Protein AF-0000000069862858 (afdb_homodimer)

Radius of gyration: 23.76 Å; Cα contacts (8 Å, |Δi|>4): 478; chains: 2; bounding box: 43×82×45 Å

Solvent-accessible surface area (backbone atoms only — not comparable to full-atom values): 24400 Å² total; per-residue (Å²): 130,81,66,91,49,84,82,41,57,64,60,53,50,49,53,50,49,58,56,47,54,77,71,44,85,55,64,68,58,50,52,48,50,45,48,46,51,30,49,41,52,50,54,52,49,41,55,70,73,34,86,81,50,80,66,48,70,38,52,36,45,37,42,41,25,52,47,47,29,52,46,20,57,71,55,29,30,44,56,58,25,27,43,25,54,32,44,32,52,43,30,54,48,33,58,76,66,66,62,62,81,75,76,53,100,55,57,72,60,78,52,72,68,54,51,54,48,42,45,70,74,38,65,91,48,68,43,66,59,53,49,52,53,34,53,56,18,45,24,43,61,66,66,33,88,86,30,85,71,70,57,80,63,49,65,73,48,52,69,63,39,53,54,82,68,54,67,67,57,51,51,52,52,48,36,53,49,52,49,52,51,48,52,54,47,45,70,78,39,45,65,57,53,47,63,66,30,63,93,37,53,69,50,49,39,68,38,55,32,70,70,54,35,52,55,53,57,69,74,105,130,78,68,93,49,82,82,41,58,65,60,52,50,49,53,50,48,59,57,47,54,76,72,44,85,57,64,66,58,51,52,47,50,47,48,44,50,29,48,41,50,51,53,50,49,43,55,71,73,37,87,80,54,92,58,47,69,38,51,36,45,37,40,42,24,53,46,48,31,51,45,21,57,72,56,30,33,44,57,58,25,26,43,24,52,32,45,31,53,43,32,54,49,31,58,77,66,67,58,64,74,74,76,51,97,63,45,66,64,76,50,70,68,55,51,53,48,41,44,72,75,38,65,90,47,68,44,65,60,52,48,51,55,34,53,56,17,46,25,43,60,66,67,34,87,88,29,86,72,73,57,80,61,50,66,72,46,53,68,63,42,53,54,81,67,54,66,68,57,53,52,52,52,48,37,53,48,52,49,51,52,49,53,55,48,45,70,78,36,44,65,58,52,47,63,65,29,62,94,37,52,68,53,47,39,67,36,54,32,72,71,55,35,53,54,55,52,67,73,103

Foldseek 3Di:
DQPLCVPCLVVVLVVQLVVLVVQDPDPVLSVLLSLLVLLLVLLVLLCVVDVPDPLNVLSVLLSVLSVVLSVCLSQANVLSNLVSLLSNLLSLLCLVVVQDCPPDPCSSPDDPVSLVCCVVPVVVAPSVVSVVSNVLSVCSVVVHPSHPWDPPDDPVRVNRHGHPDDSSVSSVVSSVSSLSSSLSVCLSCLPSSCVSCVVNLVSVCVSNDDPSSVSSVVSD/DQPLCVPCLVVVLVVQLVVLVVQDPDPVLSVLLSLLVLLLVLLVLLCVVDVPDPLNVLSVLLSVLSVVLSVCLSQANVLSNLVSLLSNLLSLLCVVVVQDQPPDPCRSPDDPVSLVCCVVPVVVAPSVVSVVSNVLSVCSVVVHPVHPWDPPDDPVRVNRHGHPDDSSVSSVVSSVSSLSSSLSVCLSPLVSSCVSCVVNLVSVCVSNDDPSSVSSVVSD

Structure (mmCIF, N/CA/C/O backbone):
data_AF-0000000069862858-model_v1
#
loop_
_entity.id
_entity.type
_entity.pdbx_description
1 polymer 'Prophage protein'
#
loop_
_atom_site.group_PDB
_atom_site.id
_atom_site.type_symbol
_atom_site.label_atom_id
_atom_site.label_alt_id
_atom_site.label_comp_id
_atom_site.label_asym_id
_atom_site.label_entity_id
_atom_site.label_seq_id
_atom_site.pdbx_PDB_ins_code
_atom_site.Cartn_x
_atom_site.Cartn_y
_atom_site.Cartn_z
_atom_site.occupancy
_atom_site.B_iso_or_equiv
_atom_site.auth_seq_id
_atom_site.auth_comp_id
_atom_site.auth_asym_id
_atom_site.auth_atom_id
_atom_site.pdbx_PDB_model_num
ATOM 1 N N . MET A 1 1 ? -18.094 -43.125 -9.781 1 32.09 1 MET A N 1
ATOM 2 C CA . MET A 1 1 ? -17.469 -42.156 -10.688 1 32.09 1 MET A CA 1
ATOM 3 C C . MET A 1 1 ? -16.656 -41.125 -9.914 1 32.09 1 MET A C 1
ATOM 5 O O . MET A 1 1 ? -17.188 -40.438 -9.055 1 32.09 1 MET A O 1
ATOM 9 N N . LEU A 1 2 ? -15.477 -41.281 -9.578 1 44.03 2 LEU A N 1
ATOM 10 C CA . LEU A 1 2 ? -14.547 -40.469 -8.797 1 44.03 2 LEU A CA 1
ATOM 11 C C . LEU A 1 2 ? -14.641 -39 -9.203 1 44.03 2 LEU A C 1
ATOM 13 O O . LEU A 1 2 ? -14.727 -38.688 -10.398 1 44.03 2 LEU A O 1
ATOM 17 N N . SER A 1 3 ? -15.078 -38.125 -8.391 1 52.09 3 SER A N 1
ATOM 18 C CA . SER A 1 3 ? -15.344 -36.719 -8.695 1 52.09 3 SER A CA 1
ATOM 19 C C . SER A 1 3 ? -14.18 -36.094 -9.445 1 52.09 3 SER A C 1
ATOM 21 O O . SER A 1 3 ? -13.016 -36.344 -9.133 1 52.09 3 SER A O 1
ATOM 23 N N . ASN A 1 4 ? -14.367 -35.594 -10.758 1 64.25 4 ASN A N 1
ATOM 24 C CA . ASN A 1 4 ? -13.422 -34.969 -11.664 1 64.25 4 ASN A CA 1
ATOM 25 C C . ASN A 1 4 ? -12.82 -33.688 -11.047 1 64.25 4 ASN A C 1
ATOM 27 O O . ASN A 1 4 ? -11.945 -33.062 -11.648 1 64.25 4 ASN A O 1
ATOM 31 N N . ASP A 1 5 ? -13.305 -33.312 -9.828 1 71.25 5 ASP A N 1
ATOM 32 C CA . ASP A 1 5 ? -12.805 -32.156 -9.086 1 71.25 5 ASP A CA 1
ATOM 33 C C . ASP A 1 5 ? -12.547 -32.531 -7.625 1 71.25 5 ASP A C 1
ATOM 35 O O . ASP A 1 5 ? -13.203 -31.984 -6.727 1 71.25 5 ASP A O 1
ATOM 39 N N . PRO A 1 6 ? -11.633 -33.438 -7.406 1 74.5 6 PRO A N 1
ATOM 40 C CA . PRO A 1 6 ? -11.414 -33.969 -6.062 1 74.5 6 PRO A CA 1
ATOM 41 C C . PRO A 1 6 ? -11.086 -32.875 -5.035 1 74.5 6 PRO A C 1
ATOM 43 O O . PRO A 1 6 ? -11.328 -33.062 -3.84 1 74.5 6 PRO A O 1
ATOM 46 N N . TYR A 1 7 ? -10.578 -31.734 -5.438 1 80.56 7 TYR A N 1
ATOM 47 C CA . TYR A 1 7 ? -10.164 -30.719 -4.484 1 80.56 7 TYR A CA 1
ATOM 48 C C . TYR A 1 7 ? -11.141 -29.547 -4.469 1 80.56 7 TYR A C 1
ATOM 50 O O . TYR A 1 7 ? -10.922 -28.562 -3.766 1 80.56 7 TYR A O 1
ATOM 58 N N . GLY A 1 8 ? -12.164 -29.672 -5.195 1 87 8 GLY A N 1
ATOM 59 C CA . GLY A 1 8 ? -13.211 -28.656 -5.191 1 87 8 GLY A CA 1
ATOM 60 C C . GLY A 1 8 ? -12.789 -27.375 -5.879 1 87 8 GLY A C 1
ATOM 61 O O . GLY A 1 8 ? -13.242 -26.297 -5.5 1 87 8 GLY A O 1
ATOM 62 N N . ASN A 1 9 ? -11.867 -27.469 -6.789 1 91.19 9 ASN A N 1
ATOM 63 C CA . ASN A 1 9 ? -11.344 -26.281 -7.477 1 91.19 9 ASN A CA 1
ATOM 64 C C . ASN A 1 9 ? -12.43 -25.594 -8.289 1 91.19 9 ASN A C 1
ATOM 66 O O . ASN A 1 9 ? -12.492 -24.359 -8.32 1 91.19 9 ASN A O 1
ATOM 70 N N . ARG A 1 10 ? -13.297 -26.359 -8.898 1 92.81 10 ARG A N 1
ATOM 71 C CA . ARG A 1 10 ? -14.352 -25.766 -9.719 1 92.81 10 ARG A CA 1
ATOM 72 C C . ARG A 1 10 ? -15.383 -25.062 -8.852 1 92.81 10 ARG A C 1
ATOM 74 O O . ARG A 1 10 ? -15.836 -23.953 -9.18 1 92.81 10 ARG A O 1
ATOM 81 N N . ALA A 1 11 ? -15.695 -25.641 -7.738 1 93.38 11 ALA A N 1
ATOM 82 C CA . ALA A 1 11 ? -16.641 -25.016 -6.812 1 93.38 11 ALA A CA 1
ATOM 83 C C . ALA A 1 11 ? -16.094 -23.719 -6.25 1 93.38 11 ALA A C 1
ATOM 85 O O . ALA A 1 11 ? -16.812 -22.734 -6.133 1 93.38 11 ALA A O 1
ATOM 86 N N . GLU A 1 12 ? -14.844 -23.766 -5.879 1 94.44 12 GLU A N 1
ATOM 87 C CA . GLU A 1 12 ? -14.203 -22.562 -5.34 1 94.44 12 GLU A CA 1
ATOM 88 C C . GLU A 1 12 ? -14.133 -21.469 -6.387 1 94.44 12 GLU A C 1
ATOM 90 O O . GLU A 1 12 ? -14.352 -20.297 -6.078 1 94.44 12 GLU A O 1
ATOM 95 N N . THR A 1 13 ? -13.805 -21.828 -7.613 1 96.44 13 THR A N 1
ATOM 96 C CA . THR A 1 13 ? -13.711 -20.844 -8.695 1 96.44 13 THR A CA 1
ATOM 97 C C . THR A 1 13 ? -15.086 -20.25 -9.008 1 96.44 13 THR A C 1
ATOM 99 O O . THR A 1 13 ? -15.203 -19.062 -9.312 1 96.44 13 THR A O 1
ATOM 102 N N . ASP A 1 14 ? -16.094 -21.062 -8.891 1 95.81 14 ASP A N 1
ATOM 103 C CA . ASP A 1 14 ? -17.453 -20.594 -9.117 1 95.81 14 ASP A CA 1
ATOM 104 C C . ASP A 1 14 ? -17.891 -19.609 -8.031 1 95.81 14 ASP A C 1
ATOM 106 O O . ASP A 1 14 ? -18.562 -18.625 -8.312 1 95.81 14 ASP A O 1
ATOM 110 N N . ARG A 1 15 ? -17.562 -19.938 -6.852 1 96.06 15 ARG A N 1
ATOM 111 C CA . ARG A 1 15 ? -17.859 -19.031 -5.754 1 96.06 15 ARG A CA 1
ATOM 112 C C . ARG A 1 15 ? -17.156 -17.688 -5.945 1 96.06 15 ARG A C 1
ATOM 114 O O . ARG A 1 15 ? -17.75 -16.625 -5.699 1 96.06 15 ARG A O 1
ATOM 121 N N . PHE A 1 16 ? -15.938 -17.781 -6.332 1 97.81 16 PHE A N 1
ATOM 122 C CA . PHE A 1 16 ? -15.188 -16.562 -6.621 1 97.81 16 PHE A CA 1
ATOM 123 C C . PHE A 1 16 ? -15.867 -15.758 -7.723 1 97.81 16 PHE A C 1
ATOM 125 O O . PHE A 1 16 ? -16.031 -14.547 -7.594 1 97.81 16 PHE A O 1
ATOM 132 N N . ARG A 1 17 ? -16.219 -16.453 -8.773 1 97.75 17 ARG A N 1
ATOM 133 C CA . ARG A 1 17 ? -16.891 -15.805 -9.898 1 97.75 17 ARG A CA 1
ATOM 134 C C . ARG A 1 17 ? -18.156 -15.078 -9.43 1 97.75 17 ARG A C 1
ATOM 136 O O . ARG A 1 17 ? -18.391 -13.93 -9.82 1 97.75 17 ARG A O 1
ATOM 143 N N . GLN A 1 18 ? -18.922 -15.672 -8.625 1 97.5 18 GLN A N 1
ATOM 144 C CA . GLN A 1 18 ? -20.156 -15.086 -8.125 1 97.5 18 GLN A CA 1
ATOM 145 C C . GLN A 1 18 ? -19.875 -13.812 -7.336 1 97.5 18 GLN A C 1
ATOM 147 O O . GLN A 1 18 ? -20.609 -12.828 -7.457 1 97.5 18 GLN A O 1
ATOM 152 N N . GLU A 1 19 ? -18.875 -13.883 -6.59 1 97.44 19 GLU A N 1
ATOM 153 C CA . GLU A 1 19 ? -18.516 -12.688 -5.84 1 97.44 19 GLU A CA 1
ATOM 154 C C . GLU A 1 19 ? -18.062 -11.562 -6.77 1 97.44 19 GLU A C 1
ATOM 156 O O . GLU A 1 19 ? -18.422 -10.398 -6.566 1 97.44 19 GLU A O 1
ATOM 161 N N . ALA A 1 20 ? -17.266 -11.891 -7.773 1 97.44 20 ALA A N 1
ATOM 162 C CA . ALA A 1 20 ? -16.719 -10.906 -8.703 1 97.44 20 ALA A CA 1
ATOM 163 C C . ALA A 1 20 ? -17.828 -10.219 -9.484 1 97.44 20 ALA A C 1
ATOM 165 O O . ALA A 1 20 ? -17.719 -9.039 -9.82 1 97.44 20 ALA A O 1
ATOM 166 N N . THR A 1 21 ? -18.938 -10.922 -9.719 1 97.81 21 THR A N 1
ATOM 167 C CA . THR A 1 21 ? -20.031 -10.391 -10.523 1 97.81 21 THR A CA 1
ATOM 168 C C . THR A 1 21 ? -20.734 -9.258 -9.797 1 97.81 21 THR A C 1
ATOM 170 O O . THR A 1 21 ? -21.469 -8.469 -10.406 1 97.81 21 THR A O 1
ATOM 173 N N . LYS A 1 22 ? -20.547 -9.148 -8.516 1 97.06 22 LYS A N 1
ATOM 174 C CA . LYS A 1 22 ? -21.125 -8.062 -7.742 1 97.06 22 LYS A CA 1
ATOM 175 C C . LYS A 1 22 ? -20.422 -6.742 -8.023 1 97.06 22 LYS A C 1
ATOM 177 O O . LYS A 1 22 ? -20.969 -5.672 -7.754 1 97.06 22 LYS A O 1
ATOM 182 N N . TYR A 1 23 ? -19.266 -6.836 -8.562 1 95.94 23 TYR A N 1
ATOM 183 C CA . TYR A 1 23 ? -18.453 -5.645 -8.727 1 95.94 23 TYR A CA 1
ATOM 184 C C . TYR A 1 23 ? -18.219 -5.332 -10.203 1 95.94 23 TYR A C 1
ATOM 186 O O . TYR A 1 23 ? -17.906 -4.195 -10.562 1 95.94 23 TYR A O 1
ATOM 194 N N . LEU A 1 24 ? -18.281 -6.359 -10.961 1 97 24 LEU A N 1
ATOM 195 C CA . LEU A 1 24 ? -17.953 -6.223 -12.383 1 97 24 LEU A CA 1
ATOM 196 C C . LEU A 1 24 ? -19.109 -6.715 -13.242 1 97 24 LEU A C 1
ATOM 198 O O . LEU A 1 24 ? -19.766 -7.703 -12.906 1 97 24 LEU A O 1
ATOM 202 N N . SER A 1 25 ? -19.266 -6.07 -14.406 1 95.75 25 SER A N 1
ATOM 203 C CA . SER A 1 25 ? -20.344 -6.469 -15.297 1 95.75 25 SER A CA 1
ATOM 204 C C . SER A 1 25 ? -19.812 -7.152 -16.547 1 95.75 25 SER A C 1
ATOM 206 O O . SER A 1 25 ? -20.516 -7.926 -17.188 1 95.75 25 SER A O 1
ATOM 208 N N . ASP A 1 26 ? -18.578 -6.887 -16.969 1 97.25 26 ASP A N 1
ATOM 209 C CA . ASP A 1 26 ? -18.016 -7.453 -18.188 1 97.25 26 ASP A CA 1
ATOM 210 C C . ASP A 1 26 ? -17.547 -8.891 -17.969 1 97.25 26 ASP A C 1
ATOM 212 O O . ASP A 1 26 ? -16.672 -9.141 -17.141 1 97.25 26 ASP A O 1
ATOM 216 N N . GLU A 1 27 ? -18.094 -9.844 -18.703 1 97.31 27 GLU A N 1
ATOM 217 C CA . GLU A 1 27 ? -17.812 -11.266 -18.531 1 97.31 27 GLU A CA 1
ATOM 218 C C . GLU A 1 27 ? -16.344 -11.578 -18.844 1 97.31 27 GLU A C 1
ATOM 220 O O . GLU A 1 27 ? -15.758 -12.461 -18.219 1 97.31 27 GLU A O 1
ATOM 225 N N . SER A 1 28 ? -15.82 -10.898 -19.797 1 97.88 28 SER A N 1
ATOM 226 C CA . SER A 1 28 ? -14.422 -11.125 -20.141 1 97.88 28 SER A CA 1
ATOM 227 C C . SER A 1 28 ? -13.5 -10.75 -18.984 1 97.88 28 SER A C 1
ATOM 229 O O . SER A 1 28 ? -12.531 -11.453 -18.703 1 97.88 28 SER A O 1
ATOM 231 N N . ASP A 1 29 ? -13.781 -9.617 -18.344 1 98.31 29 ASP A N 1
ATOM 232 C CA . ASP A 1 29 ? -13.016 -9.188 -17.188 1 98.31 29 ASP A CA 1
ATOM 233 C C . ASP A 1 29 ? -13.141 -10.203 -16.047 1 98.31 29 ASP A C 1
ATOM 235 O O . ASP A 1 29 ? -12.148 -10.539 -15.398 1 98.31 29 ASP A O 1
ATOM 239 N N . ILE A 1 30 ? -14.344 -10.656 -15.82 1 98.44 30 ILE A N 1
ATOM 240 C CA . ILE A 1 30 ? -14.594 -11.633 -14.766 1 98.44 30 ILE A CA 1
ATOM 241 C C . ILE A 1 30 ? -13.82 -12.914 -15.055 1 98.44 30 ILE A C 1
ATOM 243 O O . ILE A 1 30 ? -13.148 -13.461 -14.172 1 98.44 30 ILE A O 1
ATOM 247 N N . ASN A 1 31 ? -13.844 -13.375 -16.281 1 98.06 31 ASN A N 1
ATOM 248 C CA . ASN A 1 31 ? -13.125 -14.578 -16.672 1 98.06 31 ASN A CA 1
ATOM 249 C C . ASN A 1 31 ? -11.617 -14.43 -16.453 1 98.06 31 ASN A C 1
ATOM 251 O O . ASN A 1 31 ? -10.945 -15.375 -16.062 1 98.06 31 ASN A O 1
ATOM 255 N N . THR A 1 32 ? -11.148 -13.273 -16.781 1 98.56 32 THR A N 1
ATOM 256 C CA . THR A 1 32 ? -9.727 -13.008 -16.609 1 98.56 32 THR A CA 1
ATOM 257 C C . THR A 1 32 ? -9.352 -13.039 -15.125 1 98.56 32 THR A C 1
ATOM 259 O O . THR A 1 32 ? -8.32 -13.602 -14.75 1 98.56 32 THR A O 1
ATOM 262 N N . LEU A 1 33 ? -10.172 -12.5 -14.242 1 98.69 33 LEU A N 1
ATOM 263 C CA . LEU A 1 33 ? -9.914 -12.555 -12.805 1 98.69 33 LEU A CA 1
ATOM 264 C C . LEU A 1 33 ? -10 -13.984 -12.281 1 98.69 33 LEU A C 1
ATOM 266 O O . LEU A 1 33 ? -9.266 -14.359 -11.375 1 98.69 33 LEU A O 1
ATOM 270 N N . VAL A 1 34 ? -10.922 -14.695 -12.836 1 98.5 34 VAL A N 1
ATOM 271 C CA . VAL A 1 34 ? -11.039 -16.094 -12.461 1 98.5 34 VAL A CA 1
ATOM 272 C C . VAL A 1 34 ? -9.734 -16.828 -12.781 1 98.5 34 VAL A C 1
ATOM 274 O O . VAL A 1 34 ? -9.289 -17.672 -12.008 1 98.5 34 VAL A O 1
ATOM 277 N N . SER A 1 35 ? -9.156 -16.531 -13.898 1 98.44 35 SER A N 1
ATOM 278 C CA . SER A 1 35 ? -7.875 -17.125 -14.258 1 98.44 35 SER A CA 1
ATOM 279 C C . SER A 1 35 ? -6.801 -16.781 -13.234 1 98.44 35 SER A C 1
ATOM 281 O O . SER A 1 35 ? -5.977 -17.641 -12.891 1 98.44 35 SER A O 1
ATOM 283 N N . VAL A 1 36 ? -6.781 -15.57 -12.75 1 98.75 36 VAL A N 1
ATOM 284 C CA . VAL A 1 36 ? -5.855 -15.172 -11.703 1 98.75 36 VAL A CA 1
ATOM 285 C C . VAL A 1 36 ? -6.113 -15.992 -10.438 1 98.75 36 VAL A C 1
ATOM 287 O O . VAL A 1 36 ? -5.176 -16.484 -9.812 1 98.75 36 VAL A O 1
ATOM 290 N N . PHE A 1 37 ? -7.375 -16.141 -10.109 1 98.69 37 PHE A N 1
ATOM 291 C CA . PHE A 1 37 ? -7.754 -16.891 -8.922 1 98.69 37 PHE A CA 1
ATOM 292 C C . PHE A 1 37 ? -7.352 -18.359 -9.062 1 98.69 37 PHE A C 1
ATOM 294 O O . PHE A 1 37 ? -6.969 -18.984 -8.078 1 98.69 37 PHE A O 1
ATOM 301 N N . LYS A 1 38 ? -7.453 -18.875 -10.219 1 98.31 38 LYS A N 1
ATOM 302 C CA . LYS A 1 38 ? -7.023 -20.234 -10.477 1 98.31 38 LYS A CA 1
ATOM 303 C C . LYS A 1 38 ? -5.543 -20.422 -10.148 1 98.31 38 LYS A C 1
ATOM 305 O O . LYS A 1 38 ? -5.141 -21.453 -9.625 1 98.31 38 LYS A O 1
ATOM 310 N N . HIS A 1 39 ? -4.695 -19.453 -10.516 1 98.38 39 HIS A N 1
ATOM 311 C CA . HIS A 1 39 ? -3.289 -19.516 -10.133 1 98.38 39 HIS A CA 1
ATOM 312 C C . HIS A 1 39 ? -3.133 -19.594 -8.617 1 98.38 39 HIS A C 1
ATOM 314 O O . HIS A 1 39 ? -2.295 -20.344 -8.109 1 98.38 39 HIS A O 1
ATOM 320 N N . VAL A 1 40 ? -3.93 -18.859 -7.887 1 98.31 40 VAL A N 1
ATOM 321 C CA . VAL A 1 40 ? -3.91 -18.859 -6.43 1 98.31 40 VAL A CA 1
ATOM 322 C C . VAL A 1 40 ? -4.234 -20.266 -5.918 1 98.31 40 VAL A C 1
ATOM 324 O O . VAL A 1 40 ? -3.6 -20.766 -4.98 1 98.31 40 VAL A O 1
ATOM 327 N N . ARG A 1 41 ? -5.188 -20.906 -6.535 1 97.38 41 ARG A N 1
ATOM 328 C CA . ARG A 1 41 ? -5.582 -22.25 -6.148 1 97.38 41 ARG A CA 1
ATOM 329 C C . ARG A 1 41 ? -4.422 -23.234 -6.312 1 97.38 41 ARG A C 1
ATOM 331 O O . ARG A 1 41 ? -4.23 -24.125 -5.484 1 97.38 41 ARG A O 1
ATOM 338 N N . ILE A 1 42 ? -3.705 -23.062 -7.336 1 97.56 42 ILE A N 1
ATOM 339 C CA . ILE A 1 42 ? -2.559 -23.938 -7.586 1 97.56 42 ILE A CA 1
ATOM 340 C C . ILE A 1 42 ? -1.551 -23.797 -6.449 1 97.56 42 ILE A C 1
ATOM 342 O O . ILE A 1 42 ? -1.129 -24.797 -5.859 1 97.56 42 ILE A O 1
ATOM 346 N N . TYR A 1 43 ? -1.176 -22.562 -6.141 1 97.81 43 TYR A N 1
ATOM 347 C CA . TYR A 1 43 ? -0.238 -22.328 -5.047 1 97.81 43 TYR A CA 1
ATOM 348 C C . TYR A 1 43 ? -0.742 -22.953 -3.752 1 97.81 43 TYR A C 1
ATOM 350 O O . TYR A 1 43 ? 0.025 -23.594 -3.021 1 97.81 43 TYR A O 1
ATOM 358 N N . SER A 1 44 ? -2.027 -22.75 -3.5 1 96.19 44 SER A N 1
ATOM 359 C CA . SER A 1 44 ? -2.619 -23.25 -2.266 1 96.19 44 SER A CA 1
ATOM 360 C C . SER A 1 44 ? -2.514 -24.766 -2.184 1 96.19 44 SER A C 1
ATOM 362 O O . SER A 1 44 ? -2.189 -25.312 -1.128 1 96.19 44 SER A O 1
ATOM 364 N N . MET A 1 45 ? -2.789 -25.422 -3.24 1 95.38 45 MET A N 1
ATOM 365 C CA . MET A 1 45 ? -2.717 -26.875 -3.281 1 95.38 45 MET A CA 1
ATOM 366 C C . MET A 1 45 ? -1.282 -27.359 -3.084 1 95.38 45 MET A C 1
ATOM 368 O O . MET A 1 45 ? -1.044 -28.344 -2.383 1 95.38 45 MET A O 1
ATOM 372 N N . ILE A 1 46 ? -0.356 -26.719 -3.684 1 96.19 46 ILE A N 1
ATOM 373 C CA . ILE A 1 46 ? 1.047 -27.094 -3.57 1 96.19 46 ILE A CA 1
ATOM 374 C C . ILE A 1 46 ? 1.497 -26.984 -2.115 1 96.19 46 ILE A C 1
ATOM 376 O O . ILE A 1 46 ? 2.17 -27.875 -1.596 1 96.19 46 ILE A O 1
ATOM 380 N N . ILE A 1 47 ? 1.141 -25.859 -1.506 1 95.75 47 ILE A N 1
ATOM 381 C CA . ILE A 1 47 ? 1.503 -25.656 -0.108 1 95.75 47 ILE A CA 1
ATOM 382 C C . ILE A 1 47 ? 0.871 -26.75 0.755 1 95.75 47 ILE A C 1
ATOM 384 O O . ILE A 1 47 ? 1.521 -27.297 1.647 1 95.75 47 ILE A O 1
ATOM 388 N N . GLU A 1 48 ? -0.367 -27.062 0.487 1 93.31 48 GLU A N 1
ATOM 389 C CA . GLU A 1 48 ? -1.126 -28.016 1.294 1 93.31 48 GLU A CA 1
ATOM 390 C C . GLU A 1 48 ? -0.578 -29.438 1.139 1 93.31 48 GLU A C 1
ATOM 392 O O . GLU A 1 48 ? -0.535 -30.203 2.105 1 93.31 48 GLU A O 1
ATOM 397 N N . MET A 1 49 ? -0.139 -29.812 0.006 1 93.25 49 MET A N 1
ATOM 398 C CA . MET A 1 49 ? 0.204 -31.203 -0.294 1 93.25 49 MET A CA 1
ATOM 399 C C . MET A 1 49 ? 1.7 -31.438 -0.125 1 93.25 49 MET A C 1
ATOM 401 O O . MET A 1 49 ? 2.152 -32.594 -0.107 1 93.25 49 MET A O 1
ATOM 405 N N . ASN A 1 50 ? 2.449 -30.359 -0.033 1 93.38 50 ASN A N 1
ATOM 406 C CA . ASN A 1 50 ? 3.887 -30.469 0.197 1 93.38 50 ASN A CA 1
ATOM 407 C C . ASN A 1 50 ? 4.289 -29.844 1.531 1 93.38 50 ASN A C 1
ATOM 409 O O . ASN A 1 50 ? 4.648 -28.672 1.588 1 93.38 50 ASN A O 1
ATOM 413 N N . THR A 1 51 ? 4.395 -30.609 2.533 1 90 51 THR A N 1
ATOM 414 C CA . THR A 1 51 ? 4.629 -30.141 3.891 1 90 51 THR A CA 1
ATOM 415 C C . THR A 1 51 ? 6.031 -29.547 4.023 1 90 51 THR A C 1
ATOM 417 O O . THR A 1 51 ? 6.25 -28.625 4.812 1 90 51 THR A O 1
ATOM 420 N N . ASN A 1 52 ? 6.969 -30.016 3.24 1 90.88 52 ASN A N 1
ATOM 421 C CA . ASN A 1 52 ? 8.352 -29.562 3.344 1 90.88 52 ASN A CA 1
ATOM 422 C C . ASN A 1 52 ? 8.742 -28.672 2.166 1 90.88 52 ASN A C 1
ATOM 424 O O . ASN A 1 52 ? 9.906 -28.641 1.771 1 90.88 52 ASN A O 1
ATOM 428 N N . LEU A 1 53 ? 7.84 -27.969 1.667 1 92.81 53 LEU A N 1
ATOM 429 C CA . LEU A 1 53 ? 8.102 -27.109 0.517 1 92.81 53 LEU A CA 1
ATOM 430 C C . LEU A 1 53 ? 9.109 -26.016 0.869 1 92.81 53 LEU A C 1
ATOM 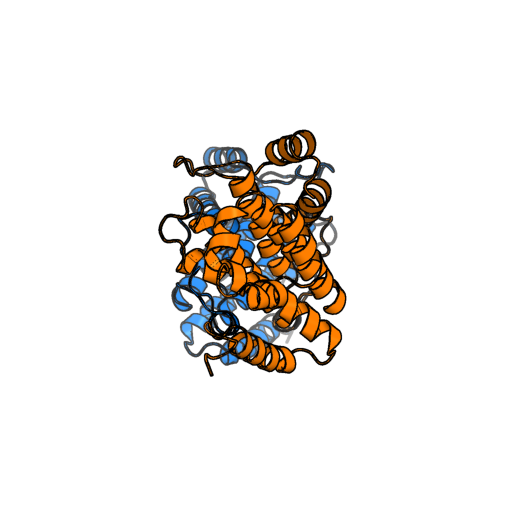432 O O . LEU A 1 53 ? 8.938 -25.312 1.86 1 92.81 53 LEU A O 1
ATOM 436 N N . SER A 1 54 ? 10.141 -25.984 0.097 1 91.12 54 SER A N 1
ATOM 437 C CA . SER A 1 54 ? 11.07 -24.859 0.262 1 91.12 54 SER A CA 1
ATOM 438 C C . SER A 1 54 ? 10.398 -23.531 -0.082 1 91.12 54 SER A C 1
ATOM 440 O O . SER A 1 54 ? 9.508 -23.484 -0.927 1 91.12 54 SER A O 1
ATOM 442 N N . HIS A 1 55 ? 10.758 -22.406 0.631 1 92.5 55 HIS A N 1
ATOM 443 C CA . HIS A 1 55 ? 10.297 -21.047 0.369 1 92.5 55 HIS A CA 1
ATOM 444 C C . HIS A 1 55 ? 8.789 -20.938 0.557 1 92.5 55 HIS A C 1
ATOM 446 O O . HIS A 1 55 ? 8.117 -20.188 -0.16 1 92.5 55 HIS A O 1
ATOM 452 N N . LYS A 1 56 ? 8.273 -21.719 1.435 1 94.19 56 LYS A N 1
ATOM 453 C CA . LYS A 1 56 ? 6.836 -21.75 1.69 1 94.19 56 LYS A CA 1
ATOM 454 C C . LYS A 1 56 ? 6.301 -20.359 2.025 1 94.19 56 LYS A C 1
ATOM 456 O O . LYS A 1 56 ? 5.215 -19.984 1.585 1 94.19 56 LYS A O 1
ATOM 461 N N . SER A 1 57 ? 7.027 -19.625 2.809 1 92.88 57 SER A N 1
ATOM 462 C CA . SER A 1 57 ? 6.594 -18.297 3.221 1 92.88 57 SER A CA 1
ATOM 463 C C . SER A 1 57 ? 6.453 -17.359 2.021 1 92.88 57 SER A C 1
ATOM 465 O O . SER A 1 57 ? 5.543 -16.531 1.978 1 92.88 57 SER A O 1
ATOM 467 N N . HIS A 1 58 ? 7.301 -17.5 1.059 1 94.81 58 HIS A N 1
ATOM 468 C CA . HIS A 1 58 ? 7.223 -16.672 -0.141 1 94.81 58 HIS A CA 1
ATOM 469 C C . HIS A 1 58 ? 6.02 -17.047 -0.998 1 94.81 58 HIS A C 1
ATOM 471 O O . HIS A 1 58 ? 5.379 -16.188 -1.6 1 94.81 58 HIS A O 1
ATOM 477 N N . VAL A 1 59 ? 5.695 -18.312 -1.043 1 97.06 59 VAL A N 1
ATOM 478 C CA . VAL A 1 59 ? 4.531 -18.766 -1.792 1 97.06 59 VAL A CA 1
ATOM 479 C C . VAL A 1 59 ? 3.256 -18.234 -1.134 1 97.06 59 VAL A C 1
ATOM 481 O O . VAL A 1 59 ? 2.346 -17.766 -1.818 1 97.06 59 VAL A O 1
ATOM 484 N N . LYS A 1 60 ? 3.227 -18.297 0.156 1 97 60 LYS A N 1
ATOM 485 C CA . LYS A 1 60 ? 2.096 -17.719 0.88 1 97 60 LYS A CA 1
ATOM 486 C C . LYS A 1 60 ? 1.971 -16.219 0.605 1 97 60 LYS A C 1
ATOM 488 O O . LYS A 1 60 ? 0.86 -15.695 0.511 1 97 60 LYS A O 1
ATOM 493 N N . GLY A 1 61 ? 3.121 -15.562 0.521 1 97.19 61 GLY A N 1
ATOM 494 C CA . GLY A 1 61 ? 3.123 -14.156 0.15 1 97.19 61 GLY A CA 1
ATOM 495 C C . GLY A 1 61 ? 2.535 -13.906 -1.225 1 97.19 61 GLY A C 1
ATOM 496 O O . GLY A 1 61 ? 1.775 -12.953 -1.413 1 97.19 61 GLY A O 1
ATOM 497 N N . ILE A 1 62 ? 2.852 -14.727 -2.152 1 98.5 62 ILE A N 1
ATOM 498 C CA . ILE A 1 62 ? 2.334 -14.594 -3.51 1 98.5 62 ILE A CA 1
ATOM 499 C C . ILE A 1 62 ? 0.819 -14.781 -3.504 1 98.5 62 ILE A C 1
ATOM 501 O O . ILE A 1 62 ? 0.093 -14.031 -4.16 1 98.5 62 ILE A O 1
ATOM 505 N N . ILE A 1 63 ? 0.32 -15.75 -2.773 1 98.69 63 ILE A N 1
ATOM 506 C CA . ILE A 1 63 ? -1.112 -15.992 -2.637 1 98.69 63 ILE A CA 1
ATOM 507 C C . ILE A 1 63 ? -1.792 -14.742 -2.074 1 98.69 63 ILE A C 1
ATOM 509 O O . ILE A 1 63 ? -2.742 -14.227 -2.666 1 98.69 63 ILE A O 1
ATOM 513 N N . TYR A 1 64 ? -1.254 -14.266 -1.002 1 98.38 64 TYR A N 1
ATOM 514 C CA . TYR A 1 64 ? -1.802 -13.102 -0.312 1 98.38 64 TYR A CA 1
ATOM 515 C C . TYR A 1 64 ? -1.835 -11.883 -1.232 1 98.38 64 TYR A C 1
ATOM 517 O O . TYR A 1 64 ? -2.85 -11.195 -1.318 1 98.38 64 TYR A O 1
ATOM 525 N N . ASP A 1 65 ? -0.775 -11.617 -1.902 1 98.69 65 ASP A N 1
ATOM 526 C CA . ASP A 1 65 ? -0.663 -10.453 -2.779 1 98.69 65 ASP A CA 1
ATOM 527 C C . ASP A 1 65 ? -1.601 -10.578 -3.977 1 98.69 65 ASP A C 1
ATOM 529 O O . ASP A 1 65 ? -2.158 -9.586 -4.441 1 98.69 65 ASP A O 1
ATOM 533 N N . SER A 1 66 ? -1.746 -11.758 -4.504 1 98.88 66 SER A N 1
ATOM 534 C CA . SER A 1 66 ? -2.664 -11.969 -5.617 1 98.88 66 SER A CA 1
ATOM 535 C C . SER A 1 66 ? -4.105 -11.688 -5.211 1 98.88 66 SER A C 1
ATOM 537 O O . SER A 1 66 ? -4.828 -10.977 -5.918 1 98.88 66 SER A O 1
ATOM 539 N N . LEU A 1 67 ? -4.477 -12.242 -4.102 1 98.81 67 LEU A N 1
ATOM 540 C CA . LEU A 1 67 ? -5.832 -12.039 -3.613 1 98.81 67 LEU A CA 1
ATOM 541 C C . LEU A 1 67 ? -6.086 -10.562 -3.32 1 98.81 67 LEU A C 1
ATOM 543 O O . LEU A 1 67 ? -7.121 -10.016 -3.709 1 98.81 67 LEU A O 1
ATOM 547 N N . ASN A 1 68 ? -5.141 -9.922 -2.721 1 98.69 68 ASN A N 1
ATOM 548 C CA . ASN A 1 68 ? -5.309 -8.508 -2.404 1 98.69 68 ASN A CA 1
ATOM 549 C C . ASN A 1 68 ? -5.266 -7.645 -3.66 1 98.69 68 ASN A C 1
ATOM 551 O O . ASN A 1 68 ? -5.871 -6.574 -3.703 1 98.69 68 ASN A O 1
ATOM 555 N N . SER A 1 69 ? -4.543 -8.102 -4.648 1 98.88 69 SER A N 1
ATOM 556 C CA . SER A 1 69 ? -4.594 -7.402 -5.93 1 98.88 69 SER A CA 1
ATOM 557 C C . SER A 1 69 ? -6.004 -7.41 -6.508 1 98.88 69 SER A C 1
ATOM 559 O O . SER A 1 69 ? -6.484 -6.387 -7.004 1 98.88 69 SER A O 1
ATOM 561 N N . ILE A 1 70 ? -6.613 -8.531 -6.445 1 98.81 70 ILE A N 1
ATOM 562 C CA . ILE A 1 70 ? -7.992 -8.633 -6.914 1 98.81 70 ILE A CA 1
ATOM 563 C C . ILE A 1 70 ? -8.883 -7.699 -6.102 1 98.81 70 ILE A C 1
ATOM 565 O O . ILE A 1 70 ? -9.648 -6.914 -6.668 1 98.81 70 ILE A O 1
ATOM 569 N N . VAL A 1 71 ? -8.766 -7.727 -4.781 1 98.44 71 VAL A N 1
ATOM 570 C CA . VAL A 1 71 ? -9.562 -6.879 -3.896 1 98.44 71 VAL A CA 1
ATOM 571 C C . VAL A 1 71 ? -9.32 -5.41 -4.234 1 98.44 71 VAL A C 1
ATOM 573 O O . VAL A 1 71 ? -10.266 -4.617 -4.289 1 98.44 71 VAL A O 1
ATOM 576 N N . ALA A 1 72 ? -8.062 -5.066 -4.48 1 98.44 72 ALA A N 1
ATOM 577 C CA . ALA A 1 72 ? -7.723 -3.686 -4.809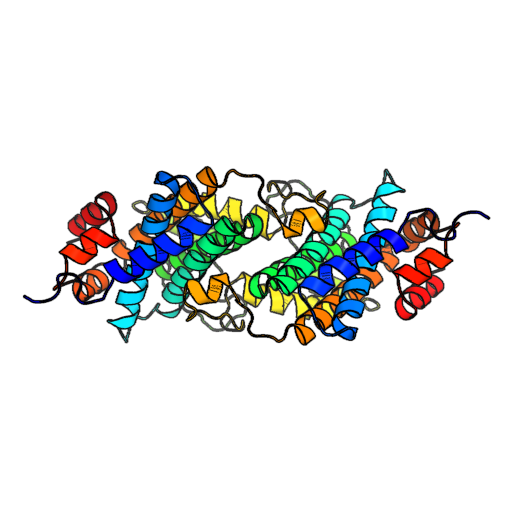 1 98.44 72 ALA A CA 1
ATOM 578 C C . ALA A 1 72 ? -8.398 -3.246 -6.105 1 98.44 72 ALA A C 1
ATOM 580 O O . ALA A 1 72 ? -8.859 -2.109 -6.215 1 98.44 72 ALA A O 1
ATOM 581 N N . ILE A 1 73 ? -8.422 -4.109 -7.043 1 98.56 73 ILE A N 1
ATOM 582 C CA . ILE A 1 73 ? -9.062 -3.791 -8.312 1 98.56 73 ILE A CA 1
ATOM 583 C C . ILE A 1 73 ? -10.562 -3.621 -8.109 1 98.56 73 ILE A C 1
ATOM 585 O O . ILE A 1 73 ? -11.156 -2.652 -8.594 1 98.56 73 ILE A O 1
ATOM 589 N N . LEU A 1 74 ? -11.195 -4.531 -7.41 1 97.88 74 LEU A N 1
ATOM 590 C CA . LEU A 1 74 ? -12.641 -4.492 -7.188 1 97.88 74 LEU A CA 1
ATOM 591 C C . LEU A 1 74 ? -13.031 -3.24 -6.41 1 97.88 74 LEU A C 1
ATOM 593 O O . LEU A 1 74 ? -14.102 -2.674 -6.641 1 97.88 74 LEU A O 1
ATOM 597 N N . ASN A 1 75 ? -12.141 -2.818 -5.527 1 96.62 75 ASN A N 1
ATOM 598 C CA . ASN A 1 75 ? -12.43 -1.65 -4.699 1 96.62 75 ASN A CA 1
ATOM 599 C C . ASN A 1 75 ? -11.836 -0.38 -5.301 1 96.62 75 ASN A C 1
ATOM 601 O O . ASN A 1 75 ? -11.859 0.681 -4.676 1 96.62 75 ASN A O 1
ATOM 605 N N . LYS A 1 76 ? -11.219 -0.459 -6.422 1 96.5 76 LYS A N 1
ATOM 606 C CA . LYS A 1 76 ? -10.719 0.669 -7.203 1 96.5 76 LYS A CA 1
ATOM 607 C C . LYS A 1 76 ? -9.625 1.422 -6.445 1 96.5 76 LYS A C 1
ATOM 609 O O . LYS A 1 76 ? -9.703 2.643 -6.289 1 96.5 76 LYS A O 1
ATOM 614 N N . ARG A 1 77 ? -8.656 0.688 -6.043 1 97.56 77 ARG A N 1
ATOM 615 C CA . ARG A 1 77 ? -7.512 1.221 -5.309 1 97.56 77 ARG A CA 1
ATOM 616 C C . ARG A 1 77 ? -6.207 0.942 -6.047 1 97.56 77 ARG A C 1
ATOM 618 O O . ARG A 1 77 ? -5.488 -0.004 -5.715 1 97.56 77 ARG A O 1
ATOM 625 N N . GLU A 1 78 ? -5.82 1.811 -6.871 1 97.75 78 GLU A N 1
ATOM 626 C CA . GLU A 1 78 ? -4.73 1.543 -7.805 1 97.75 78 GLU A CA 1
ATOM 627 C C . GLU A 1 78 ? -3.381 1.542 -7.094 1 97.75 78 GLU A C 1
ATOM 629 O O . GLU A 1 78 ? -2.535 0.685 -7.355 1 97.75 78 GLU A O 1
ATOM 634 N N . ARG A 1 79 ? -3.125 2.521 -6.254 1 98.06 79 ARG A N 1
ATOM 635 C CA . ARG A 1 79 ? -1.844 2.57 -5.555 1 98.06 79 ARG A CA 1
ATOM 636 C C . ARG A 1 79 ? -1.615 1.3 -4.742 1 98.06 79 ARG A C 1
ATOM 638 O O . ARG A 1 79 ? -0.5 0.776 -4.699 1 98.06 79 ARG A O 1
ATOM 645 N N . TYR A 1 80 ? -2.689 0.782 -4.109 1 98.31 80 TYR A N 1
ATOM 646 C CA . TYR A 1 80 ? -2.588 -0.434 -3.311 1 98.31 80 TYR A CA 1
ATOM 647 C C . TYR A 1 80 ? -2.342 -1.65 -4.195 1 98.31 80 TYR A C 1
ATOM 649 O O . TYR A 1 80 ? -1.626 -2.576 -3.807 1 98.31 80 TYR A O 1
ATOM 657 N N . LEU A 1 81 ? -2.957 -1.62 -5.387 1 98.56 81 LEU A N 1
ATOM 658 C CA . LEU A 1 81 ? -2.656 -2.67 -6.352 1 98.56 81 LEU A CA 1
ATOM 659 C C . LEU A 1 81 ? -1.161 -2.723 -6.648 1 98.56 81 LEU A C 1
ATOM 661 O O . LEU A 1 81 ? -0.555 -3.797 -6.613 1 98.56 81 LEU A O 1
ATOM 665 N N . HIS A 1 82 ? -0.585 -1.601 -6.859 1 98.5 82 HIS A N 1
ATOM 666 C CA . HIS A 1 82 ? 0.831 -1.549 -7.203 1 98.5 82 HIS A CA 1
ATOM 667 C C . HIS A 1 82 ? 1.699 -2.016 -6.039 1 98.5 82 HIS A C 1
ATOM 669 O O . HIS A 1 82 ? 2.754 -2.617 -6.25 1 98.5 82 HIS A O 1
ATOM 675 N N . LEU A 1 83 ? 1.279 -1.76 -4.836 1 98.44 83 LEU A N 1
ATOM 676 C CA . LEU A 1 83 ? 1.982 -2.33 -3.693 1 98.44 83 LEU A CA 1
ATOM 677 C C . LEU A 1 83 ? 2.008 -3.854 -3.773 1 98.44 83 LEU A C 1
ATOM 679 O O . LEU A 1 83 ? 3.051 -4.473 -3.559 1 98.44 83 LEU A O 1
ATOM 683 N N . ASN A 1 84 ? 0.872 -4.43 -4.035 1 98.69 84 ASN A N 1
ATOM 684 C CA . ASN A 1 84 ? 0.765 -5.883 -4.102 1 98.69 84 ASN A CA 1
ATOM 685 C C . ASN A 1 84 ? 1.585 -6.453 -5.254 1 98.69 84 ASN A C 1
ATOM 687 O O . ASN A 1 84 ? 2.217 -7.5 -5.113 1 98.69 84 ASN A O 1
ATOM 691 N N . LEU A 1 85 ? 1.527 -5.781 -6.41 1 98.75 85 LEU A N 1
ATOM 692 C CA . LEU A 1 85 ? 2.293 -6.234 -7.566 1 98.75 85 LEU A CA 1
ATOM 693 C C . LEU A 1 85 ? 3.785 -6.25 -7.258 1 98.75 85 LEU A C 1
ATOM 695 O O . LEU A 1 85 ? 4.477 -7.227 -7.555 1 98.75 85 LEU A O 1
ATOM 699 N N . ARG A 1 86 ? 4.242 -5.176 -6.711 1 97.88 86 ARG A N 1
ATOM 700 C CA . ARG A 1 86 ? 5.648 -5.082 -6.328 1 97.88 86 ARG A CA 1
ATOM 701 C C . ARG A 1 86 ? 6.039 -6.223 -5.398 1 97.88 86 ARG A C 1
ATOM 703 O O . ARG A 1 86 ? 7.07 -6.871 -5.602 1 97.88 86 ARG A O 1
ATOM 710 N N . SER A 1 87 ? 5.242 -6.414 -4.406 1 97.44 87 SER A N 1
ATOM 711 C CA . SER A 1 87 ? 5.496 -7.434 -3.396 1 97.44 87 SER A CA 1
ATOM 712 C C . SER A 1 87 ? 5.508 -8.828 -4.012 1 97.44 87 SER A C 1
ATOM 714 O O . SER A 1 87 ? 6.348 -9.664 -3.662 1 97.44 87 SER A O 1
ATOM 716 N N . MET A 1 88 ? 4.609 -9.109 -4.879 1 98.19 88 MET A N 1
ATOM 717 C CA . MET A 1 88 ? 4.543 -10.398 -5.566 1 98.19 88 MET A CA 1
ATOM 718 C C . MET A 1 88 ? 5.836 -10.68 -6.324 1 98.19 88 MET A C 1
ATOM 720 O O . MET A 1 88 ? 6.375 -11.781 -6.25 1 98.19 88 MET A O 1
ATOM 724 N N . ILE A 1 89 ? 6.293 -9.688 -7.031 1 98.25 89 ILE A N 1
ATOM 725 C CA . ILE A 1 89 ? 7.523 -9.812 -7.805 1 98.25 89 ILE A CA 1
ATOM 726 C C . ILE A 1 89 ? 8.703 -10.039 -6.867 1 98.25 89 ILE A C 1
ATOM 728 O O . ILE A 1 89 ? 9.602 -10.836 -7.164 1 98.25 89 ILE A O 1
ATOM 732 N N . GLU A 1 90 ? 8.703 -9.391 -5.734 1 96.62 90 GLU A N 1
ATOM 733 C CA . GLU A 1 90 ? 9.758 -9.602 -4.75 1 96.62 90 GLU A CA 1
ATOM 734 C C . GLU A 1 90 ? 9.789 -11.055 -4.281 1 96.62 90 GLU A C 1
ATOM 736 O O . GLU A 1 90 ? 10.867 -11.641 -4.145 1 96.62 90 GLU A O 1
ATOM 741 N N . HIS A 1 91 ? 8.648 -11.617 -4.02 1 96.56 91 HIS A N 1
ATOM 742 C CA . HIS A 1 91 ? 8.586 -12.992 -3.539 1 96.56 91 HIS A CA 1
ATOM 743 C C . HIS A 1 91 ? 9.133 -13.961 -4.578 1 96.56 91 HIS A C 1
ATOM 745 O O . HIS A 1 91 ? 9.914 -14.859 -4.246 1 96.56 91 HIS A O 1
ATOM 751 N N . ILE A 1 92 ? 8.719 -13.797 -5.84 1 97.31 92 ILE A N 1
ATOM 752 C CA . ILE A 1 92 ? 9.172 -14.734 -6.855 1 97.31 92 ILE A CA 1
ATOM 753 C C . ILE A 1 92 ? 10.672 -14.547 -7.098 1 97.31 92 ILE A C 1
ATOM 755 O O . ILE A 1 92 ? 11.383 -15.508 -7.379 1 97.31 92 ILE A O 1
ATOM 759 N N . ALA A 1 93 ? 11.133 -13.312 -7.012 1 96.75 93 ALA A N 1
ATOM 760 C CA . ALA A 1 93 ? 12.57 -13.062 -7.129 1 96.75 93 ALA A CA 1
ATOM 761 C C . ALA A 1 93 ? 13.336 -13.734 -6 1 96.75 93 ALA A C 1
ATOM 763 O O . ALA A 1 93 ? 14.414 -14.305 -6.223 1 96.75 93 ALA A O 1
ATOM 764 N N . ARG A 1 94 ? 12.859 -13.664 -4.805 1 95 94 ARG A N 1
ATOM 765 C CA . ARG A 1 94 ? 13.492 -14.32 -3.672 1 95 94 ARG A CA 1
ATOM 766 C C . ARG A 1 94 ? 13.586 -15.828 -3.889 1 95 94 ARG A C 1
ATOM 768 O O . ARG A 1 94 ? 14.594 -16.453 -3.557 1 95 94 ARG A O 1
ATOM 775 N N . ILE A 1 95 ? 12.531 -16.375 -4.402 1 94.88 95 ILE A N 1
ATOM 776 C CA . ILE A 1 95 ? 12.523 -17.797 -4.73 1 94.88 95 ILE A CA 1
ATOM 777 C C . ILE A 1 95 ? 13.594 -18.094 -5.781 1 94.88 95 ILE A C 1
ATOM 779 O O . ILE A 1 95 ? 14.414 -19 -5.605 1 94.88 95 ILE A O 1
ATOM 783 N N . ALA A 1 96 ? 13.625 -17.328 -6.84 1 95.19 96 ALA A N 1
ATOM 784 C CA . ALA A 1 96 ? 14.547 -17.547 -7.953 1 95.19 96 ALA A CA 1
ATOM 785 C C . ALA A 1 96 ? 16 -17.406 -7.496 1 95.19 96 ALA A C 1
ATOM 787 O O . ALA A 1 96 ? 16.891 -18.078 -8.016 1 95.19 96 ALA A O 1
ATOM 788 N N . LEU A 1 97 ? 16.203 -16.516 -6.543 1 93.94 97 LEU A N 1
ATOM 789 C CA . LEU A 1 97 ? 17.547 -16.25 -6.047 1 93.94 97 LEU A CA 1
ATOM 790 C C . LEU A 1 97 ? 17.906 -17.172 -4.887 1 93.94 97 LEU A C 1
ATOM 792 O O . LEU A 1 97 ? 19.016 -17.125 -4.371 1 93.94 97 LEU A O 1
ATOM 796 N N . ASN A 1 98 ? 17 -18.031 -4.484 1 90.38 98 ASN A N 1
ATOM 797 C CA . ASN A 1 98 ? 17.141 -18.922 -3.34 1 90.38 98 ASN A CA 1
ATOM 798 C C . ASN A 1 98 ? 17.562 -18.156 -2.084 1 90.38 98 ASN A C 1
ATOM 800 O O . ASN A 1 98 ? 18.531 -18.531 -1.424 1 90.38 98 ASN A O 1
ATOM 804 N N . LYS A 1 99 ? 16.812 -17.031 -1.95 1 82.88 99 LYS A N 1
ATOM 805 C CA . LYS A 1 99 ? 17.094 -16.203 -0.781 1 82.88 99 LYS A CA 1
ATOM 806 C C . LYS A 1 99 ? 16.375 -16.734 0.458 1 82.88 99 LYS A C 1
ATOM 808 O O . LYS A 1 99 ? 15.242 -17.203 0.374 1 82.88 99 LYS A O 1
ATOM 813 N N . THR A 1 100 ? 17.234 -16.891 1.496 1 68.69 100 THR A N 1
ATOM 814 C CA . THR A 1 100 ? 16.641 -17.25 2.779 1 68.69 100 THR A CA 1
ATOM 815 C C . THR A 1 100 ? 16.812 -16.125 3.787 1 68.69 100 THR A C 1
ATOM 817 O O . THR A 1 100 ? 17.75 -15.328 3.688 1 68.69 100 THR A O 1
ATOM 820 N N . TYR A 1 101 ? 15.82 -15.875 4.516 1 63.31 101 TYR A N 1
ATOM 821 C CA . TYR A 1 101 ? 15.906 -14.844 5.547 1 63.31 101 TYR A CA 1
ATOM 822 C C . TYR A 1 101 ? 17.016 -15.164 6.551 1 63.31 101 TYR A C 1
ATOM 824 O O . TYR A 1 101 ? 17.016 -16.25 7.145 1 63.31 101 TYR A O 1
ATOM 832 N N . SER A 1 102 ? 18.047 -14.375 6.434 1 59.03 102 SER A N 1
ATOM 833 C CA . SER A 1 102 ? 19.156 -14.633 7.359 1 59.03 102 SER A CA 1
ATOM 834 C C . SER A 1 102 ? 19.078 -13.719 8.578 1 59.03 102 SER A C 1
ATOM 836 O O . SER A 1 102 ? 20.031 -13.633 9.359 1 59.03 102 SER A O 1
ATOM 838 N N . GLY A 1 103 ? 17.969 -13.164 8.805 1 55.56 103 GLY A N 1
ATOM 839 C CA . GLY A 1 103 ? 17.75 -12.453 10.055 1 55.56 103 GLY A CA 1
ATOM 840 C C . GLY A 1 103 ? 17.969 -10.953 9.938 1 55.56 103 GLY A C 1
ATOM 841 O O . GLY A 1 103 ? 17.562 -10.195 10.82 1 55.56 103 GLY A O 1
ATOM 842 N N . GLY A 1 104 ? 18.625 -10.414 8.977 1 53.62 104 GLY A N 1
ATOM 843 C CA . GLY A 1 104 ? 18.859 -8.977 8.961 1 53.62 104 GLY A CA 1
ATOM 844 C C . GLY A 1 104 ? 17.688 -8.195 8.398 1 53.62 104 GLY A C 1
ATOM 845 O O . GLY A 1 104 ? 16.812 -8.758 7.734 1 53.62 104 GLY A O 1
ATOM 846 N N . ASP A 1 105 ? 17.375 -6.949 8.82 1 47.38 105 ASP A N 1
ATOM 847 C CA . ASP A 1 105 ? 16.219 -6.082 8.594 1 47.38 105 ASP A CA 1
ATOM 848 C C . ASP A 1 105 ? 15.828 -6.062 7.117 1 47.38 105 ASP A C 1
ATOM 850 O O . ASP A 1 105 ? 14.648 -5.902 6.781 1 47.38 105 ASP A O 1
ATOM 854 N N . PHE A 1 106 ? 16.766 -6.371 6.328 1 56.25 106 PHE A N 1
ATOM 855 C CA . PHE A 1 106 ? 16.469 -6.285 4.906 1 56.25 106 PHE A CA 1
ATOM 856 C C . PHE A 1 106 ? 17.156 -7.398 4.133 1 56.25 106 PHE A C 1
ATOM 858 O O . PHE A 1 106 ? 17.391 -7.273 2.928 1 56.25 106 PHE A O 1
ATOM 865 N N . ASP A 1 107 ? 17.547 -8.297 4.785 1 56.91 107 ASP A N 1
ATOM 866 C CA . ASP A 1 107 ? 18.234 -9.438 4.184 1 56.91 107 ASP A CA 1
ATOM 867 C C . ASP A 1 107 ? 17.391 -10.047 3.064 1 56.91 107 ASP A C 1
ATOM 869 O O . ASP A 1 107 ? 17.922 -10.57 2.088 1 56.91 107 ASP A O 1
ATOM 873 N N . GLY A 1 108 ? 16.203 -9.648 3.119 1 64.94 108 GLY A N 1
ATOM 874 C CA . GLY A 1 108 ? 15.359 -10.258 2.104 1 64.94 108 GLY A CA 1
ATOM 875 C C . GLY A 1 108 ? 14.859 -9.266 1.069 1 64.94 108 GLY A C 1
ATOM 876 O O . GLY A 1 108 ? 14 -9.594 0.246 1 64.94 108 GLY A O 1
ATOM 877 N N . THR A 1 109 ? 15.609 -8.242 1.118 1 76.81 109 THR A N 1
ATOM 878 C CA . THR A 1 109 ? 15.164 -7.211 0.191 1 76.81 109 THR A CA 1
ATOM 879 C C . THR A 1 109 ? 15.703 -7.477 -1.213 1 76.81 109 THR A C 1
ATOM 881 O O . THR A 1 109 ? 16.844 -7.91 -1.377 1 76.81 109 THR A O 1
ATOM 884 N N . VAL A 1 110 ? 14.852 -7.371 -2.117 1 85 110 VAL A N 1
ATOM 885 C CA . VAL A 1 110 ? 15.203 -7.473 -3.527 1 85 110 VAL A CA 1
ATOM 886 C C . VAL A 1 110 ? 15.625 -6.105 -4.059 1 85 110 VAL A C 1
ATOM 888 O O . VAL A 1 110 ? 14.906 -5.113 -3.873 1 85 110 VAL A O 1
ATOM 891 N N . ARG A 1 111 ? 16.844 -6.039 -4.598 1 83.75 111 ARG A N 1
ATOM 892 C CA . ARG A 1 111 ? 17.406 -4.789 -5.094 1 83.75 111 ARG A CA 1
ATOM 893 C C . ARG A 1 111 ? 17.625 -4.844 -6.602 1 83.75 111 ARG A C 1
ATOM 895 O O . ARG A 1 111 ? 17.391 -5.883 -7.227 1 83.75 111 ARG A O 1
ATOM 902 N N . ARG A 1 112 ? 17.969 -3.725 -7.141 1 86.38 112 ARG A N 1
ATOM 903 C CA . ARG A 1 112 ? 18.203 -3.619 -8.578 1 86.38 112 ARG A CA 1
ATOM 904 C C . ARG A 1 112 ? 19.234 -4.637 -9.047 1 86.38 112 ARG A C 1
ATOM 906 O O . ARG A 1 112 ? 19.078 -5.25 -10.102 1 86.38 112 ARG A O 1
ATOM 913 N N . ARG A 1 113 ? 20.281 -4.797 -8.305 1 89.62 113 ARG A N 1
ATOM 914 C CA . ARG A 1 113 ? 21.344 -5.715 -8.68 1 89.62 113 ARG A CA 1
ATOM 915 C C . ARG A 1 113 ? 20.828 -7.148 -8.789 1 89.62 113 ARG A C 1
ATOM 917 O O . ARG A 1 113 ? 21.328 -7.938 -9.586 1 89.62 113 ARG A O 1
ATOM 924 N N . ASP A 1 114 ? 19.891 -7.473 -8 1 93.06 114 ASP A N 1
ATOM 925 C CA . ASP A 1 114 ? 19.281 -8.797 -8.07 1 93.06 114 ASP A CA 1
ATOM 926 C C . ASP A 1 114 ? 18.562 -9.008 -9.406 1 93.06 114 ASP A C 1
ATOM 928 O O . ASP A 1 114 ? 18.688 -10.078 -10.016 1 93.06 114 ASP A O 1
ATOM 932 N N . PHE A 1 115 ? 17.891 -7.988 -9.844 1 95.44 115 PHE A N 1
ATOM 933 C CA . PHE A 1 115 ? 17.203 -8.078 -11.133 1 95.44 115 PHE A CA 1
ATOM 934 C C . PHE A 1 115 ? 18.203 -8.141 -12.273 1 95.44 115 PHE A C 1
ATOM 936 O O . PHE A 1 115 ? 18 -8.859 -13.258 1 95.44 115 PHE A O 1
ATOM 943 N N . ASP A 1 116 ? 19.266 -7.344 -12.109 1 95.19 116 ASP A N 1
ATOM 944 C CA . ASP A 1 116 ? 20.312 -7.41 -13.125 1 95.19 116 ASP A CA 1
ATOM 945 C C . ASP A 1 116 ? 20.891 -8.828 -13.234 1 95.19 116 ASP A C 1
ATOM 947 O O . ASP A 1 116 ? 21.094 -9.328 -14.344 1 95.19 116 ASP A O 1
ATOM 951 N N . TYR A 1 117 ? 21.156 -9.438 -12.164 1 95.31 117 TYR A N 1
ATOM 952 C CA . TYR A 1 117 ? 21.641 -10.812 -12.141 1 95.31 117 TYR A CA 1
ATOM 953 C C . TYR A 1 117 ? 20.656 -11.758 -12.797 1 95.31 117 TYR A C 1
ATOM 955 O O . TYR A 1 117 ? 21.031 -12.586 -13.625 1 95.31 117 TYR A O 1
ATOM 963 N N . LEU A 1 118 ? 19.391 -11.664 -12.445 1 96.69 118 LEU A N 1
ATOM 964 C CA . LEU A 1 118 ? 18.375 -12.555 -12.961 1 96.69 118 LEU A CA 1
ATOM 965 C C . LEU A 1 118 ? 18.203 -12.398 -14.469 1 96.69 118 LEU A C 1
ATOM 967 O O . LEU A 1 118 ? 18.078 -13.383 -15.195 1 96.69 118 LEU A O 1
ATOM 971 N N . LYS A 1 119 ? 18.25 -11.188 -14.922 1 96.88 119 LYS A N 1
ATOM 972 C CA . LYS A 1 119 ? 18.141 -10.914 -16.344 1 96.88 119 LYS A CA 1
ATOM 973 C C . LYS A 1 119 ? 19.312 -11.523 -17.125 1 96.88 119 LYS A C 1
ATOM 975 O O . LYS A 1 119 ? 19.125 -12.016 -18.234 1 96.88 119 LYS A O 1
ATOM 980 N N . SER A 1 120 ? 20.453 -11.5 -16.5 1 96.19 120 SER A N 1
ATOM 981 C CA . SER A 1 120 ? 21.656 -11.961 -17.172 1 96.19 120 SER A CA 1
ATOM 982 C C . SER A 1 120 ? 2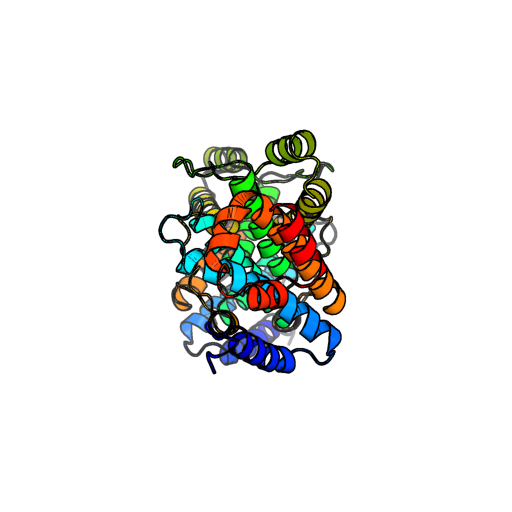1.797 -13.477 -17.094 1 96.19 120 SER A C 1
ATOM 984 O O . SER A 1 120 ? 22.297 -14.109 -18.031 1 96.19 120 SER A O 1
ATOM 986 N N . ASN A 1 121 ? 21.328 -14.102 -15.992 1 95.25 121 ASN A N 1
ATOM 987 C CA . ASN A 1 121 ? 21.641 -15.5 -15.734 1 95.25 121 ASN A CA 1
ATOM 988 C C . ASN A 1 121 ? 20.422 -16.391 -15.969 1 95.25 121 ASN A C 1
ATOM 990 O O . ASN A 1 121 ? 20.562 -17.609 -16.078 1 95.25 121 ASN A O 1
ATOM 994 N N . ARG A 1 122 ? 19.297 -15.789 -16.016 1 94.25 122 ARG A N 1
ATOM 995 C CA . ARG A 1 122 ? 18.047 -16.516 -16.234 1 94.25 122 ARG A CA 1
ATOM 996 C C . ARG A 1 122 ? 17.312 -15.984 -17.453 1 94.25 122 ARG A C 1
ATOM 998 O O . ARG A 1 122 ? 16.141 -15.602 -17.359 1 94.25 122 ARG A O 1
ATOM 1005 N N . ARG A 1 123 ? 17.875 -16.109 -18.531 1 88.69 123 ARG A N 1
ATOM 1006 C CA . ARG A 1 123 ? 17.438 -15.445 -19.75 1 88.69 123 ARG A CA 1
ATOM 1007 C C . ARG A 1 123 ? 16.156 -16.062 -20.297 1 88.69 123 ARG A C 1
ATOM 1009 O O . ARG A 1 123 ? 15.422 -15.422 -21.047 1 88.69 123 ARG A O 1
ATOM 1016 N N . ASN A 1 124 ? 15.859 -17.219 -19.953 1 88.88 124 ASN A N 1
ATOM 1017 C CA . ASN A 1 124 ? 14.664 -17.891 -20.438 1 88.88 124 ASN A CA 1
ATOM 1018 C C . ASN A 1 124 ? 13.43 -17.516 -19.625 1 88.88 124 ASN A C 1
ATOM 1020 O O . ASN A 1 124 ? 12.312 -17.922 -19.953 1 88.88 124 ASN A O 1
ATOM 1024 N N . GLU A 1 125 ? 13.688 -16.781 -18.609 1 93.44 125 GLU A N 1
ATOM 1025 C CA . GLU A 1 125 ? 12.602 -16.297 -17.781 1 93.44 125 GLU A CA 1
ATOM 1026 C C . GLU A 1 125 ? 12.266 -14.836 -18.094 1 93.44 125 GLU A C 1
ATOM 1028 O O . GLU A 1 125 ? 13.055 -14.141 -18.734 1 93.44 125 GLU A O 1
ATOM 1033 N N . ASN A 1 126 ? 11.125 -14.391 -17.734 1 95.12 126 ASN A N 1
ATOM 1034 C CA . ASN A 1 126 ? 10.617 -13.078 -18.125 1 95.12 126 ASN A CA 1
ATOM 1035 C C . ASN A 1 126 ? 11.031 -12 -17.141 1 95.12 126 ASN A C 1
ATOM 1037 O O . ASN A 1 126 ? 10.195 -11.195 -16.703 1 95.12 126 ASN A O 1
ATOM 1041 N N . TRP A 1 127 ? 12.25 -11.922 -16.766 1 97.81 127 TRP A N 1
ATOM 1042 C CA . TRP A 1 127 ? 12.695 -11.008 -15.727 1 97.81 127 TRP A CA 1
ATOM 1043 C C . TRP A 1 127 ? 12.734 -9.57 -16.234 1 97.81 127 TRP A C 1
ATOM 1045 O O . TRP A 1 127 ? 12.602 -8.617 -15.461 1 97.81 127 TRP A O 1
ATOM 1055 N N . ASN A 1 128 ? 12.945 -9.367 -17.625 1 97.69 128 ASN A N 1
ATOM 1056 C CA . ASN A 1 128 ? 12.844 -8.016 -18.156 1 97.69 128 ASN A CA 1
ATOM 1057 C C . ASN A 1 128 ? 11.461 -7.418 -17.922 1 97.69 128 ASN A C 1
ATOM 1059 O O . ASN A 1 128 ? 11.344 -6.289 -17.438 1 97.69 128 ASN A O 1
ATOM 1063 N N . TYR A 1 129 ? 10.477 -8.203 -18.219 1 98.38 129 TYR A N 1
ATOM 1064 C CA . TYR A 1 129 ? 9.102 -7.762 -18.016 1 98.38 129 TYR A CA 1
ATOM 1065 C C . TYR A 1 129 ? 8.812 -7.559 -16.531 1 98.38 129 TYR A C 1
ATOM 1067 O O . TYR A 1 129 ? 8.297 -6.516 -16.125 1 98.38 129 TYR A O 1
ATOM 1075 N N . LEU A 1 130 ? 9.188 -8.523 -15.688 1 98.38 130 LEU A N 1
ATOM 1076 C CA . LEU A 1 130 ? 8.914 -8.461 -14.258 1 98.38 130 LEU A CA 1
ATOM 1077 C C . LEU A 1 130 ? 9.602 -7.25 -13.625 1 98.38 130 LEU A C 1
ATOM 1079 O O . LEU A 1 130 ? 9.008 -6.562 -12.789 1 98.38 130 LEU A O 1
ATOM 1083 N N . HIS A 1 131 ? 10.82 -7.035 -14.07 1 97.94 131 HIS A N 1
ATOM 1084 C CA . HIS A 1 131 ? 11.555 -5.895 -13.531 1 97.94 131 HIS A CA 1
ATOM 1085 C C . HIS A 1 131 ? 10.891 -4.578 -13.945 1 97.94 131 HIS A C 1
ATOM 1087 O O . HIS A 1 131 ? 10.828 -3.641 -13.141 1 97.94 131 HIS A O 1
ATOM 1093 N N . ASN A 1 132 ? 10.445 -4.473 -15.156 1 97.88 132 ASN A N 1
ATOM 1094 C CA . ASN A 1 132 ? 9.758 -3.266 -15.602 1 97.88 132 ASN A CA 1
ATOM 1095 C C . ASN A 1 132 ? 8.492 -3.01 -14.789 1 97.88 132 ASN A C 1
ATOM 1097 O O . ASN A 1 132 ? 8.203 -1.869 -14.422 1 97.88 132 ASN A O 1
ATOM 1101 N N . VAL A 1 133 ? 7.68 -4.027 -14.578 1 98.25 133 VAL A N 1
ATOM 1102 C CA . VAL A 1 133 ? 6.484 -3.9 -13.75 1 98.25 133 VAL A CA 1
ATOM 1103 C C . VAL A 1 133 ? 6.875 -3.48 -12.336 1 98.25 133 VAL A C 1
ATOM 1105 O O . VAL A 1 133 ? 6.207 -2.646 -11.719 1 98.25 133 VAL A O 1
ATOM 1108 N N . TYR A 1 134 ? 7.949 -4.07 -11.836 1 97.56 134 TYR A N 1
ATOM 1109 C CA . TYR A 1 134 ? 8.469 -3.738 -10.508 1 97.56 134 TYR A CA 1
ATOM 1110 C C . TYR A 1 134 ? 8.82 -2.258 -10.414 1 97.56 134 TYR A C 1
ATOM 1112 O O . TYR A 1 134 ? 8.453 -1.587 -9.445 1 97.56 134 TYR A O 1
ATOM 1120 N N . ILE A 1 135 ? 9.516 -1.79 -11.344 1 96.44 135 ILE A N 1
ATOM 1121 C CA . ILE A 1 135 ? 9.922 -0.389 -11.367 1 96.44 135 ILE A CA 1
ATOM 1122 C C . ILE A 1 135 ? 8.688 0.508 -11.367 1 96.44 135 ILE A C 1
ATOM 1124 O O . ILE A 1 135 ? 8.609 1.475 -10.609 1 96.44 135 ILE A O 1
ATOM 1128 N N . ASN A 1 136 ? 7.801 0.204 -12.203 1 96.62 136 ASN A N 1
ATOM 1129 C CA . ASN A 1 136 ? 6.57 0.988 -12.25 1 96.62 136 ASN A CA 1
ATOM 1130 C C . ASN A 1 136 ? 5.84 0.966 -10.906 1 96.62 136 ASN A C 1
ATOM 1132 O O . ASN A 1 136 ? 5.332 1.994 -10.461 1 96.62 136 ASN A O 1
ATOM 1136 N N . ALA A 1 137 ? 5.699 -0.181 -10.328 1 97.12 137 ALA A N 1
ATOM 1137 C CA . ALA A 1 137 ? 5.059 -0.312 -9.023 1 97.12 137 ALA A CA 1
ATOM 1138 C C . ALA A 1 137 ? 5.785 0.515 -7.965 1 97.12 137 ALA A C 1
ATOM 1140 O O . ALA A 1 137 ? 5.152 1.127 -7.102 1 97.12 137 ALA A O 1
ATOM 1141 N N . CYS A 1 138 ? 7.098 0.561 -8.016 1 95.19 138 CYS A N 1
ATOM 1142 C CA . CYS A 1 138 ? 7.898 1.337 -7.074 1 95.19 138 CYS A CA 1
ATOM 1143 C C . CYS A 1 138 ? 7.559 2.82 -7.164 1 95.19 138 CYS A C 1
ATOM 1145 O O . CYS A 1 138 ? 7.562 3.523 -6.152 1 95.19 138 CYS A O 1
ATOM 1147 N N . HIS A 1 139 ? 7.324 3.25 -8.359 1 94.38 139 HIS A N 1
ATOM 1148 C CA . HIS A 1 139 ? 6.945 4.648 -8.508 1 94.38 139 HIS A CA 1
ATOM 1149 C C . HIS A 1 139 ? 5.711 4.977 -7.668 1 94.38 139 HIS A C 1
ATOM 1151 O O . HIS A 1 139 ? 5.652 6.023 -7.023 1 94.38 139 HIS A O 1
ATOM 1157 N N . TYR A 1 140 ? 4.727 4.125 -7.672 1 95.44 140 TYR A N 1
ATOM 1158 C CA . TYR A 1 140 ? 3.514 4.332 -6.891 1 95.44 140 TYR A CA 1
ATOM 1159 C C . TYR A 1 140 ? 3.805 4.254 -5.398 1 95.44 140 TYR A C 1
ATOM 1161 O O . TYR A 1 140 ? 3.324 5.086 -4.621 1 95.44 140 TYR A O 1
ATOM 1169 N N . VAL A 1 141 ? 4.551 3.266 -5.027 1 95.06 141 VAL A N 1
ATOM 1170 C CA . VAL A 1 141 ? 4.824 3.01 -3.617 1 95.06 141 VAL A CA 1
ATOM 1171 C C . VAL A 1 141 ? 5.621 4.168 -3.025 1 95.06 141 VAL A C 1
ATOM 1173 O O . VAL A 1 141 ? 5.395 4.566 -1.881 1 95.06 141 VAL A O 1
ATOM 1176 N N . HIS A 1 142 ? 6.488 4.777 -3.787 1 91.94 142 HIS A N 1
ATOM 1177 C CA . HIS A 1 142 ? 7.344 5.844 -3.287 1 91.94 142 HIS A CA 1
ATOM 1178 C C . HIS A 1 142 ? 6.793 7.215 -3.664 1 91.94 142 HIS A C 1
ATOM 1180 O O . HIS A 1 142 ? 7.48 8.227 -3.518 1 91.94 142 HIS A O 1
ATOM 1186 N N . PHE A 1 143 ? 5.719 7.211 -4.207 1 92.69 143 PHE A N 1
ATOM 1187 C CA . PHE A 1 143 ? 5.055 8.469 -4.543 1 92.69 143 PHE A CA 1
ATOM 1188 C C . PHE A 1 143 ? 5.922 9.297 -5.48 1 92.69 143 PHE A C 1
ATOM 1190 O O . PHE A 1 143 ? 6.141 10.492 -5.238 1 92.69 143 PHE A O 1
ATOM 1197 N N . SER A 1 144 ? 6.402 8.648 -6.477 1 89.75 144 SER A N 1
ATOM 1198 C CA . SER A 1 144 ? 7.203 9.336 -7.48 1 89.75 144 SER A CA 1
ATOM 1199 C C . SER A 1 144 ? 6.324 10.148 -8.43 1 89.75 144 SER A C 1
ATOM 1201 O O . SER A 1 144 ? 5.168 9.797 -8.664 1 89.75 144 SER A O 1
ATOM 1203 N N . PRO A 1 145 ? 6.871 11.211 -8.977 1 87.62 145 PRO A N 1
ATOM 1204 C CA . PRO A 1 145 ? 6.121 11.977 -9.969 1 87.62 145 PRO A CA 1
ATOM 1205 C C . PRO A 1 145 ? 5.754 11.148 -11.203 1 87.62 145 PRO A C 1
ATOM 1207 O O . PRO A 1 145 ? 4.848 11.523 -11.953 1 87.62 145 PRO A O 1
ATOM 1210 N N . GLN A 1 146 ? 6.43 10.062 -11.406 1 90 146 GLN A N 1
ATOM 1211 C CA . GLN A 1 146 ? 6.176 9.195 -12.555 1 90 146 GLN A CA 1
ATOM 1212 C C . GLN A 1 146 ? 4.887 8.391 -12.367 1 90 146 GLN A C 1
ATOM 1214 O O . GLN A 1 146 ? 4.355 7.824 -13.32 1 90 146 GLN A O 1
ATOM 1219 N N . ALA A 1 147 ? 4.465 8.352 -11.125 1 91.69 147 ALA A N 1
ATOM 1220 C CA . ALA A 1 147 ? 3.215 7.652 -10.844 1 91.69 147 ALA A CA 1
ATOM 1221 C C . ALA A 1 147 ? 2.014 8.57 -11.055 1 91.69 147 ALA A C 1
ATOM 1223 O O . ALA A 1 147 ? 2.09 9.773 -10.789 1 91.69 147 ALA A O 1
ATOM 1224 N N . ASN A 1 148 ? 1.001 8.078 -11.523 1 89.94 148 ASN A N 1
ATOM 1225 C CA . ASN A 1 148 ? -0.22 8.844 -11.742 1 89.94 148 ASN A CA 1
ATOM 1226 C C . ASN A 1 148 ? -1.113 8.844 -10.5 1 89.94 148 ASN A C 1
ATOM 1228 O O . ASN A 1 148 ? -2.277 8.438 -10.57 1 89.94 148 ASN A O 1
ATOM 1232 N N . ILE A 1 149 ? -0.643 9.398 -9.422 1 93.62 149 ILE A N 1
ATOM 1233 C CA . ILE A 1 149 ? -1.386 9.453 -8.164 1 93.62 149 ILE A CA 1
ATOM 1234 C C . ILE A 1 149 ? -2.266 10.703 -8.141 1 93.62 149 ILE A C 1
ATOM 1236 O O . ILE A 1 149 ? -1.83 11.781 -8.547 1 93.62 149 ILE A O 1
ATOM 1240 N N . ASN A 1 150 ? -3.479 10.555 -7.695 1 90.81 150 ASN A N 1
ATOM 1241 C CA . ASN A 1 150 ? -4.441 11.648 -7.688 1 90.81 150 ASN A CA 1
ATOM 1242 C C . ASN A 1 150 ? -4.332 12.484 -6.418 1 90.81 150 ASN A C 1
ATOM 1244 O O . ASN A 1 150 ? -5.23 12.469 -5.578 1 90.81 150 ASN A O 1
ATOM 1248 N N . THR A 1 151 ? -3.453 13.367 -6.379 1 93.12 151 THR A N 1
ATOM 1249 C CA . THR A 1 151 ? -3.16 14.133 -5.176 1 93.12 151 THR A CA 1
ATOM 1250 C C . THR A 1 151 ? -4.207 15.227 -4.965 1 93.12 151 THR A C 1
ATOM 1252 O O . THR A 1 151 ? -4.211 15.898 -3.93 1 93.12 151 THR A O 1
ATOM 1255 N N . SER A 1 152 ? -5.148 15.438 -5.891 1 91.94 152 SER A N 1
ATOM 1256 C CA . SER A 1 152 ? -6.176 16.469 -5.773 1 91.94 152 SER A CA 1
ATOM 1257 C C . SER A 1 152 ? -7.5 15.867 -5.293 1 91.94 152 SER A C 1
ATOM 1259 O O . SER A 1 152 ? -8.477 16.594 -5.094 1 91.94 152 SER A O 1
ATOM 1261 N N . ALA A 1 153 ? -7.527 14.594 -5.156 1 94.75 153 ALA A N 1
ATOM 1262 C CA . ALA A 1 153 ? -8.773 13.938 -4.77 1 94.75 153 ALA A CA 1
ATOM 1263 C C . ALA A 1 153 ? -9.227 14.398 -3.387 1 94.75 153 ALA A C 1
ATOM 1265 O O . ALA A 1 153 ? -8.406 14.594 -2.488 1 94.75 153 ALA A O 1
ATOM 1266 N N . THR A 1 154 ? -10.555 14.602 -3.248 1 95.12 154 THR A N 1
ATOM 1267 C CA . THR A 1 154 ? -11.148 14.875 -1.947 1 95.12 154 THR A CA 1
ATOM 1268 C C . THR A 1 154 ? -11.352 13.586 -1.16 1 95.12 154 THR A C 1
ATOM 1270 O O . THR A 1 154 ? -11.234 12.492 -1.712 1 95.12 154 THR A O 1
ATOM 1273 N N . PHE A 1 155 ? -11.703 13.727 0.091 1 96.88 155 PHE A N 1
ATOM 1274 C CA . PHE A 1 155 ? -11.969 12.578 0.946 1 96.88 155 PHE A CA 1
ATOM 1275 C C . PHE A 1 155 ? -13.102 11.734 0.38 1 96.88 155 PHE A C 1
ATOM 1277 O O . PHE A 1 155 ? -12.984 10.508 0.282 1 96.88 155 PHE A O 1
ATOM 1284 N N . LEU A 1 156 ? -14.148 12.375 -0.027 1 96.19 156 LEU A N 1
ATOM 1285 C CA . LEU A 1 156 ? -15.328 11.672 -0.517 1 96.19 156 LEU A CA 1
ATOM 1286 C C . LEU A 1 156 ? -15.016 10.93 -1.812 1 96.19 156 LEU A C 1
ATOM 1288 O O . LEU A 1 156 ? -15.531 9.836 -2.039 1 96.19 156 LEU A O 1
ATOM 1292 N N . GLN A 1 157 ? -14.203 11.523 -2.623 1 96.38 157 GLN A N 1
ATOM 1293 C CA . GLN A 1 157 ? -13.789 10.844 -3.844 1 96.38 157 GLN A CA 1
ATOM 1294 C C . GLN A 1 157 ? -12.961 9.602 -3.525 1 96.38 157 GLN A C 1
ATOM 1296 O O . GLN A 1 157 ? -13.172 8.547 -4.121 1 96.38 157 GLN A O 1
ATOM 1301 N N . LEU A 1 158 ? -12.055 9.727 -2.564 1 97.38 158 LEU A N 1
ATOM 1302 C CA . LEU A 1 158 ? -11.156 8.633 -2.209 1 97.38 158 LEU A CA 1
ATOM 1303 C C . LEU A 1 158 ? -11.922 7.504 -1.522 1 97.38 158 LEU A C 1
ATOM 1305 O O . LEU A 1 158 ? -11.5 6.348 -1.573 1 97.38 158 LEU A O 1
ATOM 1309 N N . LEU A 1 159 ? -13.023 7.816 -0.91 1 96.56 159 LEU A N 1
ATOM 1310 C CA . LEU A 1 159 ? -13.859 6.789 -0.287 1 96.56 159 LEU A CA 1
ATOM 1311 C C . LEU A 1 159 ? -14.414 5.832 -1.334 1 96.56 159 LEU A C 1
ATOM 1313 O O . LEU A 1 159 ? -14.648 4.656 -1.044 1 96.56 159 LEU A O 1
ATOM 1317 N N . VAL A 1 160 ? -14.492 6.336 -2.529 1 94.94 160 VAL A N 1
ATOM 1318 C CA . VAL A 1 160 ? -15.203 5.57 -3.549 1 94.94 160 VAL A CA 1
ATOM 1319 C C . VAL A 1 160 ? -14.203 5.008 -4.559 1 94.94 160 VAL A C 1
ATOM 1321 O O . VAL A 1 160 ? -14.367 3.883 -5.039 1 94.94 160 VAL A O 1
ATOM 1324 N N . ASN A 1 161 ? -13.25 5.863 -4.836 1 94.62 161 ASN A N 1
ATOM 1325 C CA . ASN A 1 161 ? -12.406 5.527 -5.977 1 94.62 161 ASN A CA 1
ATOM 1326 C C . ASN A 1 161 ? -11.07 6.266 -5.914 1 94.62 161 ASN A C 1
ATOM 1328 O O . ASN A 1 161 ? -11.023 7.453 -5.59 1 94.62 161 ASN A O 1
ATOM 1332 N N . ASP A 1 162 ? -10.008 5.461 -6.172 1 95.75 162 ASP A N 1
ATOM 1333 C CA . ASP A 1 162 ? -8.68 6.062 -6.309 1 95.75 162 ASP A CA 1
ATOM 1334 C C . ASP A 1 162 ? -7.93 5.465 -7.492 1 95.75 162 ASP A C 1
ATOM 1336 O O . ASP A 1 162 ? -6.746 5.133 -7.383 1 95.75 162 ASP A O 1
ATOM 1340 N N . CYS A 1 163 ? -8.609 5.32 -8.594 1 94 163 CYS A N 1
ATOM 1341 C CA . CYS A 1 163 ? -8 4.738 -9.789 1 94 163 CYS A CA 1
ATOM 1342 C C . CYS A 1 163 ? -7.992 5.742 -10.938 1 94 163 CYS A C 1
ATOM 1344 O O . CYS A 1 163 ? -8.969 6.453 -11.156 1 94 163 CYS A O 1
ATOM 1346 N N . HIS A 1 164 ? -6.863 5.75 -11.586 1 92.38 164 HIS A N 1
ATOM 1347 C CA . HIS A 1 164 ? -6.77 6.504 -12.828 1 92.38 164 HIS A CA 1
ATOM 1348 C C . HIS A 1 164 ? -6.883 5.586 -14.039 1 92.38 164 HIS A C 1
ATOM 1350 O O . HIS A 1 164 ? -7.34 6.004 -15.109 1 92.38 164 HIS A O 1
ATOM 1356 N N . SER A 1 165 ? -6.48 4.414 -13.898 1 94.25 165 SER A N 1
ATOM 1357 C CA . SER A 1 165 ? -6.535 3.424 -14.969 1 94.25 165 SER A CA 1
ATOM 1358 C C . SER A 1 165 ? -7.895 2.734 -15.016 1 94.25 165 SER A C 1
ATOM 1360 O O . SER A 1 165 ? -8.602 2.67 -14.008 1 94.25 165 SER A O 1
ATOM 1362 N N . SER A 1 166 ? -8.227 2.295 -16.188 1 95.06 166 SER A N 1
ATOM 1363 C CA . SER A 1 166 ? -9.469 1.53 -16.281 1 95.06 166 SER A CA 1
ATOM 1364 C C . SER A 1 166 ? -9.344 0.181 -15.578 1 95.06 166 SER A C 1
ATOM 1366 O O . SER A 1 166 ? -8.273 -0.428 -15.586 1 95.06 166 SER A O 1
ATOM 1368 N N . GLN A 1 167 ? -10.438 -0.258 -15.031 1 95.06 167 GLN A N 1
ATOM 1369 C CA . GLN A 1 167 ? -10.445 -1.562 -14.383 1 95.06 167 GLN A CA 1
ATOM 1370 C C . GLN A 1 167 ? -10.047 -2.668 -15.352 1 95.06 167 GLN A C 1
ATOM 1372 O O . GLN A 1 167 ? -9.336 -3.604 -14.969 1 95.06 167 GLN A O 1
ATOM 1377 N N . LYS A 1 168 ? -10.492 -2.555 -16.578 1 97 168 LYS A N 1
ATOM 1378 C CA . LYS A 1 168 ? -10.172 -3.525 -17.609 1 97 168 LYS A CA 1
ATOM 1379 C C . LYS A 1 168 ? -8.664 -3.664 -17.797 1 97 168 LYS A C 1
ATOM 1381 O O . LYS A 1 168 ? -8.133 -4.777 -17.812 1 97 168 LYS A O 1
ATOM 1386 N N . ASN A 1 169 ? -8.008 -2.535 -17.875 1 97.69 169 ASN A N 1
ATOM 1387 C CA . ASN A 1 169 ? -6.559 -2.543 -18.031 1 97.69 169 ASN A CA 1
ATOM 1388 C C . ASN A 1 169 ? -5.855 -3.104 -16.797 1 97.69 169 ASN A C 1
ATOM 1390 O O . ASN A 1 169 ? -4.883 -3.848 -16.922 1 97.69 169 ASN A O 1
ATOM 1394 N N . LEU A 1 170 ? -6.336 -2.775 -15.648 1 98.25 170 LEU A N 1
ATOM 1395 C CA . LEU A 1 170 ? -5.738 -3.264 -14.414 1 98.25 170 LEU A CA 1
ATOM 1396 C C . LEU A 1 170 ? -5.879 -4.777 -14.305 1 98.25 170 LEU A C 1
ATOM 1398 O O . LEU A 1 170 ? -4.945 -5.461 -13.867 1 98.25 170 LEU A O 1
ATOM 1402 N N . ILE A 1 171 ? -7.016 -5.305 -14.695 1 98.81 171 ILE A N 1
ATOM 1403 C CA . ILE A 1 171 ? -7.281 -6.738 -14.648 1 98.81 171 ILE A CA 1
ATOM 1404 C C . ILE A 1 171 ? -6.359 -7.469 -15.625 1 98.81 171 ILE A C 1
ATOM 1406 O O . ILE A 1 171 ? -5.734 -8.469 -15.266 1 98.81 171 ILE A O 1
ATOM 1410 N N . ARG A 1 172 ? -6.234 -6.965 -16.797 1 98.62 172 ARG A N 1
ATOM 1411 C CA . ARG A 1 172 ? -5.383 -7.578 -17.812 1 98.62 172 ARG A CA 1
ATOM 1412 C C . ARG A 1 172 ? -3.924 -7.582 -17.359 1 98.62 172 ARG A C 1
ATOM 1414 O O . ARG A 1 172 ? -3.219 -8.578 -17.547 1 98.62 172 ARG A O 1
ATOM 1421 N N . ASN A 1 173 ? -3.492 -6.445 -16.828 1 98.62 173 ASN A N 1
ATOM 1422 C CA . ASN A 1 173 ? -2.115 -6.344 -16.359 1 98.62 173 ASN A CA 1
ATOM 1423 C C . ASN A 1 173 ? -1.853 -7.289 -15.188 1 98.62 173 ASN A C 1
ATOM 1425 O O . ASN A 1 173 ? -0.773 -7.875 -15.094 1 98.62 173 ASN A O 1
ATOM 1429 N N . LEU A 1 174 ? -2.807 -7.402 -14.289 1 98.88 174 LEU A N 1
ATOM 1430 C CA . LEU A 1 174 ? -2.668 -8.344 -13.18 1 98.88 174 LEU A CA 1
ATOM 1431 C C . LEU A 1 174 ? -2.541 -9.773 -13.703 1 98.88 174 LEU A C 1
ATOM 1433 O O . LEU A 1 174 ? -1.688 -10.531 -13.234 1 98.88 174 LEU A O 1
ATOM 1437 N N . HIS A 1 175 ? -3.379 -10.133 -14.602 1 98.88 175 HIS A N 1
ATOM 1438 C CA . HIS A 1 175 ? -3.34 -11.477 -15.172 1 98.88 175 HIS A CA 1
ATOM 1439 C C . HIS A 1 175 ? -1.994 -11.758 -15.828 1 98.88 175 HIS A C 1
ATOM 1441 O O . HIS A 1 175 ? -1.435 -12.844 -15.664 1 98.88 175 HIS A O 1
ATOM 1447 N N . ARG A 1 176 ? -1.524 -10.797 -16.594 1 98.69 176 ARG A N 1
ATOM 1448 C CA . ARG A 1 176 ? -0.225 -10.961 -17.234 1 98.69 176 ARG A CA 1
ATOM 1449 C C . ARG A 1 176 ? 0.874 -11.18 -16.203 1 98.69 176 ARG A C 1
ATOM 1451 O O . ARG A 1 176 ? 1.733 -12.047 -16.375 1 98.69 176 ARG A O 1
ATOM 1458 N N . LEU A 1 177 ? 0.846 -10.398 -15.156 1 98.88 177 LEU A N 1
ATOM 1459 C CA . LEU A 1 177 ? 1.862 -10.523 -14.117 1 98.88 177 LEU A CA 1
ATOM 1460 C C . LEU A 1 177 ? 1.768 -11.875 -13.422 1 98.88 177 LEU A C 1
ATOM 1462 O O . LEU A 1 177 ? 2.777 -12.562 -13.25 1 98.88 177 LEU A O 1
ATOM 1466 N N . THR A 1 178 ? 0.542 -12.266 -12.992 1 98.81 178 THR A N 1
ATOM 1467 C CA . THR A 1 178 ? 0.392 -13.516 -12.258 1 98.81 178 THR A CA 1
ATOM 1468 C C . THR A 1 178 ? 0.759 -14.711 -13.133 1 98.81 178 THR A C 1
ATOM 1470 O O . THR A 1 178 ? 1.29 -15.711 -12.641 1 98.81 178 THR A O 1
ATOM 1473 N N . SER A 1 179 ? 0.472 -14.578 -14.438 1 98.62 179 SER A N 1
ATOM 1474 C CA . SER A 1 179 ? 0.875 -15.633 -15.367 1 98.62 179 SER A CA 1
ATOM 1475 C C . SER A 1 179 ? 2.393 -15.727 -15.461 1 98.62 179 SER A C 1
ATOM 1477 O O . SER A 1 179 ? 2.947 -16.828 -15.492 1 98.62 179 SER A O 1
ATOM 1479 N N . SER A 1 180 ? 3.023 -14.602 -15.523 1 98.44 180 SER A N 1
ATOM 1480 C CA . SER A 1 180 ? 4.48 -14.578 -15.586 1 98.44 180 SER A CA 1
ATOM 1481 C C . SER A 1 180 ? 5.094 -15.133 -14.305 1 98.44 180 SER A C 1
ATOM 1483 O O . SER A 1 180 ? 6.086 -15.867 -14.352 1 98.44 180 SER A O 1
ATOM 1485 N N . VAL A 1 181 ? 4.551 -14.797 -13.188 1 98.69 181 VAL A N 1
ATOM 1486 C CA . VAL A 1 181 ? 5.008 -15.305 -11.891 1 98.69 181 VAL A CA 1
ATOM 1487 C C . VAL A 1 181 ? 4.801 -16.812 -11.82 1 98.69 181 VAL A C 1
ATOM 1489 O O . VAL A 1 181 ? 5.695 -17.547 -11.398 1 98.69 181 VAL A O 1
ATOM 1492 N N . MET A 1 182 ? 3.631 -17.266 -12.242 1 98.44 182 MET A N 1
ATOM 1493 C CA . MET A 1 182 ? 3.328 -18.688 -12.266 1 98.44 182 MET A CA 1
ATOM 1494 C C . MET A 1 182 ? 4.305 -19.438 -13.164 1 98.44 182 MET A C 1
ATOM 1496 O O . MET A 1 182 ? 4.789 -20.516 -12.797 1 98.44 182 MET A O 1
ATOM 1500 N N . GLU A 1 183 ? 4.551 -18.891 -14.289 1 98 183 GLU A N 1
ATOM 1501 C CA . GLU A 1 183 ? 5.488 -19.5 -15.219 1 98 183 GLU A CA 1
ATOM 1502 C C . GLU A 1 183 ? 6.863 -19.672 -14.578 1 98 183 GLU A C 1
ATOM 1504 O O . GLU A 1 183 ? 7.477 -20.734 -14.703 1 98 183 GLU A O 1
ATOM 1509 N N . THR A 1 184 ? 7.352 -18.656 -13.961 1 97.31 184 THR A N 1
ATOM 1510 C CA . THR A 1 184 ? 8.633 -18.719 -13.266 1 97.31 184 THR A CA 1
ATOM 1511 C C . THR A 1 184 ? 8.586 -19.75 -12.141 1 97.31 184 THR A C 1
ATOM 1513 O O . THR A 1 184 ? 9.523 -20.531 -11.961 1 97.31 184 THR A O 1
ATOM 1516 N N . TYR A 1 185 ? 7.516 -19.766 -11.406 1 97.75 185 TYR A N 1
ATOM 1517 C CA . TYR A 1 185 ? 7.367 -20.672 -10.281 1 97.75 185 TYR A CA 1
ATOM 1518 C C . TYR A 1 185 ? 7.43 -22.125 -10.742 1 97.75 185 TYR A C 1
ATOM 1520 O O . TYR A 1 185 ? 8.094 -22.953 -10.125 1 97.75 185 TYR A O 1
ATOM 1528 N N . ILE A 1 186 ? 6.688 -22.406 -11.797 1 96.62 186 ILE A N 1
ATOM 1529 C CA . ILE A 1 186 ? 6.617 -23.766 -12.32 1 96.62 186 ILE A CA 1
ATOM 1530 C C . ILE A 1 186 ? 8.008 -24.234 -12.734 1 96.62 186 ILE A C 1
ATOM 1532 O O . ILE A 1 186 ? 8.352 -25.406 -12.602 1 96.62 186 ILE A O 1
ATOM 1536 N N . THR A 1 187 ? 8.836 -23.359 -13.188 1 95.12 187 THR A N 1
ATOM 1537 C CA . THR A 1 187 ? 10.203 -23.688 -13.586 1 95.12 187 THR A CA 1
ATOM 1538 C C . THR A 1 187 ? 11.016 -24.172 -12.391 1 95.12 187 THR A C 1
ATOM 1540 O O . THR A 1 187 ? 11.781 -25.125 -12.492 1 95.12 187 THR A O 1
ATOM 1543 N N . TYR A 1 188 ? 10.82 -23.578 -11.266 1 94.44 188 TYR A N 1
ATOM 1544 C CA . TYR A 1 188 ? 11.633 -23.859 -10.086 1 94.44 188 TYR A CA 1
ATOM 1545 C C . TYR A 1 188 ? 11.031 -25.016 -9.281 1 94.44 188 TYR A C 1
ATOM 1547 O O . TYR A 1 188 ? 11.742 -25.703 -8.555 1 94.44 188 TYR A O 1
ATOM 1555 N N . PHE A 1 189 ? 9.758 -25.219 -9.406 1 96 189 PHE A N 1
ATOM 1556 C CA . PHE A 1 189 ? 9.07 -26.203 -8.578 1 96 189 PHE A CA 1
ATOM 1557 C C . PHE A 1 189 ? 8.305 -27.203 -9.445 1 96 189 PHE A C 1
ATOM 1559 O O . PHE A 1 189 ? 7.199 -27.609 -9.094 1 96 189 PHE A O 1
ATOM 1566 N N . HIS A 1 190 ? 8.867 -27.516 -10.562 1 95 190 HIS A N 1
ATOM 1567 C CA . HIS A 1 190 ? 8.211 -28.406 -11.516 1 95 190 HIS A CA 1
ATOM 1568 C C . HIS A 1 190 ? 7.879 -29.75 -10.875 1 95 190 HIS A C 1
ATOM 1570 O O . HIS A 1 190 ? 6.816 -30.312 -11.125 1 95 190 HIS A O 1
ATOM 1576 N N . TYR A 1 191 ? 8.711 -30.281 -10.031 1 94.81 191 TYR A N 1
ATOM 1577 C CA . TYR A 1 191 ? 8.5 -31.594 -9.414 1 94.81 191 TYR A CA 1
ATOM 1578 C C . TYR A 1 191 ? 7.352 -31.531 -8.406 1 94.81 191 TYR A C 1
ATOM 1580 O O . TYR A 1 191 ? 6.512 -32.438 -8.367 1 94.81 191 TYR A O 1
ATOM 1588 N N . GLU A 1 192 ? 7.379 -30.516 -7.602 1 95.19 192 GLU A N 1
ATOM 1589 C CA . GLU A 1 192 ? 6.316 -30.359 -6.613 1 95.19 192 GLU A CA 1
ATOM 1590 C C . GLU A 1 192 ? 4.957 -30.188 -7.289 1 95.19 192 GLU A C 1
ATOM 1592 O O . GLU A 1 192 ? 3.955 -30.734 -6.824 1 95.19 192 GLU A O 1
ATOM 1597 N N . VAL A 1 193 ? 4.941 -29.422 -8.383 1 96.31 193 VAL A N 1
ATOM 1598 C CA . VAL A 1 193 ? 3.701 -29.234 -9.125 1 96.31 193 VAL A CA 1
ATOM 1599 C C . VAL A 1 193 ? 3.238 -30.562 -9.719 1 96.31 193 VAL A C 1
ATOM 1601 O O . VAL A 1 193 ? 2.074 -30.938 -9.57 1 96.31 193 VAL A O 1
ATOM 1604 N N . ALA A 1 194 ? 4.176 -31.25 -10.32 1 94.62 194 ALA A N 1
ATOM 1605 C CA . ALA A 1 194 ? 3.855 -32.531 -10.938 1 94.62 194 ALA A CA 1
ATOM 1606 C C . ALA A 1 194 ? 3.344 -33.531 -9.898 1 94.62 194 ALA A C 1
ATOM 1608 O O . ALA A 1 194 ? 2.365 -34.219 -10.133 1 94.62 194 ALA A O 1
ATOM 1609 N N . SER A 1 195 ? 3.994 -33.562 -8.836 1 93.38 195 SER A N 1
ATOM 1610 C CA . SER A 1 195 ? 3.615 -34.5 -7.777 1 93.38 195 SER A CA 1
ATOM 1611 C C . SER A 1 195 ? 2.244 -34.156 -7.207 1 93.38 195 SER A C 1
ATOM 1613 O O . SER A 1 195 ? 1.441 -35.062 -6.934 1 93.38 195 SER A O 1
ATOM 1615 N N . THR A 1 196 ? 1.941 -32.906 -7.027 1 93.94 196 THR A N 1
ATOM 1616 C CA . THR A 1 196 ? 0.681 -32.438 -6.461 1 93.94 196 THR A CA 1
ATOM 1617 C C . THR A 1 196 ? -0.491 -32.812 -7.359 1 93.94 196 THR A C 1
ATOM 1619 O O . THR A 1 196 ? -1.555 -33.219 -6.871 1 93.94 196 THR A O 1
ATOM 1622 N N . PHE A 1 197 ? -0.239 -32.812 -8.648 1 93.19 197 PHE A N 1
ATOM 1623 C CA . PHE A 1 197 ? -1.353 -32.969 -9.578 1 93.19 197 PHE A CA 1
ATOM 1624 C C . PHE A 1 197 ? -1.212 -34.281 -10.359 1 93.19 197 PHE A C 1
ATOM 1626 O O . PHE A 1 197 ? -1.811 -34.438 -11.422 1 93.19 197 PHE A O 1
ATOM 1633 N N . TYR A 1 198 ? -0.423 -35.188 -9.859 1 89.06 198 TYR A N 1
ATOM 1634 C CA . TYR A 1 198 ? -0.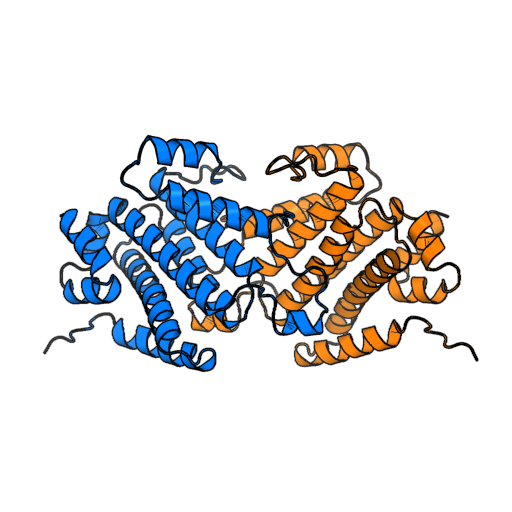102 -36.406 -10.547 1 89.06 198 TYR A CA 1
ATOM 1635 C C . TYR A 1 198 ? -1.37 -37.156 -10.938 1 89.06 198 TYR A C 1
ATOM 1637 O O . TYR A 1 198 ? -1.462 -37.719 -12.039 1 89.06 198 TYR A O 1
ATOM 1645 N N . ARG A 1 199 ? -2.398 -37.219 -10.055 1 83.69 199 ARG A N 1
ATOM 1646 C CA . ARG A 1 199 ? -3.625 -37.969 -10.312 1 83.69 199 ARG A CA 1
ATOM 1647 C C . ARG A 1 199 ? -4.715 -37.062 -10.859 1 83.69 199 ARG A C 1
ATOM 1649 O O . ARG A 1 199 ? -5.867 -37.469 -11.016 1 83.69 199 ARG A O 1
ATOM 1656 N N . SER A 1 200 ? -4.348 -35.844 -11.086 1 87.44 200 SER A N 1
ATOM 1657 C CA . SER A 1 200 ? -5.355 -34.875 -11.484 1 87.44 200 SER A CA 1
ATOM 1658 C C . SER A 1 200 ? -4.789 -33.875 -12.492 1 87.44 200 SER A C 1
ATOM 1660 O O . SER A 1 200 ? -4.941 -32.656 -12.32 1 87.44 200 SER A O 1
ATOM 1662 N N . MET A 1 201 ? -4.203 -34.375 -13.5 1 89 201 MET A N 1
ATOM 1663 C CA . MET A 1 201 ? -3.564 -33.531 -14.508 1 89 201 MET A CA 1
ATOM 1664 C C . MET A 1 201 ? -4.602 -32.688 -15.242 1 89 201 MET A C 1
ATOM 1666 O O . MET A 1 201 ? -4.312 -31.562 -15.656 1 89 201 MET A O 1
ATOM 1670 N N . ALA A 1 202 ? -5.781 -33.25 -15.383 1 89.69 202 ALA A N 1
ATOM 1671 C CA . ALA A 1 202 ? -6.867 -32.5 -15.992 1 89.69 202 ALA A CA 1
ATOM 1672 C C . ALA A 1 202 ? -7.188 -31.25 -15.188 1 89.69 202 ALA A C 1
ATOM 1674 O O . ALA A 1 202 ? -7.5 -30.203 -15.75 1 89.69 202 ALA A O 1
ATOM 1675 N N . ASP A 1 203 ? -7.082 -31.375 -13.883 1 92.44 203 ASP A N 1
ATOM 1676 C CA . ASP A 1 203 ? -7.297 -30.234 -13 1 92.44 203 ASP A CA 1
ATOM 1677 C C . ASP A 1 203 ? -6.191 -29.188 -13.164 1 92.44 203 ASP A C 1
ATOM 1679 O O . ASP A 1 203 ? -6.453 -27.984 -13.156 1 92.44 203 ASP A O 1
ATOM 1683 N N . LEU A 1 204 ? -4.977 -29.672 -13.25 1 94.94 204 LEU A N 1
ATOM 1684 C CA . LEU A 1 204 ? -3.863 -28.75 -13.453 1 94.94 204 LEU A CA 1
ATOM 1685 C C . LEU A 1 204 ? -4.031 -27.969 -14.75 1 94.94 204 LEU A C 1
ATOM 1687 O O . LEU A 1 204 ? -3.814 -26.766 -14.781 1 94.94 204 LEU A O 1
ATOM 1691 N N . LYS A 1 205 ? -4.402 -28.672 -15.797 1 95.31 205 LYS A N 1
ATOM 1692 C CA . LYS A 1 205 ? -4.637 -28.016 -17.078 1 95.31 205 LYS A CA 1
ATOM 1693 C C . LYS A 1 205 ? -5.742 -26.969 -16.969 1 95.31 205 LYS A C 1
ATOM 1695 O O . LYS A 1 205 ? -5.617 -25.859 -17.5 1 95.31 205 LYS A O 1
ATOM 1700 N N . TYR A 1 206 ? -6.824 -27.312 -16.266 1 94.94 206 TYR A N 1
ATOM 1701 C CA . TYR A 1 206 ? -7.938 -26.406 -16.031 1 94.94 206 TYR A CA 1
ATOM 1702 C C . TYR A 1 206 ? -7.469 -25.156 -15.281 1 94.94 206 TYR A C 1
ATOM 1704 O O . TYR A 1 206 ? -7.855 -24.047 -15.633 1 94.94 206 TYR A O 1
ATOM 1712 N N . LEU A 1 207 ? -6.609 -25.312 -14.32 1 97.19 207 LEU A N 1
ATOM 1713 C CA . LEU A 1 207 ? -6.176 -24.219 -13.461 1 9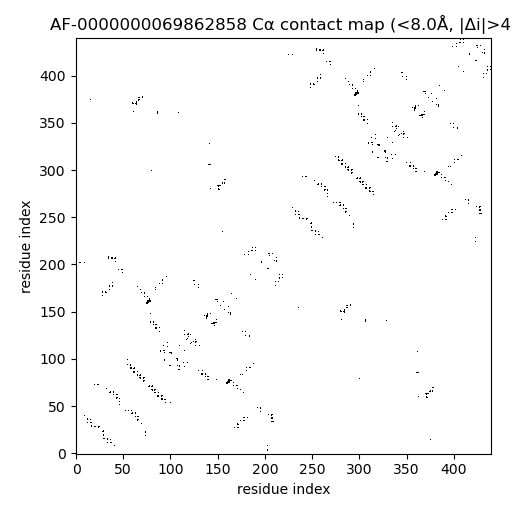7.19 207 LEU A CA 1
ATOM 1714 C C . LEU A 1 207 ? -5.113 -23.375 -14.148 1 97.19 207 LEU A C 1
ATOM 1716 O O . LEU A 1 207 ? -5.133 -22.141 -14.039 1 97.19 207 LEU A O 1
ATOM 1720 N N . LEU A 1 208 ? -4.215 -23.906 -14.883 1 97.12 208 LEU A N 1
ATOM 1721 C CA . LEU A 1 208 ? -3.113 -23.188 -15.508 1 97.12 208 LEU A CA 1
ATOM 1722 C C . LEU A 1 208 ? -3.576 -22.484 -16.781 1 97.12 208 LEU A C 1
ATOM 1724 O O . LEU A 1 208 ? -3.055 -21.438 -17.141 1 97.12 208 LEU A O 1
ATOM 1728 N N . GLY A 1 209 ? -4.539 -23.062 -17.469 1 95.06 209 GLY A N 1
ATOM 1729 C CA . GLY A 1 209 ? -4.828 -22.672 -18.844 1 95.06 209 GLY A CA 1
ATOM 1730 C C . GLY A 1 209 ? -3.895 -23.297 -19.844 1 95.06 209 GLY A C 1
ATOM 1731 O O . GLY A 1 209 ? -2.844 -23.844 -19.484 1 95.06 209 GLY A O 1
ATOM 1732 N N . ASN A 1 210 ? -4.199 -23.156 -21.078 1 94.19 210 ASN A N 1
ATOM 1733 C CA . ASN A 1 210 ? -3.525 -23.891 -22.156 1 94.19 210 ASN A CA 1
ATOM 1734 C C . ASN A 1 210 ? -2.07 -23.453 -22.297 1 94.19 210 ASN A C 1
ATOM 1736 O O . ASN A 1 210 ? -1.172 -24.281 -22.391 1 94.19 210 ASN A O 1
ATOM 1740 N N . SER A 1 211 ? -1.829 -22.25 -22.281 1 94.94 211 SER A N 1
ATOM 1741 C CA . SER A 1 211 ? -0.491 -21.719 -22.531 1 94.94 211 SER A CA 1
ATOM 1742 C C . SER A 1 211 ? 0.486 -22.172 -21.438 1 94.94 211 SER A C 1
ATOM 1744 O O . SER A 1 211 ? 1.528 -22.75 -21.75 1 94.94 211 SER A O 1
ATOM 1746 N N . LEU A 1 212 ? 0.167 -22 -20.203 1 96.5 212 LEU A N 1
ATOM 1747 C CA . LEU A 1 212 ? 1.047 -22.344 -19.094 1 96.5 212 LEU A CA 1
ATOM 1748 C C . LEU A 1 212 ? 1.158 -23.859 -18.953 1 96.5 212 LEU A C 1
ATOM 1750 O O . LEU A 1 212 ? 2.211 -24.375 -18.578 1 96.5 212 LEU A O 1
ATOM 1754 N N . TYR A 1 213 ? 0.052 -24.516 -19.266 1 96.62 213 TYR A N 1
ATOM 1755 C CA . TYR A 1 213 ? 0.085 -25.969 -19.188 1 96.62 213 TYR A CA 1
ATOM 1756 C C . TYR A 1 213 ? 1.057 -26.547 -20.219 1 96.62 213 TYR A C 1
ATOM 1758 O O . TYR A 1 213 ? 1.781 -27.5 -19.922 1 96.62 213 TYR A O 1
ATOM 1766 N N . THR A 1 214 ? 1.063 -25.984 -21.391 1 96.19 214 THR A N 1
ATOM 1767 C CA . THR A 1 214 ? 1.996 -26.406 -22.438 1 96.19 214 THR A CA 1
ATOM 1768 C C . THR A 1 214 ? 3.439 -26.219 -21.984 1 96.19 214 THR A C 1
ATOM 1770 O O . THR A 1 214 ? 4.289 -27.078 -22.203 1 96.19 214 THR A O 1
ATOM 1773 N N . LYS A 1 215 ? 3.686 -25.141 -21.359 1 94.69 215 LYS A N 1
ATOM 1774 C CA . LYS A 1 215 ? 5.023 -24.875 -20.828 1 94.69 215 LYS A CA 1
ATOM 1775 C C . LYS A 1 215 ? 5.391 -25.875 -19.734 1 94.69 215 LYS A C 1
ATOM 1777 O O . LYS A 1 215 ? 6.531 -26.344 -19.672 1 94.69 215 LYS A O 1
ATOM 1782 N N . PHE A 1 216 ? 4.43 -26.125 -18.891 1 96 216 PHE A N 1
ATOM 1783 C CA . PHE A 1 216 ? 4.641 -27.109 -17.828 1 96 216 PHE A CA 1
ATOM 1784 C C . PHE A 1 216 ? 4.992 -28.469 -18.406 1 96 216 PHE A C 1
ATOM 1786 O O . PHE A 1 216 ? 5.93 -29.125 -17.938 1 96 216 PHE A O 1
ATOM 1793 N N . LYS A 1 217 ? 4.328 -28.875 -19.438 1 94.69 217 LYS A N 1
ATOM 1794 C CA . LYS A 1 217 ? 4.562 -30.188 -20.078 1 94.69 217 LYS A CA 1
ATOM 1795 C C . LYS A 1 217 ? 5.945 -30.234 -20.719 1 94.69 217 LYS A C 1
ATOM 1797 O O . LYS A 1 217 ? 6.578 -31.297 -20.75 1 94.69 217 LYS A O 1
ATOM 1802 N N . ALA A 1 218 ? 6.336 -29.094 -21.141 1 93.19 218 ALA A N 1
ATOM 1803 C CA . ALA A 1 218 ? 7.629 -29.031 -21.828 1 93.19 218 ALA A CA 1
ATOM 1804 C C . ALA A 1 218 ? 8.773 -29.219 -20.828 1 93.19 218 ALA A C 1
ATOM 1806 O O . ALA A 1 218 ? 9.898 -29.562 -21.219 1 93.19 218 ALA A O 1
ATOM 1807 N N . LEU A 1 219 ? 8.547 -28.969 -19.625 1 90 219 LEU A N 1
ATOM 1808 C CA . LEU A 1 219 ? 9.562 -29.141 -18.594 1 90 219 LEU A CA 1
ATOM 1809 C C . LEU A 1 219 ? 9.703 -30.609 -18.203 1 90 219 LEU A C 1
ATOM 1811 O O . LEU A 1 219 ? 10.703 -31 -17.594 1 90 219 LEU A O 1
ATOM 1815 N N . ASN A 1 220 ? 8.719 -31.406 -18.484 1 79.19 220 ASN A N 1
ATOM 1816 C CA . ASN A 1 220 ? 8.742 -32.844 -18.172 1 79.19 220 ASN A CA 1
ATOM 1817 C C . ASN A 1 220 ? 9.203 -33.656 -19.375 1 79.19 220 ASN A C 1
ATOM 1819 O O . ASN A 1 220 ? 9.836 -34.719 -19.219 1 79.19 220 ASN A O 1
ATOM 1823 N N . MET B 1 1 ? -22.312 40.531 10.141 1 32.44 1 MET B N 1
ATOM 1824 C CA . MET B 1 1 ? -21.562 39.688 11.039 1 32.44 1 MET B CA 1
ATOM 1825 C C . MET B 1 1 ? -20.656 38.719 10.258 1 32.44 1 MET B C 1
ATOM 1827 O O . MET B 1 1 ? -21.125 37.969 9.422 1 32.44 1 MET B O 1
ATOM 1831 N N . LEU B 1 2 ? -19.516 38.969 9.859 1 44.75 2 LEU B N 1
ATOM 1832 C CA . LEU B 1 2 ? -18.516 38.281 9.055 1 44.75 2 LEU B CA 1
ATOM 1833 C C . LEU B 1 2 ? -18.406 36.812 9.477 1 44.75 2 LEU B C 1
ATOM 1835 O O . LEU B 1 2 ? -18.359 36.531 10.68 1 44.75 2 LEU B O 1
ATOM 1839 N N . SER B 1 3 ? -18.766 35.906 8.719 1 51.09 3 SER B N 1
ATOM 1840 C CA . SER B 1 3 ? -18.844 34.469 9.062 1 51.09 3 SER B CA 1
ATOM 1841 C C . SER B 1 3 ? -17.578 34 9.758 1 51.09 3 SER B C 1
ATOM 1843 O O . SER B 1 3 ? -16.469 34.406 9.391 1 51.09 3 SER B O 1
ATOM 1845 N N . ASN B 1 4 ? -17.641 33.531 11.086 1 64.25 4 ASN B N 1
ATOM 1846 C CA . ASN B 1 4 ? -16.578 33.031 11.961 1 64.25 4 ASN B CA 1
ATOM 1847 C C . ASN B 1 4 ? -15.844 31.844 11.352 1 64.25 4 ASN B C 1
ATOM 1849 O O . ASN B 1 4 ? -14.883 31.344 11.93 1 64.25 4 ASN B O 1
ATOM 1853 N N . ASP B 1 5 ? -16.328 31.406 10.172 1 72.12 5 ASP B N 1
ATOM 1854 C CA . ASP B 1 5 ? -15.695 30.312 9.445 1 72.12 5 ASP B CA 1
ATOM 1855 C C . ASP B 1 5 ? -15.508 30.672 7.969 1 72.12 5 ASP B C 1
ATOM 1857 O O . ASP B 1 5 ? -16.109 30.047 7.094 1 72.12 5 ASP B O 1
ATOM 1861 N N . PRO B 1 6 ? -14.742 31.688 7.703 1 74.75 6 PRO B N 1
ATOM 1862 C CA . PRO B 1 6 ? -14.633 32.25 6.352 1 74.75 6 PRO B CA 1
ATOM 1863 C C . PRO B 1 6 ? -14.211 31.188 5.32 1 74.75 6 PRO B C 1
ATOM 1865 O O . PRO B 1 6 ? -14.516 31.328 4.133 1 74.75 6 PRO B O 1
ATOM 1868 N N . TYR B 1 7 ? -13.57 30.125 5.719 1 80.94 7 TYR B N 1
ATOM 1869 C CA . TYR B 1 7 ? -13.07 29.141 4.754 1 80.94 7 TYR B CA 1
ATOM 1870 C C . TYR B 1 7 ? -13.883 27.859 4.809 1 80.94 7 TYR B C 1
ATOM 1872 O O . TYR B 1 7 ? -13.555 26.875 4.133 1 80.94 7 TYR B O 1
ATOM 1880 N N . GLY B 1 8 ? -14.898 27.859 5.582 1 86.81 8 GLY B N 1
ATOM 1881 C CA . GLY B 1 8 ? -15.797 26.719 5.648 1 86.81 8 GLY B CA 1
ATOM 1882 C C . GLY B 1 8 ? -15.188 25.516 6.328 1 86.81 8 GLY B C 1
ATOM 1883 O O . GLY B 1 8 ? -15.523 24.375 6.004 1 86.81 8 GLY B O 1
ATOM 1884 N N . ASN B 1 9 ? -14.227 25.734 7.18 1 91.12 9 ASN B N 1
ATOM 1885 C CA . ASN B 1 9 ? -13.531 24.641 7.852 1 91.12 9 ASN B CA 1
ATOM 1886 C C . ASN B 1 9 ? -14.469 23.828 8.75 1 91.12 9 ASN B C 1
ATOM 1888 O O . ASN B 1 9 ? -14.391 22.609 8.789 1 91.12 9 ASN B O 1
ATOM 1892 N N . ARG B 1 10 ? -15.367 24.516 9.414 1 92.88 10 ARG B N 1
ATOM 1893 C CA . ARG B 1 10 ? -16.297 23.828 10.305 1 92.88 10 ARG B CA 1
ATOM 1894 C C . ARG B 1 10 ? -17.297 23 9.516 1 92.88 10 ARG B C 1
ATOM 1896 O O . ARG B 1 10 ? -17.609 21.859 9.883 1 92.88 10 ARG B O 1
ATOM 1903 N N . ALA B 1 11 ? -17.75 23.531 8.43 1 93.31 11 ALA B N 1
ATOM 1904 C CA . ALA B 1 11 ? -18.688 22.812 7.582 1 93.31 11 ALA B CA 1
ATOM 1905 C C . ALA B 1 11 ? -18.047 21.562 6.988 1 93.31 11 ALA B C 1
ATOM 1907 O O . ALA B 1 11 ? -18.688 20.5 6.934 1 93.31 11 ALA B O 1
ATOM 1908 N N . GLU B 1 12 ? -16.859 21.734 6.516 1 94.44 12 GLU B N 1
ATOM 1909 C CA . GLU B 1 12 ? -16.141 20.594 5.938 1 94.44 12 GLU B CA 1
ATOM 1910 C C . GLU B 1 12 ? -15.875 19.516 6.984 1 94.44 12 GLU B C 1
ATOM 1912 O O . GLU B 1 12 ? -15.984 18.328 6.703 1 94.44 12 GLU B O 1
ATOM 1917 N N . THR B 1 13 ? -15.5 19.922 8.18 1 96.5 13 THR B N 1
ATOM 1918 C CA . THR B 1 13 ? -15.234 18.984 9.266 1 96.5 13 THR B CA 1
ATOM 1919 C C . THR B 1 13 ? -16.5 18.25 9.672 1 96.5 13 THR B C 1
ATOM 1921 O O . THR B 1 13 ? -16.469 17.062 9.984 1 96.5 13 THR B O 1
ATOM 1924 N N . ASP B 1 14 ? -17.609 18.953 9.625 1 95.75 14 ASP B N 1
ATOM 1925 C CA . ASP B 1 14 ? -18.891 18.344 9.953 1 95.75 14 ASP B CA 1
ATOM 1926 C C . ASP B 1 14 ? -19.297 17.297 8.898 1 95.75 14 ASP B C 1
ATOM 1928 O O . ASP B 1 14 ? -19.828 16.25 9.234 1 95.75 14 ASP B O 1
ATOM 1932 N N . ARG B 1 15 ? -19.078 17.641 7.707 1 96 15 ARG B N 1
ATOM 1933 C CA . ARG B 1 15 ? -19.359 16.703 6.637 1 96 15 ARG B CA 1
ATOM 1934 C C . ARG B 1 15 ? -18.516 15.438 6.777 1 96 15 ARG B C 1
ATOM 1936 O O . ARG B 1 15 ? -19 14.328 6.574 1 96 15 ARG B O 1
ATOM 1943 N N . PHE B 1 16 ? -17.281 15.672 7.066 1 97.81 16 PHE B N 1
ATOM 1944 C CA . PHE B 1 16 ? -16.391 14.539 7.305 1 97.81 16 PHE B CA 1
ATOM 1945 C C . PHE B 1 16 ? -16.891 13.68 8.453 1 97.81 16 PHE B C 1
ATOM 1947 O O . PHE B 1 16 ? -16.938 12.453 8.336 1 97.81 16 PHE B O 1
ATOM 1954 N N . ARG B 1 17 ? -17.25 14.336 9.531 1 97.69 17 ARG B N 1
ATOM 1955 C CA . ARG B 1 17 ? -17.781 13.633 10.695 1 97.69 17 ARG B CA 1
ATOM 1956 C C . ARG B 1 17 ? -18.969 12.766 10.32 1 97.69 17 ARG B C 1
ATOM 1958 O O . ARG B 1 17 ? -19.062 11.609 10.727 1 97.69 17 ARG B O 1
ATOM 1965 N N . GLN B 1 18 ? -19.859 13.266 9.578 1 97.44 18 GLN B N 1
ATOM 1966 C CA . GLN B 1 18 ? -21.047 12.547 9.164 1 97.44 18 GLN B CA 1
ATOM 1967 C C . GLN B 1 18 ? -20.703 11.305 8.352 1 97.44 18 GLN B C 1
ATOM 1969 O O . GLN B 1 18 ? -21.312 10.25 8.531 1 97.44 18 GLN B O 1
ATOM 1974 N N . GLU B 1 19 ? -19.75 11.469 7.531 1 97.31 19 GLU B N 1
ATOM 1975 C CA . GLU B 1 19 ? -19.328 10.312 6.758 1 97.31 19 GLU B CA 1
ATOM 1976 C C . GLU B 1 19 ? -18.703 9.25 7.656 1 97.31 19 GLU B C 1
ATOM 1978 O O . GLU B 1 19 ? -18.938 8.055 7.48 1 97.31 19 GLU B O 1
ATOM 1983 N N . ALA B 1 20 ? -17.859 9.68 8.602 1 97.31 20 ALA B N 1
ATOM 1984 C CA . ALA B 1 20 ? -17.156 8.766 9.492 1 97.31 20 ALA B CA 1
ATOM 1985 C C . ALA B 1 20 ? -18.125 7.965 10.352 1 97.31 20 ALA B C 1
ATOM 1987 O O . ALA B 1 20 ? -17.875 6.805 10.68 1 97.31 20 ALA B O 1
ATOM 1988 N N . THR B 1 21 ? -19.281 8.555 10.664 1 97.75 21 THR B N 1
ATOM 1989 C CA . THR B 1 21 ? -20.266 7.918 11.539 1 97.75 21 THR B CA 1
ATOM 1990 C C . THR B 1 21 ? -20.906 6.711 10.859 1 97.75 21 THR B C 1
ATOM 1992 O O . THR B 1 21 ? -21.5 5.859 11.523 1 97.75 21 THR B O 1
ATOM 1995 N N . LYS B 1 22 ? -20.781 6.617 9.57 1 96.94 22 LYS B N 1
ATOM 1996 C CA . LYS B 1 22 ? -21.312 5.469 8.836 1 96.94 22 LYS B CA 1
ATOM 1997 C C . LYS B 1 22 ? -20.453 4.23 9.07 1 96.94 22 LYS B C 1
ATOM 1999 O O . LYS B 1 22 ? -20.906 3.105 8.844 1 96.94 22 LYS B O 1
ATOM 2004 N N . TYR B 1 23 ? -19.281 4.453 9.523 1 95.81 23 TYR B N 1
ATOM 2005 C CA . TYR B 1 23 ? -18.328 3.352 9.625 1 95.81 23 TYR B CA 1
ATOM 2006 C C . TYR B 1 23 ? -17.969 3.074 11.086 1 95.81 23 TYR B C 1
ATOM 2008 O O . TYR B 1 23 ? -17.516 1.979 11.422 1 95.81 23 TYR B O 1
ATOM 2016 N N . LEU B 1 24 ? -18.078 4.102 11.852 1 97 24 LEU B N 1
ATOM 2017 C CA . LEU B 1 24 ? -17.641 4.008 13.242 1 97 24 LEU B CA 1
ATOM 2018 C C . LEU B 1 24 ? -18.781 4.379 14.195 1 97 24 LEU B C 1
ATOM 2020 O O . LEU B 1 24 ? -19.562 5.289 13.906 1 97 24 LEU B O 1
ATOM 2024 N N . SER B 1 25 ? -18.766 3.719 15.367 1 95.62 25 SER B N 1
ATOM 2025 C CA . SER B 1 25 ? -19.812 3.998 16.344 1 95.62 25 SER B CA 1
ATOM 2026 C C . SER B 1 25 ? -19.266 4.738 17.547 1 95.62 25 SER B C 1
ATOM 2028 O O . SER B 1 25 ? -20 5.445 18.234 1 95.62 25 SER B O 1
ATOM 2030 N N . ASP B 1 26 ? -17.984 4.609 17.875 1 97.19 26 ASP B N 1
ATOM 2031 C CA . ASP B 1 26 ? -17.391 5.234 19.047 1 97.19 26 ASP B CA 1
ATOM 2032 C C . ASP B 1 26 ? -17.109 6.715 18.797 1 97.19 26 ASP B C 1
ATOM 2034 O O . ASP B 1 26 ? -16.312 7.055 17.906 1 97.19 26 ASP B O 1
ATOM 2038 N N . GLU B 1 27 ? -17.672 7.602 19.578 1 97.25 27 GLU B N 1
ATOM 2039 C CA . GLU B 1 27 ? -17.562 9.047 19.391 1 97.25 27 GLU B CA 1
ATOM 2040 C C . GLU B 1 27 ? -16.125 9.516 19.578 1 97.25 27 GLU B C 1
ATOM 2042 O O . GLU B 1 27 ? -15.672 10.453 18.922 1 97.25 27 GLU B O 1
ATOM 2047 N N . SER B 1 28 ? -15.461 8.914 20.5 1 97.81 28 SER B N 1
ATOM 2048 C CA . SER B 1 28 ? -14.07 9.289 20.734 1 97.81 28 SER B CA 1
ATOM 2049 C C . SER B 1 28 ? -13.203 9 19.516 1 97.81 28 SER B C 1
ATOM 2051 O O . SER B 1 28 ? -12.336 9.805 19.156 1 97.81 28 SER B O 1
ATOM 2053 N N . ASP B 1 29 ? -13.406 7.852 18.891 1 98.25 29 ASP B N 1
ATOM 2054 C CA . ASP B 1 29 ? -12.695 7.504 17.672 1 98.25 29 ASP B CA 1
ATOM 2055 C C . ASP B 1 29 ? -13.008 8.492 16.547 1 98.25 29 ASP B C 1
ATOM 2057 O O . ASP B 1 29 ? -12.109 8.93 15.836 1 98.25 29 ASP B O 1
ATOM 2061 N N . ILE B 1 30 ? -14.266 8.812 16.422 1 98.44 30 ILE B N 1
ATOM 2062 C CA . ILE B 1 30 ? -14.695 9.75 15.391 1 98.44 30 ILE B CA 1
ATOM 2063 C C . ILE B 1 30 ? -14.047 11.109 15.625 1 98.44 30 ILE B C 1
ATOM 2065 O O . ILE B 1 30 ? -13.5 11.719 14.695 1 98.44 30 ILE B O 1
ATOM 2069 N N . ASN B 1 31 ? -14.023 11.562 16.859 1 98 31 ASN B N 1
ATOM 2070 C CA . ASN B 1 31 ? -13.406 12.844 17.203 1 98 31 ASN B CA 1
ATOM 2071 C C . ASN B 1 31 ? -11.914 12.852 16.875 1 98 31 ASN B C 1
ATOM 2073 O O . ASN B 1 31 ? -11.375 13.867 16.438 1 98 31 ASN B O 1
ATOM 2077 N N . THR B 1 32 ? -11.297 11.766 17.172 1 98.5 32 THR B N 1
ATOM 2078 C CA . THR B 1 32 ? -9.867 11.648 16.875 1 98.5 32 THR B CA 1
ATOM 2079 C C . THR B 1 32 ? -9.609 11.719 15.375 1 98.5 32 THR B C 1
ATOM 2081 O O . THR B 1 32 ? -8.68 12.391 14.93 1 98.5 32 THR B O 1
ATOM 2084 N N . LEU B 1 33 ? -10.438 11.086 14.547 1 98.62 33 LEU B N 1
ATOM 2085 C CA . LEU B 1 33 ? -10.297 11.156 13.102 1 98.62 33 LEU B CA 1
ATOM 2086 C C . LEU B 1 33 ? -10.578 12.562 12.586 1 98.62 33 LEU B C 1
ATOM 2088 O O . LEU B 1 33 ? -9.953 13.016 11.625 1 98.62 33 LEU B O 1
ATOM 2092 N N . VAL B 1 34 ? -11.516 13.18 13.219 1 98.5 34 VAL B N 1
ATOM 2093 C CA . VAL B 1 34 ? -11.812 14.562 12.852 1 98.5 34 VAL B CA 1
ATOM 2094 C C . VAL B 1 34 ? -10.578 15.43 13.086 1 98.5 34 VAL B C 1
ATOM 2096 O O . VAL B 1 34 ? -10.281 16.328 12.281 1 98.5 34 VAL B O 1
ATOM 2099 N N . SER B 1 35 ? -9.898 15.195 14.156 1 98.44 35 SER B N 1
ATOM 2100 C CA . SER B 1 35 ? -8.672 15.93 14.422 1 98.44 35 SER B CA 1
ATOM 2101 C C . SER B 1 35 ? -7.637 15.703 13.32 1 98.44 35 SER B C 1
ATOM 2103 O O . SER B 1 35 ? -6.941 16.641 12.922 1 98.44 35 SER B O 1
ATOM 2105 N N . VAL B 1 36 ? -7.523 14.5 12.844 1 98.75 36 VAL B N 1
ATOM 2106 C CA . VAL B 1 36 ? -6.637 14.203 11.727 1 98.75 36 VAL B CA 1
ATOM 2107 C C . VAL B 1 36 ? -7.074 14.984 10.492 1 98.75 36 VAL B C 1
ATOM 2109 O O . VAL B 1 36 ? -6.242 15.578 9.797 1 98.75 36 VAL B O 1
ATOM 2112 N N . PHE B 1 37 ? -8.359 14.984 10.25 1 98.69 37 PHE B N 1
ATOM 2113 C CA . PHE B 1 37 ? -8.906 15.695 9.102 1 98.69 37 PHE B CA 1
ATOM 2114 C C . PHE B 1 37 ? -8.656 17.188 9.211 1 98.69 37 PHE B C 1
ATOM 2116 O O . PHE B 1 37 ? -8.414 17.859 8.211 1 98.69 37 PHE B O 1
ATOM 2123 N N . LYS B 1 38 ? -8.719 17.703 10.367 1 98.25 38 LYS B N 1
ATOM 2124 C CA . LYS B 1 38 ? -8.422 19.109 10.602 1 98.25 38 LYS B CA 1
ATOM 2125 C C . LYS B 1 38 ? -6.996 19.453 10.18 1 98.25 38 LYS B C 1
ATOM 2127 O O . LYS B 1 38 ? -6.742 20.516 9.633 1 98.25 38 LYS B O 1
ATOM 2132 N N . HIS B 1 39 ? -6.027 18.578 10.484 1 98.25 39 HIS B N 1
ATOM 2133 C CA . HIS B 1 39 ? -4.668 18.797 10.008 1 98.25 39 HIS B CA 1
ATOM 2134 C C . HIS B 1 39 ? -4.625 18.875 8.484 1 98.25 39 HIS B C 1
ATOM 2136 O O . HIS B 1 39 ? -3.91 19.719 7.926 1 98.25 39 HIS B O 1
ATOM 2142 N N . VAL B 1 40 ? -5.383 18.031 7.812 1 98.25 40 VAL B N 1
ATOM 2143 C CA . VAL B 1 40 ? -5.469 18.047 6.355 1 98.25 40 VAL B CA 1
ATOM 2144 C C . VAL B 1 40 ? -5.977 19.406 5.875 1 98.25 40 VAL B C 1
ATOM 2146 O O . VAL B 1 40 ? -5.465 19.953 4.895 1 98.25 40 VAL B O 1
ATOM 2149 N N . ARG B 1 41 ? -6.941 19.938 6.562 1 97.25 41 ARG B N 1
ATOM 2150 C CA . ARG B 1 41 ? -7.5 21.25 6.207 1 97.25 41 ARG B CA 1
ATOM 2151 C C . ARG B 1 41 ? -6.441 22.344 6.293 1 97.25 41 ARG B C 1
ATOM 2153 O O . ARG B 1 41 ? -6.406 23.25 5.461 1 97.25 41 ARG B O 1
ATOM 2160 N N . ILE B 1 42 ? -5.637 22.266 7.266 1 97.31 42 ILE B N 1
ATOM 2161 C CA . ILE B 1 42 ? -4.57 23.25 7.43 1 97.31 42 ILE B CA 1
ATOM 2162 C C . ILE B 1 42 ? -3.641 23.203 6.223 1 97.31 42 ILE B C 1
ATOM 2164 O O . ILE B 1 42 ? -3.365 24.234 5.605 1 97.31 42 ILE B O 1
ATOM 2168 N N . TYR B 1 43 ? -3.188 22.016 5.883 1 97.44 43 TYR B N 1
ATOM 2169 C CA . TYR B 1 43 ? -2.311 21.875 4.727 1 97.44 43 TYR B CA 1
ATOM 2170 C C . TYR B 1 43 ? -2.971 22.422 3.469 1 97.44 43 TYR B C 1
ATOM 2172 O O . TYR B 1 43 ? -2.328 23.109 2.674 1 97.44 43 TYR B O 1
ATOM 2180 N N . SER B 1 44 ? -4.238 22.078 3.311 1 95.75 44 SER B N 1
ATOM 2181 C CA . SER B 1 44 ? -4.969 22.516 2.127 1 95.75 44 SER B CA 1
ATOM 2182 C C . SER B 1 44 ? -5.016 24.047 2.041 1 95.75 44 SER B C 1
ATOM 2184 O O . SER B 1 44 ? -4.828 24.609 0.965 1 95.75 44 SER B O 1
ATOM 2186 N N . MET B 1 45 ? -5.254 24.672 3.127 1 94.81 45 MET B N 1
ATOM 2187 C CA . MET B 1 45 ? -5.316 26.125 3.164 1 94.81 45 MET B CA 1
ATOM 2188 C C . MET B 1 45 ? -3.953 26.734 2.863 1 94.81 45 MET B C 1
ATOM 2190 O O . MET B 1 45 ? -3.859 27.734 2.15 1 94.81 45 MET B O 1
ATOM 2194 N N . ILE B 1 46 ? -2.932 26.188 3.395 1 95.25 46 ILE B N 1
ATOM 2195 C CA . ILE B 1 46 ? -1.58 26.688 3.17 1 95.25 46 ILE B CA 1
ATOM 2196 C C . ILE B 1 46 ? -1.246 26.625 1.683 1 95.25 46 ILE B C 1
ATOM 2198 O O . ILE B 1 46 ? -0.713 27.578 1.118 1 95.25 46 ILE B O 1
ATOM 2202 N N . ILE B 1 47 ? -1.555 25.484 1.098 1 94.81 47 ILE B N 1
ATOM 2203 C CA . ILE B 1 47 ? -1.283 25.297 -0.324 1 94.81 47 ILE B CA 1
ATOM 2204 C C . ILE B 1 47 ? -2.094 26.312 -1.134 1 94.81 47 ILE B C 1
ATOM 2206 O O . ILE B 1 47 ? -1.585 26.906 -2.09 1 94.81 47 ILE B O 1
ATOM 2210 N N . GLU B 1 48 ? -3.316 26.516 -0.775 1 92.19 48 GLU B N 1
ATOM 2211 C CA . GLU B 1 48 ? -4.23 27.391 -1.513 1 92.19 48 GLU B CA 1
ATOM 2212 C C . GLU B 1 48 ? -3.812 28.859 -1.397 1 92.19 48 GLU B C 1
ATOM 2214 O O . GLU B 1 48 ? -3.934 29.609 -2.357 1 92.19 48 GLU B O 1
ATOM 2219 N N . MET B 1 49 ? -3.295 29.266 -0.308 1 91.94 49 MET B N 1
ATOM 2220 C CA . MET B 1 49 ? -3.055 30.688 -0.033 1 91.94 49 MET B CA 1
ATOM 2221 C C . MET B 1 49 ? -1.606 31.062 -0.33 1 91.94 49 MET B C 1
ATOM 2223 O O . MET B 1 49 ? -1.269 32.25 -0.4 1 91.94 49 MET B O 1
ATOM 2227 N N . ASN B 1 50 ? -0.798 30.047 -0.464 1 91.06 50 ASN B N 1
ATOM 2228 C CA . ASN B 1 50 ? 0.596 30.281 -0.823 1 91.06 50 ASN B CA 1
ATOM 2229 C C . ASN B 1 50 ? 0.934 29.688 -2.186 1 91.06 50 ASN B C 1
ATOM 2231 O O . ASN B 1 50 ? 1.307 28.516 -2.281 1 91.06 50 ASN B O 1
ATOM 2235 N N . THR B 1 51 ? 0.995 30.469 -3.154 1 86.25 51 THR B N 1
ATOM 2236 C CA . THR B 1 51 ? 1.148 30 -4.527 1 86.25 51 THR B CA 1
ATOM 2237 C C . THR B 1 51 ? 2.598 29.609 -4.805 1 86.25 51 THR B C 1
ATOM 2239 O O . THR B 1 51 ? 2.865 28.781 -5.676 1 86.25 51 THR B O 1
ATOM 2242 N N . ASN B 1 52 ? 3.533 30.125 -4.078 1 85.81 52 ASN B N 1
ATOM 2243 C CA . ASN B 1 52 ? 4.945 29.906 -4.379 1 85.81 52 ASN B CA 1
ATOM 2244 C C . ASN B 1 52 ? 5.602 29.016 -3.326 1 85.81 52 ASN B C 1
ATOM 2246 O O . ASN B 1 52 ? 6.793 29.172 -3.039 1 85.81 52 ASN B O 1
ATOM 2250 N N . LEU B 1 53 ? 4.914 28.094 -2.842 1 88.81 53 LEU B N 1
ATOM 2251 C CA . LEU B 1 53 ? 5.477 27.188 -1.846 1 88.81 53 LEU B CA 1
ATOM 2252 C C . LEU B 1 53 ? 6.441 26.203 -2.492 1 88.81 53 LEU B C 1
ATOM 2254 O O . LEU B 1 53 ? 6.066 25.469 -3.41 1 88.81 53 LEU B O 1
ATOM 2258 N N . SER B 1 54 ? 7.734 26.156 -2.156 1 84.69 54 SER B N 1
ATOM 2259 C CA . SER B 1 54 ? 8.797 25.375 -2.773 1 84.69 54 SER B CA 1
ATOM 2260 C C . SER B 1 54 ? 8.562 23.875 -2.566 1 84.69 54 SER B C 1
ATOM 2262 O O . SER B 1 54 ? 9.023 23.062 -3.361 1 84.69 54 SER B O 1
ATOM 2264 N N . HIS B 1 55 ? 7.816 23.438 -1.552 1 89.38 55 HIS B N 1
ATOM 2265 C CA . HIS B 1 55 ? 7.613 22.047 -1.192 1 89.38 55 HIS B CA 1
ATOM 2266 C C . HIS B 1 55 ? 6.152 21.641 -1.359 1 89.38 55 HIS B C 1
ATOM 2268 O O . HIS B 1 55 ? 5.652 20.781 -0.63 1 89.38 55 HIS B O 1
ATOM 2274 N N . LYS B 1 56 ? 5.527 22.25 -2.307 1 93.12 56 LYS B N 1
ATOM 2275 C CA . LYS B 1 56 ? 4.09 22.078 -2.504 1 93.12 56 LYS B CA 1
ATOM 2276 C C . LYS B 1 56 ? 3.746 20.609 -2.799 1 93.12 56 LYS B C 1
ATOM 2278 O O . LYS B 1 56 ? 2.75 20.094 -2.293 1 93.12 56 LYS B O 1
ATOM 2283 N N . SER B 1 57 ? 4.547 19.984 -3.623 1 92.12 57 SER B N 1
ATOM 2284 C CA . SER B 1 57 ? 4.277 18.609 -4 1 92.12 57 SER B CA 1
ATOM 2285 C C . SER B 1 57 ? 4.328 17.672 -2.789 1 92.12 57 SER B C 1
ATOM 2287 O O . SER B 1 57 ? 3.535 16.734 -2.684 1 92.12 57 SER B O 1
ATOM 2289 N N . HIS B 1 58 ? 5.199 17.938 -1.88 1 94.12 58 HIS B N 1
ATOM 2290 C CA . HIS B 1 58 ? 5.301 17.125 -0.672 1 94.12 58 HIS B CA 1
ATOM 2291 C C . HIS B 1 58 ? 4.102 17.344 0.245 1 94.12 58 HIS B C 1
ATOM 2293 O O . HIS B 1 58 ? 3.605 16.406 0.866 1 94.12 58 HIS B O 1
ATOM 2299 N N . VAL B 1 59 ? 3.627 18.547 0.309 1 96.62 59 VAL B N 1
ATOM 2300 C CA . VAL B 1 59 ? 2.463 18.844 1.136 1 96.62 59 VAL B CA 1
ATOM 2301 C C . VAL B 1 59 ? 1.226 18.172 0.558 1 96.62 59 VAL B C 1
ATOM 2303 O O . VAL B 1 59 ? 0.426 17.594 1.297 1 96.62 59 VAL B O 1
ATOM 2306 N N . LYS B 1 60 ? 1.117 18.219 -0.737 1 96.62 60 LYS B N 1
ATOM 2307 C CA . LYS B 1 60 ? 0.02 17.5 -1.386 1 96.62 60 LYS B CA 1
ATOM 2308 C C . LYS B 1 60 ? 0.093 16 -1.103 1 96.62 60 LYS B C 1
ATOM 2310 O O . LYS B 1 60 ? -0.937 15.344 -0.933 1 96.62 60 LYS B O 1
ATOM 2315 N N . GLY B 1 61 ? 1.32 15.492 -1.107 1 96.94 61 GLY B N 1
ATOM 2316 C CA . GLY B 1 61 ? 1.517 14.102 -0.735 1 96.94 61 GLY B CA 1
ATOM 2317 C C . GLY B 1 61 ? 1.055 13.789 0.676 1 96.94 61 GLY B C 1
ATOM 2318 O O . GLY B 1 61 ? 0.417 12.766 0.914 1 96.94 61 GLY B O 1
ATOM 2319 N N . ILE B 1 62 ? 1.344 14.656 1.588 1 98.31 62 ILE B N 1
ATOM 2320 C CA . ILE B 1 62 ? 0.941 14.469 2.979 1 98.31 62 ILE B CA 1
ATOM 2321 C C . ILE B 1 62 ? -0.583 14.484 3.08 1 98.31 62 ILE B C 1
ATOM 2323 O O . ILE B 1 62 ? -1.172 13.656 3.781 1 98.31 62 ILE B O 1
ATOM 2327 N N . ILE B 1 63 ? -1.244 15.391 2.389 1 98.62 63 ILE B N 1
ATOM 2328 C CA . ILE B 1 63 ? -2.699 15.469 2.355 1 98.62 63 ILE B CA 1
ATOM 2329 C C . ILE B 1 63 ? -3.273 14.148 1.835 1 98.62 63 ILE B C 1
ATOM 2331 O O . ILE B 1 63 ? -4.117 13.531 2.488 1 98.62 63 ILE B O 1
ATOM 2335 N N . TYR B 1 64 ? -2.764 13.734 0.727 1 98.25 64 TYR B N 1
ATOM 2336 C CA . TYR B 1 64 ? -3.223 12.516 0.073 1 98.25 64 TYR B CA 1
ATOM 2337 C C . TYR B 1 64 ? -3.059 11.305 0.99 1 98.25 64 TYR B C 1
ATOM 2339 O O . TYR B 1 64 ? -3.982 10.508 1.144 1 98.25 64 TYR B O 1
ATOM 2347 N N . ASP B 1 65 ? -1.932 11.156 1.568 1 98.62 65 ASP B N 1
ATOM 2348 C CA . ASP B 1 65 ? -1.63 10.016 2.43 1 98.62 65 ASP B CA 1
ATOM 2349 C C . ASP B 1 65 ? -2.488 10.039 3.691 1 98.62 65 ASP B C 1
ATOM 2351 O O . ASP B 1 65 ? -2.9 8.992 4.188 1 98.62 65 ASP B O 1
ATOM 2355 N N . SER B 1 66 ? -2.723 11.203 4.238 1 98.88 66 SER B N 1
ATOM 2356 C CA . SER B 1 66 ? -3.578 11.312 5.414 1 98.88 66 SER B CA 1
ATOM 2357 C C . SER B 1 66 ? -5.004 10.867 5.109 1 98.88 66 SER B C 1
ATOM 2359 O O . SER B 1 66 ? -5.59 10.086 5.863 1 98.88 66 SER B O 1
ATOM 2361 N N . LEU B 1 67 ? -5.508 11.383 4.027 1 98.81 67 LEU B N 1
ATOM 2362 C CA . LEU B 1 67 ? -6.867 11.023 3.639 1 98.81 67 LEU B CA 1
ATOM 2363 C C . LEU B 1 67 ? -6.977 9.531 3.357 1 98.81 67 LEU B C 1
ATOM 2365 O O . LEU B 1 67 ? -7.918 8.875 3.814 1 98.81 67 LEU B O 1
ATOM 2369 N N . ASN B 1 68 ? -6.016 9 2.682 1 98.69 68 ASN B N 1
ATOM 2370 C CA . ASN B 1 68 ? -6.051 7.57 2.373 1 98.69 68 ASN B CA 1
ATOM 2371 C C . ASN B 1 68 ? -5.82 6.723 3.621 1 98.69 68 ASN B C 1
ATOM 2373 O O . ASN B 1 68 ? -6.301 5.59 3.703 1 98.69 68 ASN B O 1
ATOM 2377 N N . SER B 1 69 ? -5.082 7.266 4.559 1 98.88 69 SER B N 1
ATOM 2378 C CA . SER B 1 69 ? -4.965 6.57 5.832 1 98.88 69 SER B CA 1
ATOM 2379 C C . SER B 1 69 ? -6.324 6.422 6.512 1 98.88 69 SER B C 1
ATOM 2381 O O . SER B 1 69 ? -6.652 5.355 7.035 1 98.88 69 SER B O 1
ATOM 2383 N N . ILE B 1 70 ? -7.059 7.469 6.5 1 98.81 70 ILE B N 1
ATOM 2384 C CA . ILE B 1 70 ? -8.398 7.418 7.066 1 98.81 70 ILE B CA 1
ATOM 2385 C C . ILE B 1 70 ? -9.242 6.387 6.316 1 98.81 70 ILE B C 1
ATOM 2387 O O . ILE B 1 70 ? -9.875 5.527 6.93 1 98.81 70 ILE B O 1
ATOM 2391 N N . VAL B 1 71 ? -9.227 6.422 4.992 1 98.44 71 VAL B N 1
ATOM 2392 C CA . VAL B 1 71 ? -9.977 5.488 4.164 1 98.44 71 VAL B CA 1
ATOM 2393 C C . VAL B 1 71 ? -9.547 4.055 4.48 1 98.44 71 VAL B C 1
ATOM 2395 O O . VAL B 1 71 ? -10.391 3.162 4.602 1 98.44 71 VAL B O 1
ATOM 2398 N N . ALA B 1 72 ? -8.258 3.846 4.633 1 98.44 72 ALA B N 1
ATOM 2399 C CA . ALA B 1 72 ? -7.742 2.512 4.934 1 98.44 72 ALA B CA 1
ATOM 2400 C C . ALA B 1 72 ? -8.273 2.01 6.273 1 98.44 72 ALA B C 1
ATOM 2402 O O . ALA B 1 72 ? -8.602 0.829 6.414 1 98.44 72 ALA B O 1
ATOM 2403 N N . ILE B 1 73 ? -8.328 2.881 7.219 1 98.56 73 ILE B N 1
ATOM 2404 C CA . ILE B 1 73 ? -8.828 2.5 8.531 1 98.56 73 ILE B CA 1
ATOM 2405 C C . ILE B 1 73 ? -10.32 2.166 8.438 1 98.56 73 ILE B C 1
ATOM 2407 O O . ILE B 1 73 ? -10.766 1.138 8.953 1 98.56 73 ILE B O 1
ATOM 2411 N N . LEU B 1 74 ? -11.094 2.996 7.785 1 97.81 74 LEU B N 1
ATOM 2412 C CA . LEU B 1 74 ? -12.539 2.803 7.672 1 97.81 74 LEU B CA 1
ATOM 2413 C C . LEU B 1 74 ? -12.852 1.517 6.922 1 97.81 74 LEU B C 1
ATOM 2415 O O . LEU B 1 74 ? -13.844 0.847 7.219 1 97.81 74 LEU B O 1
ATOM 2419 N N . ASN B 1 75 ? -11.984 1.18 5.973 1 96.5 75 ASN B N 1
ATOM 2420 C CA . ASN B 1 75 ? -12.211 -0.015 5.168 1 96.5 75 ASN B CA 1
ATOM 2421 C C . ASN B 1 75 ? -11.438 -1.212 5.715 1 96.5 75 ASN B C 1
ATOM 2423 O O . ASN B 1 75 ? -11.406 -2.273 5.09 1 96.5 75 ASN B O 1
ATOM 2427 N N . LYS B 1 76 ? -10.75 -1.056 6.793 1 96.5 76 LYS B N 1
ATOM 2428 C CA . LYS B 1 76 ? -10.07 -2.117 7.531 1 96.5 76 LYS B CA 1
ATOM 2429 C C . LYS B 1 76 ? -8.969 -2.75 6.691 1 96.5 76 LYS B C 1
ATOM 2431 O O . LYS B 1 76 ? -8.922 -3.973 6.535 1 96.5 76 LYS B O 1
ATOM 2436 N N . ARG B 1 77 ? -8.102 -1.922 6.211 1 97.5 77 ARG B N 1
ATOM 2437 C CA . ARG B 1 77 ? -6.965 -2.326 5.387 1 97.5 77 ARG B CA 1
ATOM 2438 C C . ARG B 1 77 ? -5.648 -1.908 6.031 1 97.5 77 ARG B C 1
ATOM 2440 O O . ARG B 1 77 ? -5.055 -0.898 5.648 1 97.5 77 ARG B O 1
ATOM 2447 N N . GLU B 1 78 ? -5.109 -2.715 6.828 1 97.75 78 GLU B N 1
ATOM 2448 C CA . GLU B 1 78 ? -3.996 -2.326 7.688 1 97.75 78 GLU B CA 1
ATOM 2449 C C . GLU B 1 78 ? -2.705 -2.182 6.887 1 97.75 78 GLU B C 1
ATOM 2451 O O . GLU B 1 78 ? -1.941 -1.236 7.094 1 97.75 78 GLU B O 1
ATOM 2456 N N . ARG B 1 79 ? -2.396 -3.133 6.027 1 98.06 79 ARG B N 1
ATOM 2457 C CA . ARG B 1 79 ? -1.166 -3.047 5.25 1 98.06 79 ARG B CA 1
ATOM 2458 C C . ARG B 1 79 ? -1.123 -1.759 4.434 1 98.06 79 ARG B C 1
ATOM 2460 O O . ARG B 1 79 ? -0.074 -1.122 4.324 1 98.06 79 ARG B O 1
ATOM 2467 N N . TYR B 1 80 ? -2.279 -1.355 3.883 1 98.31 80 TYR B N 1
ATOM 2468 C CA . TYR B 1 80 ? -2.352 -0.143 3.076 1 98.31 80 TYR B CA 1
ATOM 2469 C C . TYR B 1 80 ? -2.203 1.101 3.945 1 98.31 80 TYR B C 1
ATOM 2471 O O . TYR B 1 80 ? -1.635 2.105 3.51 1 98.31 80 TYR B O 1
ATOM 2479 N N . LEU B 1 81 ? -2.734 1.003 5.18 1 98.56 81 LEU B N 1
ATOM 2480 C CA . LEU B 1 81 ? -2.484 2.082 6.129 1 98.56 81 LEU B CA 1
ATOM 2481 C C . LEU B 1 81 ? -0.988 2.303 6.32 1 98.56 81 LEU B C 1
ATOM 2483 O O . LEU B 1 81 ? -0.51 3.438 6.246 1 98.56 81 LEU B O 1
ATOM 2487 N N . HIS B 1 82 ? -0.277 1.256 6.469 1 98.5 82 HIS B N 1
ATOM 2488 C CA . HIS B 1 82 ? 1.157 1.362 6.707 1 98.5 82 HIS B CA 1
ATOM 2489 C C . HIS B 1 82 ? 1.883 1.917 5.488 1 98.5 82 HIS B C 1
ATOM 2491 O O . HIS B 1 82 ? 2.879 2.631 5.621 1 98.5 82 HIS B O 1
ATOM 2497 N N . LEU B 1 83 ? 1.401 1.611 4.324 1 98.44 83 LEU B N 1
ATOM 2498 C CA . LEU B 1 83 ? 1.947 2.248 3.131 1 98.44 83 LEU B CA 1
ATOM 2499 C C . LEU B 1 83 ? 1.812 3.764 3.213 1 98.44 83 LEU B C 1
ATOM 2501 O O . LEU B 1 83 ? 2.764 4.492 2.924 1 98.44 83 LEU B O 1
ATOM 2505 N N . ASN B 1 84 ? 0.653 4.219 3.572 1 98.69 84 ASN B N 1
ATOM 2506 C CA . ASN B 1 84 ? 0.388 5.652 3.65 1 98.69 84 ASN B CA 1
ATOM 2507 C C . ASN B 1 84 ? 1.22 6.312 4.746 1 98.69 84 ASN B C 1
ATOM 2509 O O . ASN B 1 84 ? 1.718 7.426 4.562 1 98.69 84 ASN B O 1
ATOM 2513 N N . LEU B 1 85 ? 1.317 5.641 5.891 1 98.75 85 LEU B N 1
ATOM 2514 C CA . LEU B 1 85 ? 2.105 6.184 6.992 1 98.75 85 LEU B CA 1
ATOM 2515 C C . LEU B 1 85 ? 3.562 6.359 6.582 1 98.75 85 LEU B C 1
ATOM 2517 O O . LEU B 1 85 ? 4.16 7.41 6.836 1 98.75 85 LEU B O 1
ATOM 2521 N N . ARG B 1 86 ? 4.094 5.352 6.004 1 97.81 86 ARG B N 1
ATOM 2522 C CA . ARG B 1 86 ? 5.469 5.406 5.523 1 97.81 86 ARG B CA 1
ATOM 2523 C C . ARG B 1 86 ?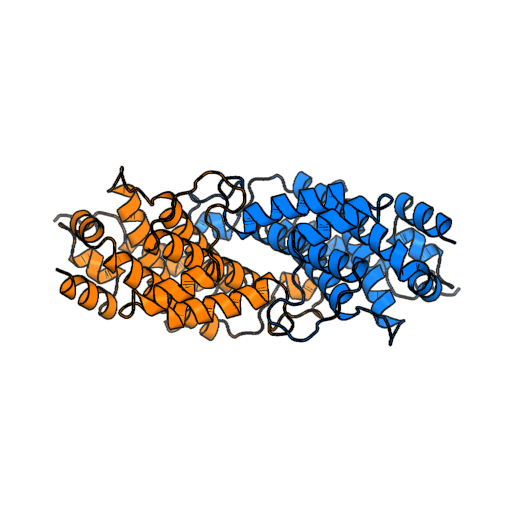 5.672 6.582 4.57 1 97.81 86 ARG B C 1
ATOM 2525 O O . ARG B 1 86 ? 6.637 7.336 4.703 1 97.81 86 ARG B O 1
ATOM 2532 N N . SER B 1 87 ? 4.777 6.688 3.645 1 97.38 87 SER B N 1
ATOM 2533 C CA . SER B 1 87 ? 4.852 7.73 2.623 1 97.38 87 SER B CA 1
ATOM 2534 C C . SER B 1 87 ? 4.758 9.117 3.244 1 97.38 87 SER B C 1
ATOM 2536 O O . SER B 1 87 ? 5.477 10.031 2.842 1 97.38 87 SER B O 1
ATOM 2538 N N . MET B 1 88 ? 3.91 9.305 4.18 1 98.12 88 MET B N 1
ATOM 2539 C CA . MET B 1 88 ? 3.756 10.578 4.875 1 98.12 88 MET B CA 1
ATOM 2540 C C . MET B 1 88 ? 5.062 10.992 5.543 1 98.12 88 MET B C 1
ATOM 2542 O O . MET B 1 88 ? 5.48 12.148 5.434 1 98.12 88 MET B O 1
ATOM 2546 N N . ILE B 1 89 ? 5.668 10.055 6.199 1 98.06 89 ILE B N 1
ATOM 2547 C CA . ILE B 1 89 ? 6.93 10.312 6.887 1 98.06 89 ILE B CA 1
ATOM 2548 C C . ILE B 1 89 ? 8.008 10.664 5.863 1 98.06 89 ILE B C 1
ATOM 2550 O O . ILE B 1 89 ? 8.828 11.555 6.102 1 98.06 89 ILE B O 1
ATOM 2554 N N . GLU B 1 90 ? 7.992 10.023 4.738 1 96.44 90 GLU B N 1
ATOM 2555 C CA . GLU B 1 90 ? 8.945 10.344 3.684 1 96.44 90 GLU B CA 1
ATOM 2556 C C . GLU B 1 90 ? 8.789 11.789 3.221 1 96.44 90 GLU B C 1
ATOM 2558 O O . GLU B 1 90 ? 9.789 12.492 3.008 1 96.44 90 GLU B O 1
ATOM 2563 N N . HIS B 1 91 ? 7.59 12.219 3.039 1 96.25 91 HIS B N 1
ATOM 2564 C CA . HIS B 1 91 ? 7.344 13.578 2.574 1 96.25 91 HIS B CA 1
ATOM 2565 C C . HIS B 1 91 ? 7.859 14.609 3.576 1 96.25 91 HIS B C 1
ATOM 2567 O O . HIS B 1 91 ? 8.516 15.578 3.193 1 96.25 91 HIS B O 1
ATOM 2573 N N . ILE B 1 92 ? 7.555 14.391 4.867 1 96.88 92 ILE B N 1
ATOM 2574 C CA . ILE B 1 92 ? 7.98 15.375 5.855 1 96.88 92 ILE B CA 1
ATOM 2575 C C . ILE B 1 92 ? 9.5 15.344 5.988 1 96.88 92 ILE B C 1
ATOM 2577 O O . ILE B 1 92 ? 10.125 16.375 6.227 1 96.88 92 ILE B O 1
ATOM 2581 N N . ALA B 1 93 ? 10.078 14.18 5.875 1 96.31 93 ALA B N 1
ATOM 2582 C CA . ALA B 1 93 ? 11.539 14.086 5.895 1 96.31 93 ALA B CA 1
ATOM 2583 C C . ALA B 1 93 ? 12.148 14.836 4.715 1 96.31 93 ALA B C 1
ATOM 2585 O O . ALA B 1 93 ? 13.172 15.516 4.863 1 96.31 93 ALA B O 1
ATOM 2586 N N . ARG B 1 94 ? 11.602 14.695 3.559 1 94.25 94 ARG B N 1
ATOM 2587 C CA . ARG B 1 94 ? 12.078 15.414 2.383 1 94.25 94 ARG B CA 1
ATOM 2588 C C . ARG B 1 94 ? 12.023 16.922 2.602 1 94.25 94 ARG B C 1
ATOM 2590 O O . ARG B 1 94 ? 12.938 17.656 2.201 1 94.25 94 ARG B O 1
ATOM 2597 N N . ILE B 1 95 ? 10.969 17.344 3.188 1 93.56 95 ILE B N 1
ATOM 2598 C CA . ILE B 1 95 ? 10.82 18.766 3.516 1 93.56 95 ILE B CA 1
ATOM 2599 C C . ILE B 1 95 ? 11.922 19.172 4.488 1 93.56 95 ILE B C 1
ATOM 2601 O O . ILE B 1 95 ? 12.609 20.172 4.27 1 93.56 95 ILE B O 1
ATOM 2605 N N . ALA B 1 96 ? 12.109 18.438 5.531 1 93.88 96 ALA B N 1
ATOM 2606 C CA . ALA B 1 96 ? 13.078 18.75 6.578 1 93.88 96 ALA B CA 1
ATOM 2607 C C . ALA B 1 96 ? 14.5 18.766 6.02 1 93.88 96 ALA B C 1
ATOM 2609 O O . ALA B 1 96 ? 15.344 19.547 6.48 1 93.88 96 ALA B O 1
ATOM 2610 N N . LEU B 1 97 ? 14.719 17.906 5.055 1 92.56 97 LEU B N 1
ATOM 2611 C CA . LEU B 1 97 ? 16.047 17.766 4.477 1 92.56 97 LEU B CA 1
ATOM 2612 C C . LEU B 1 97 ? 16.234 18.719 3.295 1 92.56 97 LEU B C 1
ATOM 2614 O O . LEU B 1 97 ? 17.328 18.812 2.732 1 92.56 97 LEU B O 1
ATOM 2618 N N . ASN B 1 98 ? 15.227 19.453 2.932 1 87.12 98 ASN B N 1
ATOM 2619 C CA . ASN B 1 98 ? 15.219 20.328 1.758 1 87.12 98 ASN B CA 1
ATOM 2620 C C . ASN B 1 98 ? 15.672 19.578 0.506 1 87.12 98 ASN B C 1
ATOM 2622 O O . ASN B 1 98 ? 16.578 20.031 -0.202 1 87.12 98 ASN B O 1
ATOM 2626 N N . LYS B 1 99 ? 15.062 18.391 0.43 1 79.94 99 LYS B N 1
ATOM 2627 C CA . LYS B 1 99 ? 15.391 17.562 -0.726 1 79.94 99 LYS B CA 1
ATOM 2628 C C . LYS B 1 99 ? 14.586 17.984 -1.951 1 79.94 99 LYS B C 1
ATOM 2630 O O . LYS B 1 99 ? 13.398 18.297 -1.843 1 79.94 99 LYS B O 1
ATOM 2635 N N . THR B 1 100 ? 15.383 18.312 -2.986 1 64.94 100 THR B N 1
ATOM 2636 C CA . THR B 1 100 ? 14.711 18.578 -4.25 1 64.94 100 THR B CA 1
ATOM 2637 C C . THR B 1 100 ? 14.914 17.422 -5.23 1 64.94 100 THR B C 1
ATOM 2639 O O . THR B 1 100 ? 15.93 16.719 -5.168 1 64.94 100 THR B O 1
ATOM 2642 N N . TYR B 1 101 ? 13.906 17.062 -5.883 1 61.03 101 TYR B N 1
ATOM 2643 C CA . TYR B 1 101 ? 14.008 16.031 -6.898 1 61.03 101 TYR B CA 1
ATOM 2644 C C . TYR B 1 101 ? 15 16.422 -7.988 1 61.03 101 TYR B C 1
ATOM 2646 O O . TYR B 1 101 ? 14.852 17.469 -8.609 1 61.03 101 TYR B O 1
ATOM 2654 N N . SER B 1 102 ? 16.125 15.742 -7.961 1 57.28 102 SER B N 1
ATOM 2655 C CA . SER B 1 102 ? 17.125 16.078 -8.969 1 57.28 102 SER B CA 1
ATOM 2656 C C . SER B 1 102 ? 17.047 15.148 -10.164 1 57.28 102 SER B C 1
ATOM 2658 O O . SER B 1 102 ? 17.938 15.141 -11.008 1 57.28 102 SER B O 1
ATOM 2660 N N . GLY B 1 103 ? 15.977 14.469 -10.328 1 53.69 103 GLY B N 1
ATOM 2661 C CA . GLY B 1 103 ? 15.734 13.727 -11.555 1 53.69 103 GLY B CA 1
ATOM 2662 C C . GLY B 1 103 ? 16.094 12.25 -11.445 1 53.69 103 GLY B C 1
ATOM 2663 O O . GLY B 1 103 ? 15.711 11.453 -12.305 1 53.69 103 GLY B O 1
ATOM 2664 N N . GLY B 1 104 ? 16.906 11.805 -10.609 1 53 104 GLY B N 1
ATOM 2665 C CA . GLY B 1 104 ? 17.281 10.398 -10.602 1 53 104 GLY B CA 1
ATOM 2666 C C . GLY B 1 104 ? 16.219 9.508 -9.984 1 53 104 GLY B C 1
ATOM 2667 O O . GLY B 1 104 ? 15.328 9.984 -9.281 1 53 104 GLY B O 1
ATOM 2668 N N . ASP B 1 105 ? 16.016 8.219 -10.453 1 46.59 105 ASP B N 1
ATOM 2669 C CA . ASP B 1 105 ? 14.969 7.262 -10.148 1 46.59 105 ASP B CA 1
ATOM 2670 C C . ASP B 1 105 ? 14.617 7.289 -8.656 1 46.59 105 ASP B C 1
ATOM 2672 O O . ASP B 1 105 ? 13.461 7.066 -8.281 1 46.59 105 ASP B O 1
ATOM 2676 N N . PHE B 1 106 ? 15.555 7.449 -7.973 1 55.59 106 PHE B N 1
ATOM 2677 C CA . PHE B 1 106 ? 15.305 7.422 -6.535 1 55.59 106 PHE B CA 1
ATOM 2678 C C . PHE B 1 106 ? 15.859 8.672 -5.867 1 55.59 106 PHE B C 1
ATOM 2680 O O . PHE B 1 106 ? 16.266 8.633 -4.703 1 55.59 106 PHE B O 1
ATOM 2687 N N . ASP B 1 107 ? 15.711 9.641 -6.766 1 56.84 107 ASP B N 1
ATOM 2688 C CA . ASP B 1 107 ? 16.016 10.977 -6.266 1 56.84 107 ASP B CA 1
ATOM 2689 C C . ASP B 1 107 ? 14.93 11.477 -5.32 1 56.84 107 ASP B C 1
ATOM 2691 O O . ASP B 1 107 ? 13.742 11.25 -5.559 1 56.84 107 ASP B O 1
ATOM 2695 N N . GLY B 1 108 ? 15.297 11.328 -4.051 1 64.62 108 GLY B N 1
ATOM 2696 C CA . GLY B 1 108 ? 14.391 11.797 -3.018 1 64.62 108 GLY B CA 1
ATOM 2697 C C . GLY B 1 108 ? 13.992 10.711 -2.039 1 64.62 108 GLY B C 1
ATOM 2698 O O . GLY B 1 108 ? 13.141 10.938 -1.17 1 64.62 108 GLY B O 1
ATOM 2699 N N . THR B 1 109 ? 14.539 9.594 -2.449 1 75.88 109 THR B N 1
ATOM 2700 C CA . THR B 1 109 ? 14.25 8.523 -1.499 1 75.88 109 THR B CA 1
ATOM 2701 C C . THR B 1 109 ? 14.844 8.844 -0.13 1 75.88 109 THR B C 1
ATOM 2703 O O . THR B 1 109 ? 15.945 9.391 -0.037 1 75.88 109 THR B O 1
ATOM 2706 N N . VAL B 1 110 ? 14.047 8.656 0.765 1 84.25 110 VAL B N 1
ATOM 2707 C CA . VAL B 1 110 ? 14.484 8.805 2.148 1 84.25 110 VAL B CA 1
ATOM 2708 C C . VAL B 1 110 ? 15.094 7.488 2.637 1 84.25 110 VAL B C 1
ATOM 2710 O O . VAL B 1 110 ? 14.484 6.422 2.486 1 84.25 110 VAL B O 1
ATOM 2713 N N . ARG B 1 111 ? 16.344 7.559 3.055 1 82.69 111 ARG B N 1
ATOM 2714 C CA . ARG B 1 111 ? 17.078 6.383 3.504 1 82.69 111 ARG B CA 1
ATOM 2715 C C . ARG B 1 111 ? 17.391 6.461 4.996 1 82.69 111 ARG B C 1
ATOM 2717 O O . ARG B 1 111 ? 17.094 7.473 5.641 1 82.69 111 ARG B O 1
ATOM 2724 N N . ARG B 1 112 ? 17.906 5.391 5.504 1 85.31 112 ARG B N 1
ATOM 2725 C CA . ARG B 1 112 ? 18.234 5.316 6.922 1 85.31 112 ARG B CA 1
ATOM 2726 C C . ARG B 1 112 ? 19.188 6.441 7.324 1 85.31 112 ARG B C 1
ATOM 2728 O O . ARG B 1 112 ? 19.031 7.039 8.391 1 85.31 112 ARG B O 1
ATOM 2735 N N . ARG B 1 113 ? 20.141 6.707 6.516 1 88.75 113 ARG B N 1
ATOM 2736 C CA . ARG B 1 113 ? 21.125 7.734 6.82 1 88.75 113 ARG B CA 1
ATOM 2737 C C . ARG B 1 113 ? 20.469 9.102 6.961 1 88.75 113 ARG B C 1
ATOM 2739 O O . ARG B 1 113 ? 20.938 9.953 7.723 1 88.75 113 ARG B O 1
ATOM 2746 N N . ASP B 1 114 ? 19.453 9.32 6.246 1 92.38 114 ASP B N 1
ATOM 2747 C CA . ASP B 1 114 ? 18.719 10.57 6.355 1 92.38 114 ASP B CA 1
ATOM 2748 C C . ASP B 1 114 ? 18.078 10.711 7.734 1 92.38 114 ASP B C 1
ATOM 2750 O O . ASP B 1 114 ? 18.125 11.789 8.336 1 92.38 114 ASP B O 1
ATOM 2754 N N . PHE B 1 115 ? 17.547 9.625 8.227 1 94.88 115 PHE B N 1
ATOM 2755 C CA . PHE B 1 115 ? 16.953 9.648 9.555 1 94.88 115 PHE B CA 1
ATOM 2756 C C . PHE B 1 115 ? 18.016 9.82 10.625 1 94.88 115 PHE B C 1
ATOM 2758 O O . PHE B 1 115 ? 17.797 10.516 11.625 1 94.88 115 PHE B O 1
ATOM 2765 N N . ASP B 1 116 ? 19.141 9.141 10.383 1 94.62 116 ASP B N 1
ATOM 2766 C CA . ASP B 1 116 ? 20.234 9.328 11.32 1 94.62 116 ASP B CA 1
ATOM 2767 C C . ASP B 1 116 ? 20.656 10.797 11.406 1 94.62 116 ASP B C 1
ATOM 2769 O O . ASP B 1 116 ? 20.875 11.32 12.492 1 94.62 116 ASP B O 1
ATOM 2773 N N . TYR B 1 117 ? 20.797 11.438 10.312 1 94.62 117 TYR B N 1
ATOM 2774 C CA . TYR B 1 117 ? 21.125 12.859 10.258 1 94.62 117 TYR B CA 1
ATOM 2775 C C . TYR B 1 117 ? 20.078 13.695 10.984 1 94.62 117 TYR B C 1
ATOM 2777 O O . TYR B 1 117 ? 20.406 14.555 11.789 1 94.62 117 TYR B O 1
ATOM 2785 N N . LEU B 1 118 ? 18.828 13.438 10.734 1 96.06 118 LEU B N 1
ATOM 2786 C CA . LEU B 1 118 ? 17.734 14.219 11.32 1 96.06 118 LEU B CA 1
ATOM 2787 C C . LEU B 1 118 ? 17.703 14.047 12.836 1 96.06 118 LEU B C 1
ATOM 2789 O O . LEU B 1 118 ? 17.516 15.016 13.57 1 96.06 118 LEU B O 1
ATOM 2793 N N . LYS B 1 119 ? 17.906 12.859 13.281 1 96.31 119 LYS B N 1
ATOM 2794 C CA . LYS B 1 119 ? 17.922 12.578 14.711 1 96.31 119 LYS B CA 1
ATOM 2795 C C . LYS B 1 119 ? 19.078 13.312 15.406 1 96.31 119 LYS B C 1
ATOM 2797 O O . LYS B 1 119 ? 18.922 13.797 16.531 1 96.31 119 LYS B O 1
ATOM 2802 N N . SER B 1 120 ? 20.172 13.406 14.711 1 95.56 120 SER B N 1
ATOM 2803 C CA . SER B 1 120 ? 21.359 13.992 15.305 1 95.56 120 SER B CA 1
ATOM 2804 C C . SER B 1 120 ? 21.328 15.516 15.219 1 95.56 120 SER B C 1
ATOM 2806 O O . SER B 1 120 ? 21.812 16.203 16.125 1 95.56 120 SER B O 1
ATOM 2808 N N . ASN B 1 121 ? 20.719 16.078 14.156 1 94.38 121 ASN B N 1
ATOM 2809 C CA . ASN B 1 121 ? 20.844 17.516 13.891 1 94.38 121 ASN B CA 1
ATOM 2810 C C . ASN B 1 121 ? 19.562 18.266 14.227 1 94.38 121 ASN B C 1
ATOM 2812 O O . ASN B 1 121 ? 19.562 19.484 14.336 1 94.38 121 ASN B O 1
ATOM 2816 N N . ARG B 1 122 ? 18.516 17.516 14.336 1 93.38 122 ARG B N 1
ATOM 2817 C CA . ARG B 1 122 ? 17.219 18.109 14.664 1 93.38 122 ARG B CA 1
ATOM 2818 C C . ARG B 1 122 ? 16.641 17.484 15.922 1 93.38 122 ARG B C 1
ATOM 2820 O O . ARG B 1 122 ? 15.523 16.969 15.906 1 93.38 122 ARG B O 1
ATOM 2827 N N . ARG B 1 123 ? 17.25 17.688 16.953 1 88.19 123 ARG B N 1
ATOM 2828 C CA . ARG B 1 123 ? 16.984 16.969 18.203 1 88.19 123 ARG B CA 1
ATOM 2829 C C . ARG B 1 123 ? 15.68 17.438 18.844 1 88.19 123 ARG B C 1
ATOM 2831 O O . ARG B 1 123 ? 15.078 16.719 19.641 1 88.19 123 ARG B O 1
ATOM 2838 N N . ASN B 1 124 ? 15.234 18.547 18.531 1 87.88 124 ASN B N 1
ATOM 2839 C CA . ASN B 1 124 ? 14.008 19.078 19.109 1 87.88 124 ASN B CA 1
ATOM 2840 C C . ASN B 1 124 ? 12.773 18.562 18.375 1 87.88 124 ASN B C 1
ATOM 2842 O O . ASN B 1 124 ? 11.641 18.844 18.781 1 87.88 124 ASN B O 1
ATOM 2846 N N . GLU B 1 125 ? 13.047 17.875 17.344 1 92.88 125 GLU B N 1
ATOM 2847 C CA . GLU B 1 125 ? 11.953 17.281 16.578 1 92.88 125 GLU B CA 1
ATOM 2848 C C . GLU B 1 125 ? 11.789 15.805 16.891 1 92.88 125 GLU B C 1
ATOM 2850 O O . GLU B 1 125 ? 12.68 15.195 17.5 1 92.88 125 GLU B O 1
ATOM 2855 N N . ASN B 1 126 ? 10.672 15.242 16.578 1 94.81 126 ASN B N 1
ATOM 2856 C CA . ASN B 1 126 ? 10.32 13.883 16.984 1 94.81 126 ASN B CA 1
ATOM 2857 C C . ASN B 1 126 ? 10.789 12.852 15.961 1 94.81 126 ASN B C 1
ATOM 2859 O O . ASN B 1 126 ? 10.031 11.969 15.57 1 94.81 126 ASN B O 1
ATOM 2863 N N . TRP B 1 127 ? 11.984 12.938 15.523 1 97.56 127 TRP B N 1
ATOM 2864 C CA . TRP B 1 127 ? 12.461 12.07 14.453 1 97.56 127 TRP B CA 1
ATOM 2865 C C . TRP B 1 127 ? 12.695 10.656 14.953 1 97.56 127 TRP B C 1
ATOM 2867 O O . TRP B 1 127 ? 12.602 9.695 14.188 1 97.56 127 TRP B O 1
ATOM 2877 N N . ASN B 1 128 ? 13.023 10.477 16.312 1 97.5 128 AS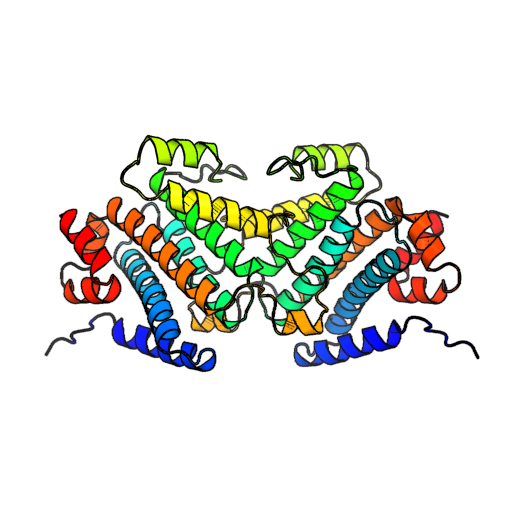N B N 1
ATOM 2878 C CA . ASN B 1 128 ? 13.109 9.125 16.844 1 97.5 128 ASN B CA 1
ATOM 2879 C C . ASN B 1 128 ? 11.781 8.375 16.703 1 97.5 128 ASN B C 1
ATOM 2881 O O . ASN B 1 128 ? 11.758 7.242 16.219 1 97.5 128 ASN B O 1
ATOM 2885 N N . TYR B 1 129 ? 10.742 9.039 17.062 1 98.25 129 TYR B N 1
ATOM 2886 C CA . TYR B 1 129 ? 9.414 8.453 16.953 1 98.25 129 TYR B CA 1
ATOM 2887 C C . TYR B 1 129 ? 9.047 8.211 15.492 1 98.25 129 TYR B C 1
ATOM 2889 O O . TYR B 1 129 ? 8.625 7.113 15.125 1 98.25 129 TYR B O 1
ATOM 2897 N N . LEU B 1 130 ? 9.266 9.211 14.633 1 98.31 130 LEU B N 1
ATOM 2898 C CA . LEU B 1 130 ? 8.898 9.109 13.219 1 98.31 130 LEU B CA 1
ATOM 2899 C C . LEU B 1 130 ? 9.672 7.98 12.539 1 98.31 130 LEU B C 1
ATOM 2901 O O . LEU B 1 130 ? 9.102 7.227 11.742 1 98.31 130 LEU B O 1
ATOM 2905 N N . HIS B 1 131 ? 10.93 7.902 12.914 1 97.81 131 HIS B N 1
ATOM 2906 C CA . HIS B 1 131 ? 11.742 6.844 12.32 1 97.81 131 HIS B CA 1
ATOM 2907 C C . HIS B 1 131 ? 11.258 5.469 12.766 1 97.81 131 HIS B C 1
ATOM 2909 O O . HIS B 1 131 ? 11.242 4.523 11.969 1 97.81 131 HIS B O 1
ATOM 2915 N N . ASN B 1 132 ? 10.898 5.32 13.992 1 97.81 132 ASN B N 1
ATOM 2916 C CA . ASN B 1 132 ? 10.375 4.047 14.477 1 97.81 132 ASN B CA 1
ATOM 2917 C C . ASN B 1 132 ? 9.094 3.652 13.75 1 97.81 132 ASN B C 1
ATOM 2919 O O . ASN B 1 132 ? 8.906 2.486 13.406 1 97.81 132 ASN B O 1
ATOM 2923 N N . VAL B 1 133 ? 8.172 4.574 13.609 1 98.19 133 VAL B N 1
ATOM 2924 C CA . VAL B 1 133 ? 6.941 4.316 12.859 1 98.19 133 VAL B CA 1
ATOM 2925 C C . VAL B 1 133 ? 7.285 3.938 11.422 1 98.19 133 VAL B C 1
ATOM 2927 O O . VAL B 1 133 ? 6.672 3.033 10.852 1 98.19 133 VAL B O 1
ATOM 2930 N N . TYR B 1 134 ? 8.258 4.637 10.844 1 97.44 134 TYR B N 1
ATOM 2931 C CA . TYR B 1 134 ? 8.719 4.355 9.492 1 97.44 134 TYR B CA 1
ATOM 2932 C C . TYR B 1 134 ? 9.219 2.922 9.367 1 97.44 134 TYR B C 1
ATOM 2934 O O . TYR B 1 134 ? 8.867 2.213 8.422 1 97.44 134 TYR B O 1
ATOM 2942 N N . ILE B 1 135 ? 10.023 2.535 10.25 1 96.25 135 ILE B N 1
ATOM 2943 C CA . ILE B 1 135 ? 10.578 1.188 10.242 1 96.25 135 ILE B CA 1
ATOM 2944 C C . ILE B 1 135 ? 9.453 0.162 10.328 1 96.25 135 ILE B C 1
ATOM 2946 O O . ILE B 1 135 ? 9.43 -0.81 9.562 1 96.25 135 ILE B O 1
ATOM 2950 N N . ASN B 1 136 ? 8.594 0.365 11.211 1 96.5 136 ASN B N 1
ATOM 2951 C CA . ASN B 1 136 ? 7.461 -0.548 11.336 1 96.5 136 ASN B CA 1
ATOM 2952 C C . ASN B 1 136 ? 6.648 -0.61 10.047 1 96.5 136 ASN B C 1
ATOM 2954 O O . ASN B 1 136 ? 6.227 -1.688 9.617 1 96.5 136 ASN B O 1
ATOM 2958 N N . ALA B 1 137 ? 6.344 0.521 9.484 1 97 137 ALA B N 1
ATOM 2959 C CA . ALA B 1 137 ? 5.605 0.58 8.219 1 97 137 ALA B CA 1
ATOM 2960 C C . ALA B 1 137 ? 6.344 -0.171 7.117 1 97 137 ALA B C 1
ATOM 2962 O O . ALA B 1 137 ? 5.723 -0.848 6.297 1 97 137 ALA B O 1
ATOM 2963 N N . CYS B 1 138 ? 7.652 -0.084 7.082 1 95 138 CYS B N 1
ATOM 2964 C CA . CYS B 1 138 ? 8.469 -0.773 6.086 1 95 138 CYS B CA 1
ATOM 2965 C C . CYS B 1 138 ? 8.289 -2.283 6.191 1 95 138 CYS B C 1
ATOM 2967 O O . CYS B 1 138 ? 8.305 -2.986 5.18 1 95 138 CYS B O 1
ATOM 2969 N N . HIS B 1 139 ? 8.18 -2.729 7.391 1 94.19 139 HIS B N 1
ATOM 2970 C CA . HIS B 1 139 ? 7.961 -4.16 7.555 1 94.19 139 HIS B CA 1
ATOM 2971 C C . HIS B 1 139 ? 6.711 -4.617 6.809 1 94.19 139 HIS B C 1
ATOM 2973 O O . HIS B 1 139 ? 6.719 -5.668 6.16 1 94.19 139 HIS B O 1
ATOM 2979 N N . TYR B 1 140 ? 5.648 -3.883 6.891 1 95.44 140 TYR B N 1
ATOM 2980 C CA . TYR B 1 140 ? 4.41 -4.219 6.195 1 95.44 140 TYR B CA 1
ATOM 2981 C C . TYR B 1 140 ? 4.59 -4.117 4.688 1 95.44 140 TYR B C 1
ATOM 2983 O O . TYR B 1 140 ? 4.152 -5 3.941 1 95.44 140 TYR B O 1
ATOM 2991 N N . VAL B 1 141 ? 5.191 -3.049 4.262 1 95 141 VAL B N 1
ATOM 2992 C CA . VAL B 1 141 ? 5.34 -2.768 2.838 1 95 141 VAL B CA 1
ATOM 2993 C C . VAL B 1 141 ? 6.211 -3.84 2.188 1 95 141 VAL B C 1
ATOM 2995 O O . VAL B 1 141 ? 5.945 -4.262 1.06 1 95 141 VAL B O 1
ATOM 2998 N N . HIS B 1 142 ? 7.184 -4.348 2.885 1 91.81 142 HIS B N 1
ATOM 2999 C CA . HIS B 1 142 ? 8.117 -5.316 2.318 1 91.81 142 HIS B CA 1
ATOM 3000 C C . HIS B 1 142 ? 7.746 -6.738 2.732 1 91.81 142 HIS B C 1
ATOM 3002 O O . HIS B 1 142 ? 8.523 -7.672 2.518 1 91.81 142 HIS B O 1
ATOM 3008 N N . PHE B 1 143 ? 6.73 -6.855 3.361 1 92.69 143 PHE B N 1
ATOM 3009 C CA . PHE B 1 143 ? 6.234 -8.172 3.736 1 92.69 143 PHE B CA 1
ATOM 3010 C C . PHE B 1 143 ? 7.25 -8.906 4.605 1 92.69 143 PHE B C 1
ATOM 3012 O O . PHE B 1 143 ? 7.578 -10.07 4.34 1 92.69 143 PHE B O 1
ATOM 3019 N N . SER B 1 144 ? 7.719 -8.203 5.582 1 89.69 144 SER B N 1
ATOM 3020 C CA . SER B 1 144 ? 8.664 -8.797 6.52 1 89.69 144 SER B CA 1
ATOM 3021 C C . SER B 1 144 ? 7.949 -9.695 7.527 1 89.69 144 SER B C 1
ATOM 3023 O O . SER B 1 144 ? 6.781 -9.469 7.848 1 89.69 144 SER B O 1
ATOM 3025 N N . PRO B 1 145 ? 8.641 -10.703 8.031 1 87.56 145 PRO B N 1
ATOM 3026 C CA . PRO B 1 145 ? 8.055 -11.539 9.07 1 87.56 145 PRO B CA 1
ATOM 3027 C C . PRO B 1 145 ? 7.691 -10.75 10.328 1 87.56 145 PRO B C 1
ATOM 3029 O O . PRO B 1 145 ? 6.887 -11.219 11.141 1 87.56 145 PRO B O 1
ATOM 3032 N N . GLN B 1 146 ? 8.266 -9.594 10.492 1 89.44 146 GLN B N 1
ATOM 3033 C CA . GLN B 1 146 ? 8.008 -8.758 11.664 1 89.44 146 GLN B CA 1
ATOM 3034 C C . GLN B 1 146 ? 6.625 -8.109 11.57 1 89.44 146 GLN B C 1
ATOM 3036 O O . GLN B 1 146 ? 6.105 -7.605 12.57 1 89.44 146 GLN B O 1
ATOM 3041 N N . ALA B 1 147 ? 6.113 -8.109 10.359 1 91.5 147 ALA B N 1
ATOM 3042 C CA . ALA B 1 147 ? 4.777 -7.543 10.18 1 91.5 147 ALA B CA 1
ATOM 3043 C C . ALA B 1 147 ? 3.699 -8.578 10.469 1 91.5 147 ALA B C 1
ATOM 3045 O O . ALA B 1 147 ? 3.896 -9.773 10.227 1 91.5 147 ALA B O 1
ATOM 3046 N N . ASN B 1 148 ? 2.664 -8.203 10.984 1 89.81 148 ASN B N 1
ATOM 3047 C CA . ASN B 1 148 ? 1.55 -9.094 11.289 1 89.81 148 ASN B CA 1
ATOM 3048 C C . ASN B 1 148 ? 0.585 -9.211 10.109 1 89.81 148 ASN B C 1
ATOM 3050 O O . ASN B 1 148 ? -0.614 -8.969 10.266 1 89.81 148 ASN B O 1
ATOM 3054 N N . ILE B 1 149 ? 1.052 -9.695 9 1 93.88 149 ILE B N 1
ATOM 3055 C CA . ILE B 1 149 ? 0.242 -9.844 7.797 1 93.88 149 ILE B CA 1
ATOM 3056 C C . ILE B 1 149 ? -0.493 -11.18 7.828 1 93.88 149 ILE B C 1
ATOM 3058 O O . ILE B 1 149 ? 0.08 -12.203 8.211 1 93.88 149 ILE B O 1
ATOM 3062 N N . ASN B 1 150 ? -1.738 -11.164 7.441 1 90.94 150 ASN B N 1
ATOM 3063 C CA . ASN B 1 150 ? -2.576 -12.352 7.5 1 90.94 150 ASN B CA 1
ATOM 3064 C C . ASN B 1 150 ? -2.449 -13.195 6.23 1 90.94 150 ASN B C 1
ATOM 3066 O O . ASN B 1 150 ? -3.396 -13.289 5.449 1 90.94 150 ASN B O 1
ATOM 3070 N N . THR B 1 151 ? -1.484 -13.969 6.117 1 93.19 151 THR B N 1
ATOM 3071 C CA . THR B 1 151 ? -1.179 -14.711 4.898 1 93.19 151 THR B CA 1
ATOM 3072 C C . THR B 1 151 ? -2.111 -15.906 4.746 1 93.19 151 THR B C 1
ATOM 3074 O O . THR B 1 151 ? -2.117 -16.578 3.707 1 93.19 151 THR B O 1
ATOM 3077 N N . SER B 1 152 ? -2.949 -16.219 5.746 1 92.19 152 SER B N 1
ATOM 3078 C CA . SER B 1 152 ? -3.863 -17.344 5.68 1 92.19 152 SER B CA 1
ATOM 3079 C C . SER B 1 152 ? -5.27 -16.906 5.297 1 92.19 152 SER B C 1
ATOM 3081 O O . SER B 1 152 ? -6.172 -17.734 5.152 1 92.19 152 SER B O 1
ATOM 3083 N N . ALA B 1 153 ? -5.445 -15.648 5.16 1 94.94 153 ALA B N 1
ATOM 3084 C CA . ALA B 1 153 ? -6.777 -15.133 4.863 1 94.94 153 ALA B CA 1
ATOM 3085 C C . ALA B 1 153 ? -7.281 -15.641 3.518 1 94.94 153 ALA B C 1
ATOM 3087 O O . ALA B 1 153 ? -6.508 -15.758 2.564 1 94.94 153 ALA B O 1
ATOM 3088 N N . THR B 1 154 ? -8.586 -15.961 3.461 1 95.38 154 THR B N 1
ATOM 3089 C CA . THR B 1 154 ? -9.242 -16.297 2.205 1 95.38 154 THR B CA 1
ATOM 3090 C C . THR B 1 154 ? -9.648 -15.039 1.449 1 95.38 154 THR B C 1
ATOM 3092 O O . THR B 1 154 ? -9.609 -13.938 2.004 1 95.38 154 THR B O 1
ATOM 3095 N N . PHE B 1 155 ? -10.07 -15.227 0.225 1 96.88 155 PHE B N 1
ATOM 3096 C CA . PHE B 1 155 ? -10.531 -14.109 -0.598 1 96.88 155 PHE B CA 1
ATOM 3097 C C . PHE B 1 155 ? -11.703 -13.391 0.061 1 96.88 155 PHE B C 1
ATOM 3099 O O . PHE B 1 155 ? -11.711 -12.164 0.164 1 96.88 155 PHE B O 1
ATOM 3106 N N . LEU B 1 156 ? -12.633 -14.141 0.541 1 96.19 156 LEU B N 1
ATOM 3107 C CA . LEU B 1 156 ? -13.844 -13.57 1.125 1 96.19 156 LEU B CA 1
ATOM 3108 C C . LEU B 1 156 ? -13.523 -12.797 2.402 1 96.19 156 LEU B C 1
ATOM 3110 O O . LEU B 1 156 ? -14.133 -11.766 2.678 1 96.19 156 LEU B O 1
ATOM 3114 N N . GLN B 1 157 ? -12.594 -13.312 3.145 1 96.44 157 GLN B N 1
ATOM 3115 C CA . GLN B 1 157 ? -12.164 -12.594 4.34 1 96.44 157 GLN B CA 1
ATOM 3116 C C . GLN B 1 157 ? -11.508 -11.266 3.979 1 96.44 157 GLN B C 1
ATOM 3118 O O . GLN B 1 157 ? -11.789 -10.234 4.598 1 96.44 157 GLN B O 1
ATOM 3123 N N . LEU B 1 158 ? -10.656 -11.297 2.963 1 97.31 158 LEU B N 1
ATOM 3124 C CA . LEU B 1 158 ? -9.914 -10.102 2.553 1 97.31 158 LEU B CA 1
ATOM 3125 C C . LEU B 1 158 ? -10.852 -9.07 1.942 1 97.31 158 LEU B C 1
ATOM 3127 O O . LEU B 1 158 ? -10.57 -7.867 1.985 1 97.31 158 LEU B O 1
ATOM 3131 N N . LEU B 1 159 ? -11.961 -9.492 1.399 1 96.56 159 LEU B N 1
ATOM 3132 C CA . LEU B 1 159 ? -12.945 -8.57 0.848 1 96.56 159 LEU B CA 1
ATOM 3133 C C . LEU B 1 159 ? -13.547 -7.695 1.945 1 96.56 159 LEU B C 1
ATOM 3135 O O . LEU B 1 159 ? -13.938 -6.555 1.691 1 96.56 159 LEU B O 1
ATOM 3139 N N . VAL B 1 160 ? -13.5 -8.227 3.115 1 95 160 VAL B N 1
ATOM 3140 C CA . VAL B 1 160 ? -14.234 -7.562 4.188 1 95 160 VAL B CA 1
ATOM 3141 C C . VAL B 1 160 ? -13.258 -6.875 5.137 1 95 160 VAL B C 1
ATOM 3143 O O . VAL B 1 160 ? -13.516 -5.773 5.621 1 95 160 VAL B O 1
ATOM 3146 N N . ASN B 1 161 ? -12.203 -7.602 5.379 1 94.88 161 ASN B N 1
ATOM 3147 C CA . ASN B 1 161 ? -11.328 -7.152 6.457 1 94.88 161 ASN B CA 1
ATOM 3148 C C . ASN B 1 161 ? -9.93 -7.75 6.32 1 94.88 161 ASN B C 1
ATOM 3150 O O . ASN B 1 161 ? -9.781 -8.938 6.023 1 94.88 161 ASN B O 1
ATOM 3154 N N . ASP B 1 162 ? -8.945 -6.832 6.496 1 95.88 162 ASP B N 1
ATOM 3155 C CA . ASP B 1 162 ? -7.555 -7.289 6.539 1 95.88 162 ASP B CA 1
ATOM 3156 C C . ASP B 1 162 ? -6.781 -6.602 7.656 1 95.88 162 ASP B C 1
ATOM 3158 O O . ASP B 1 162 ? -5.641 -6.176 7.461 1 95.88 162 ASP B O 1
ATOM 3162 N N . CYS B 1 163 ? -7.383 -6.48 8.805 1 94.25 163 CYS B N 1
ATOM 3163 C CA . CYS B 1 163 ? -6.754 -5.828 9.945 1 94.25 163 CYS B CA 1
ATOM 3164 C C . CYS B 1 163 ? -6.547 -6.812 11.086 1 94.25 163 CYS B C 1
ATOM 3166 O O . CYS B 1 163 ? -7.438 -7.602 11.406 1 94.25 163 CYS B O 1
ATOM 3168 N N . HIS B 1 164 ? -5.363 -6.723 11.633 1 92.69 164 HIS B N 1
ATOM 3169 C CA . HIS B 1 164 ? -5.09 -7.461 12.859 1 92.69 164 HIS B CA 1
ATOM 3170 C C . HIS B 1 164 ? -5.195 -6.555 14.086 1 92.69 164 HIS B C 1
ATOM 3172 O O . HIS B 1 164 ? -5.508 -7.02 15.18 1 92.69 164 HIS B O 1
ATOM 3178 N N . SER B 1 165 ? -4.949 -5.336 13.906 1 94.5 165 SER B N 1
ATOM 3179 C CA . SER B 1 165 ? -5.027 -4.355 14.984 1 94.5 165 SER B CA 1
ATOM 3180 C C . SER B 1 165 ? -6.445 -3.818 15.141 1 94.5 165 SER B C 1
ATOM 3182 O O . SER B 1 165 ? -7.23 -3.842 14.188 1 94.5 165 SER B O 1
ATOM 3184 N N . SER B 1 166 ? -6.738 -3.41 16.328 1 95.06 166 SER B N 1
ATOM 3185 C CA . SER B 1 166 ? -8.047 -2.789 16.531 1 95.06 166 SER B CA 1
ATOM 3186 C C . SER B 1 166 ? -8.133 -1.44 15.82 1 95.06 166 SER B C 1
ATOM 3188 O O . SER B 1 166 ? -7.141 -0.71 15.742 1 95.06 166 SER B O 1
ATOM 3190 N N . GLN B 1 167 ? -9.297 -1.151 15.367 1 94.94 167 GLN B N 1
ATOM 3191 C CA . GLN B 1 167 ? -9.523 0.134 14.711 1 94.94 167 GLN B CA 1
ATOM 3192 C C . GLN B 1 167 ? -9.172 1.292 15.641 1 94.94 167 GLN B C 1
ATOM 3194 O O . GLN B 1 167 ? -8.602 2.295 15.203 1 94.94 167 GLN B O 1
ATOM 3199 N N . LYS B 1 168 ? -9.508 1.151 16.891 1 97 168 LYS B N 1
ATOM 3200 C CA . LYS B 1 168 ? -9.211 2.164 17.906 1 97 168 LYS B CA 1
ATOM 3201 C C . LYS B 1 168 ? -7.719 2.471 17.953 1 97 168 LYS B C 1
ATOM 3203 O O . LYS B 1 168 ? -7.316 3.637 17.938 1 97 168 LYS B O 1
ATOM 3208 N N . ASN B 1 169 ? -6.938 1.431 17.984 1 97.69 169 ASN B N 1
ATOM 3209 C CA . ASN B 1 169 ? -5.488 1.602 18.031 1 97.69 169 ASN B CA 1
ATOM 3210 C C . ASN B 1 169 ? -4.945 2.225 16.75 1 97.69 169 ASN B C 1
ATOM 3212 O O . ASN B 1 169 ? -4.055 3.072 16.797 1 97.69 169 ASN B O 1
ATOM 3216 N N . LEU B 1 170 ? -5.477 1.833 15.648 1 98.25 170 LEU B N 1
ATOM 3217 C CA . LEU B 1 170 ? -5.031 2.375 14.367 1 98.25 170 LEU B CA 1
ATOM 3218 C C . LEU B 1 170 ? -5.344 3.863 14.273 1 98.25 170 LEU B C 1
ATOM 3220 O O . LEU B 1 170 ? -4.531 4.641 13.773 1 98.25 170 LEU B O 1
ATOM 3224 N N . ILE B 1 171 ? -6.504 4.262 14.75 1 98.81 171 ILE B N 1
ATOM 3225 C CA . ILE B 1 171 ? -6.93 5.656 14.727 1 98.81 171 ILE B CA 1
ATOM 3226 C C . ILE B 1 171 ? -6.02 6.488 15.633 1 98.81 171 ILE B C 1
ATOM 3228 O O . ILE B 1 171 ? -5.539 7.547 15.234 1 98.81 171 ILE B O 1
ATOM 3232 N N . ARG B 1 172 ? -5.75 6.008 16.781 1 98.56 172 ARG B N 1
ATOM 3233 C CA . ARG B 1 172 ? -4.898 6.715 17.734 1 98.56 172 ARG B CA 1
ATOM 3234 C C . ARG B 1 172 ? -3.482 6.875 17.188 1 98.56 172 ARG B C 1
ATOM 3236 O O . ARG B 1 172 ? -2.877 7.941 17.312 1 98.56 172 ARG B O 1
ATOM 3243 N N . ASN B 1 173 ? -2.973 5.801 16.625 1 98.62 173 ASN B N 1
ATOM 3244 C CA . ASN B 1 173 ? -1.631 5.852 16.047 1 98.62 173 ASN B CA 1
ATOM 3245 C C . ASN B 1 173 ? -1.559 6.812 14.867 1 98.62 173 ASN B C 1
ATOM 3247 O O . ASN B 1 173 ? -0.56 7.512 14.695 1 98.62 173 ASN B O 1
ATOM 3251 N N . LEU B 1 174 ? -2.586 6.809 14.039 1 98.88 174 LEU B N 1
ATOM 3252 C CA . LEU B 1 174 ? -2.633 7.754 12.938 1 98.88 174 LEU B CA 1
ATOM 3253 C C . LEU B 1 174 ? -2.625 9.195 13.445 1 98.88 174 LEU B C 1
ATOM 3255 O O . LEU B 1 174 ? -1.896 10.039 12.922 1 98.88 174 LEU B O 1
ATOM 3259 N N . HIS B 1 175 ? -3.428 9.461 14.406 1 98.81 175 HIS B N 1
ATOM 3260 C CA . HIS B 1 175 ? -3.496 10.805 14.977 1 98.81 175 HIS B CA 1
ATOM 3261 C C . HIS B 1 175 ? -2.145 11.234 15.539 1 98.81 175 HIS B C 1
ATOM 3263 O O . HIS B 1 175 ? -1.72 12.375 15.336 1 98.81 175 HIS B O 1
ATOM 3269 N N . ARG B 1 176 ? -1.519 10.344 16.266 1 98.62 176 ARG B N 1
ATOM 3270 C CA . ARG B 1 176 ? -0.203 10.648 16.812 1 98.62 176 ARG B CA 1
ATOM 3271 C C . ARG B 1 176 ? 0.792 10.977 15.711 1 98.62 176 ARG B C 1
ATOM 3273 O O . ARG B 1 176 ? 1.563 11.93 15.828 1 98.62 176 ARG B O 1
ATOM 3280 N N . LEU B 1 177 ? 0.772 10.203 14.672 1 98.81 177 LEU B N 1
ATOM 3281 C CA . LEU B 1 177 ? 1.695 10.43 13.562 1 98.81 177 LEU B CA 1
ATOM 3282 C C . LEU B 1 177 ? 1.406 11.766 12.883 1 98.81 177 LEU B C 1
ATOM 3284 O O . LEU B 1 177 ? 2.32 12.555 12.648 1 98.81 177 LEU B O 1
ATOM 3288 N N . THR B 1 178 ? 0.121 12.016 12.547 1 98.81 178 THR B N 1
ATOM 3289 C CA . THR B 1 178 ? -0.216 13.242 11.828 1 98.81 178 THR B CA 1
ATOM 3290 C C . THR B 1 178 ? 0.076 14.469 12.688 1 98.81 178 THR B C 1
ATOM 3292 O O . THR B 1 178 ? 0.46 15.516 12.172 1 98.81 178 THR B 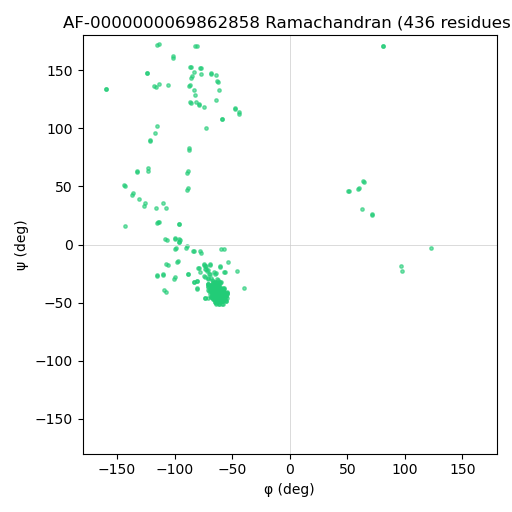O 1
ATOM 3295 N N . SER B 1 179 ? -0.106 14.312 14 1 98.56 179 SER B N 1
ATOM 3296 C CA . SER B 1 179 ? 0.241 15.398 14.906 1 98.56 179 SER B CA 1
ATOM 3297 C C . SER B 1 179 ? 1.743 15.664 14.906 1 98.56 179 SER B C 1
ATOM 3299 O O . SER B 1 179 ? 2.176 16.812 14.906 1 98.56 179 SER B O 1
ATOM 3301 N N . SER B 1 180 ? 2.492 14.609 14.914 1 98.31 180 SER B N 1
ATOM 3302 C CA . SER B 1 180 ? 3.943 14.75 14.875 1 98.31 180 SER B CA 1
ATOM 3303 C C . SER B 1 180 ? 4.406 15.375 13.562 1 98.31 180 SER B C 1
ATOM 3305 O O . SER B 1 180 ? 5.312 16.203 13.547 1 98.31 180 SER B O 1
ATOM 3307 N N . VAL B 1 181 ? 3.822 14.977 12.477 1 98.56 181 VAL B N 1
ATOM 3308 C CA . VAL B 1 181 ? 4.137 15.523 11.164 1 98.56 181 VAL B CA 1
ATOM 3309 C C . VAL B 1 181 ? 3.764 17 11.117 1 98.56 181 VAL B C 1
ATOM 3311 O O . VAL B 1 181 ? 4.547 17.828 10.648 1 98.56 181 VAL B O 1
ATOM 3314 N N . MET B 1 182 ? 2.592 17.328 11.625 1 98.25 182 MET B N 1
ATOM 3315 C CA . MET B 1 182 ? 2.141 18.719 11.68 1 98.25 182 MET B CA 1
ATOM 3316 C C . MET B 1 182 ? 3.088 19.562 12.523 1 98.25 182 MET B C 1
ATOM 3318 O O . MET B 1 182 ? 3.434 20.688 12.141 1 98.25 182 MET B O 1
ATOM 3322 N N . GLU B 1 183 ? 3.461 19.031 13.625 1 97.69 183 GLU B N 1
ATOM 3323 C CA . GLU B 1 183 ? 4.387 19.75 14.5 1 97.69 183 GLU B CA 1
ATOM 3324 C C . GLU B 1 183 ? 5.695 20.062 13.781 1 97.69 183 GLU B C 1
ATOM 3326 O O . GLU B 1 183 ? 6.203 21.188 13.867 1 97.69 183 GLU B O 1
ATOM 3331 N N . THR B 1 184 ? 6.246 19.094 13.141 1 96.81 184 THR B N 1
ATOM 3332 C CA . THR B 1 184 ? 7.469 19.297 12.367 1 96.81 184 THR B CA 1
ATOM 3333 C C . THR B 1 184 ? 7.254 20.312 11.258 1 96.81 184 THR B C 1
ATOM 3335 O O . THR B 1 184 ? 8.102 21.188 11.039 1 96.81 184 THR B O 1
ATOM 3338 N N . TYR B 1 185 ? 6.16 20.234 10.586 1 97 185 TYR B N 1
ATOM 3339 C CA . TYR B 1 185 ? 5.867 21.156 9.484 1 97 185 TYR B CA 1
ATOM 3340 C C . TYR B 1 185 ? 5.797 22.594 9.977 1 97 185 TYR B C 1
ATOM 3342 O O . TYR B 1 185 ? 6.359 23.5 9.344 1 97 185 TYR B O 1
ATOM 3350 N N . ILE B 1 186 ? 5.074 22.766 11.07 1 95.94 186 ILE B N 1
ATOM 3351 C CA . ILE B 1 186 ? 4.895 24.109 11.625 1 95.94 186 ILE B CA 1
ATOM 3352 C C . ILE B 1 186 ? 6.25 24.703 12.008 1 95.94 186 ILE B C 1
ATOM 3354 O O . ILE B 1 186 ? 6.473 25.906 11.875 1 95.94 186 ILE B O 1
ATOM 3358 N N . THR B 1 187 ? 7.168 23.906 12.422 1 94.31 187 THR B N 1
ATOM 3359 C CA . THR B 1 187 ? 8.5 24.375 12.797 1 94.31 187 THR B CA 1
ATOM 3360 C C . THR B 1 187 ? 9.234 24.938 11.586 1 94.31 187 THR B C 1
ATOM 3362 O O . THR B 1 187 ? 9.898 25.984 11.688 1 94.31 187 THR B O 1
ATOM 3365 N N . TYR B 1 188 ? 9.078 24.375 10.453 1 92.81 188 TYR B N 1
ATOM 3366 C CA . TYR B 1 188 ? 9.812 24.766 9.258 1 92.81 188 TYR B CA 1
ATOM 3367 C C . TYR B 1 188 ? 9.086 25.875 8.516 1 92.81 188 TYR B C 1
ATOM 3369 O O . TYR B 1 188 ? 9.719 26.703 7.848 1 92.81 188 TYR B O 1
ATOM 3377 N N . PHE B 1 189 ? 7.812 25.938 8.695 1 94 189 PHE B N 1
ATOM 3378 C CA . PHE B 1 189 ? 7.031 26.859 7.875 1 94 189 PHE B CA 1
ATOM 3379 C C . PHE B 1 189 ? 6.102 27.703 8.742 1 94 189 PHE B C 1
ATOM 3381 O O . PHE B 1 189 ? 4.949 27.938 8.383 1 94 189 PHE B O 1
ATOM 3388 N N . HIS B 1 190 ? 6.625 28.078 9.828 1 93.75 190 HIS B N 1
ATOM 3389 C CA . HIS B 1 190 ? 5.867 28.859 10.797 1 93.75 190 HIS B CA 1
ATOM 3390 C C . HIS B 1 190 ? 5.363 30.156 10.172 1 93.75 190 HIS B C 1
ATOM 3392 O O . HIS B 1 190 ? 4.238 30.594 10.445 1 93.75 190 HIS B O 1
ATOM 3398 N N . TYR B 1 191 ? 6.121 30.797 9.312 1 93.06 191 TYR B N 1
ATOM 3399 C CA . TYR B 1 191 ? 5.738 32.062 8.703 1 93.06 191 TYR B CA 1
ATOM 3400 C C . TYR B 1 191 ? 4.574 31.891 7.738 1 93.06 191 TYR B C 1
ATOM 3402 O O . TYR B 1 191 ? 3.635 32.688 7.727 1 93.06 191 TYR B O 1
ATOM 3410 N N . GLU B 1 192 ? 4.695 30.875 6.941 1 93.38 192 GLU B N 1
ATOM 3411 C CA . GLU B 1 192 ? 3.625 30.594 5.988 1 93.38 192 GLU B CA 1
ATOM 3412 C C . GLU B 1 192 ? 2.32 30.266 6.707 1 93.38 192 GLU B C 1
ATOM 3414 O O . GLU B 1 192 ? 1.245 30.703 6.285 1 93.38 192 GLU B O 1
ATOM 3419 N N . VAL B 1 193 ? 2.443 29.5 7.785 1 95.12 193 VAL B N 1
ATOM 3420 C CA . VAL B 1 193 ? 1.261 29.156 8.562 1 95.12 193 VAL B CA 1
ATOM 3421 C C . VAL B 1 193 ? 0.665 30.406 9.195 1 95.12 193 VAL B C 1
ATOM 3423 O O . VAL B 1 193 ? -0.542 30.656 9.094 1 95.12 193 VAL B O 1
ATOM 3426 N N . ALA B 1 194 ? 1.535 31.203 9.758 1 93.94 194 ALA B N 1
ATOM 3427 C CA . ALA B 1 194 ? 1.085 32.438 10.398 1 93.94 194 ALA B CA 1
ATOM 3428 C C . ALA B 1 194 ? 0.418 33.375 9.391 1 93.94 194 ALA B C 1
ATOM 3430 O O . ALA B 1 194 ? -0.629 33.969 9.672 1 93.94 194 ALA B O 1
ATOM 3431 N N . SER B 1 195 ? 1.024 33.5 8.289 1 92.31 195 SER B N 1
ATOM 3432 C CA . SER B 1 195 ? 0.498 34.406 7.254 1 92.31 195 SER B CA 1
ATOM 3433 C C . SER B 1 195 ? -0.85 33.906 6.738 1 92.31 195 SER B C 1
ATOM 3435 O O . SER B 1 195 ? -1.759 34.688 6.5 1 92.31 195 SER B O 1
ATOM 3437 N N . THR B 1 196 ? -1.02 32.594 6.578 1 92.94 196 THR B N 1
ATOM 3438 C CA . THR B 1 196 ? -2.244 32 6.074 1 92.94 196 THR B CA 1
ATOM 3439 C C . THR B 1 196 ? -3.408 32.25 7.027 1 92.94 196 THR B C 1
ATOM 3441 O O . THR B 1 196 ? -4.531 32.531 6.586 1 92.94 196 THR B O 1
ATOM 3444 N N . PHE B 1 197 ? -3.086 32.281 8.297 1 92.56 197 PHE B N 1
ATOM 3445 C CA . PHE B 1 197 ? -4.164 32.344 9.281 1 92.56 197 PHE B CA 1
ATOM 3446 C C . PHE B 1 197 ? -4.133 33.656 10.039 1 92.56 197 PHE B C 1
ATOM 3448 O O . PHE B 1 197 ? -4.688 33.781 11.133 1 92.56 197 PHE B O 1
ATOM 3455 N N . TYR B 1 198 ? -3.488 34.625 9.492 1 88.12 198 TYR B N 1
ATOM 3456 C CA . TYR B 1 198 ? -3.275 35.906 10.156 1 88.12 198 TYR B CA 1
ATOM 3457 C C . TYR B 1 198 ? -4.598 36.531 10.609 1 88.12 198 TYR B C 1
ATOM 3459 O O . TYR B 1 198 ? -4.699 37.062 11.719 1 88.12 198 TYR B O 1
ATOM 3467 N N . ARG B 1 199 ? -5.66 36.469 9.773 1 82.88 199 ARG B N 1
ATOM 3468 C CA . ARG B 1 199 ? -6.949 37.062 10.094 1 82.88 199 ARG B CA 1
ATOM 3469 C C . ARG B 1 199 ? -7.891 36.031 10.711 1 82.88 199 ARG B C 1
ATOM 3471 O O . ARG B 1 199 ? -9.062 36.344 10.953 1 82.88 199 ARG B O 1
ATOM 3478 N N . SER B 1 200 ? -7.375 34.875 10.914 1 86.88 200 SER B N 1
ATOM 3479 C CA . SER B 1 200 ? -8.234 33.781 11.383 1 86.88 200 SER B CA 1
ATOM 3480 C C . SER B 1 200 ? -7.504 32.875 12.367 1 86.88 200 SER B C 1
ATOM 3482 O O . SER B 1 200 ? -7.527 31.656 12.227 1 86.88 200 SER B O 1
ATOM 3484 N N . MET B 1 201 ? -6.918 33.469 13.328 1 88.69 201 MET B N 1
ATOM 3485 C CA . MET B 1 201 ? -6.133 32.719 14.305 1 88.69 201 MET B CA 1
ATOM 3486 C C . MET B 1 201 ? -7.023 31.781 15.117 1 88.69 201 MET B C 1
ATOM 3488 O O . MET B 1 201 ? -6.59 30.688 15.516 1 88.69 201 MET B O 1
ATOM 3492 N N . ALA B 1 202 ? -8.242 32.219 15.312 1 89.31 202 ALA B N 1
ATOM 3493 C CA . ALA B 1 202 ? -9.203 31.375 16 1 89.31 202 ALA B CA 1
ATOM 3494 C C . ALA B 1 202 ? -9.438 30.078 15.227 1 89.31 202 ALA B C 1
ATOM 3496 O O . ALA B 1 202 ? -9.602 29.016 15.828 1 89.31 202 ALA B O 1
ATOM 3497 N N . ASP B 1 203 ? -9.406 30.188 13.922 1 92.25 203 ASP B N 1
ATOM 3498 C CA . ASP B 1 203 ? -9.555 29.016 13.07 1 92.25 203 ASP B CA 1
ATOM 3499 C C . ASP B 1 203 ? -8.336 28.109 13.18 1 92.25 203 ASP B C 1
ATOM 3501 O O . ASP B 1 203 ? -8.477 26.875 13.195 1 92.25 203 ASP B O 1
ATOM 3505 N N . LEU B 1 204 ? -7.184 28.719 13.188 1 94.75 204 LEU B N 1
ATOM 3506 C CA . LEU B 1 204 ? -5.969 27.922 13.328 1 94.75 204 LEU B CA 1
ATOM 3507 C C . LEU B 1 204 ? -5.977 27.141 14.641 1 94.75 204 LEU B C 1
ATOM 3509 O O . LEU B 1 204 ? -5.637 25.953 14.672 1 94.75 204 LEU B O 1
ATOM 3513 N N . LYS B 1 205 ? -6.367 27.812 15.703 1 95.12 205 LYS B N 1
ATOM 3514 C CA . LYS B 1 205 ? -6.453 27.156 17 1 95.12 205 LYS B CA 1
ATOM 3515 C C . LYS B 1 205 ? -7.445 26 16.969 1 95.12 205 LYS B C 1
ATOM 3517 O O . LYS B 1 205 ? -7.168 24.922 17.5 1 95.12 205 LYS B O 1
ATOM 3522 N N . TYR B 1 206 ? -8.594 26.219 16.328 1 94.75 206 TYR B N 1
ATOM 3523 C CA . TYR B 1 206 ? -9.617 25.203 16.172 1 94.75 206 TYR B CA 1
ATOM 3524 C C . TYR B 1 206 ? -9.07 24 15.406 1 94.75 206 TYR B C 1
ATOM 3526 O O . TYR B 1 206 ? -9.312 22.844 15.781 1 94.75 206 TYR B O 1
ATOM 3534 N N . LEU B 1 207 ? -8.289 24.234 14.383 1 97.06 207 LEU B N 1
ATOM 3535 C CA . LEU B 1 207 ? -7.805 23.172 13.5 1 97.06 207 LEU B CA 1
ATOM 3536 C C . LEU B 1 207 ? -6.617 22.453 14.125 1 97.06 207 LEU B C 1
ATOM 3538 O O . LEU B 1 207 ? -6.512 21.219 14.016 1 97.06 207 LEU B O 1
ATOM 3542 N N . LEU B 1 208 ? -5.742 23.078 14.805 1 97 208 LEU B N 1
ATOM 3543 C CA . LEU B 1 208 ? -4.535 22.484 15.367 1 97 208 LEU B CA 1
ATOM 3544 C C . LEU B 1 208 ? -4.844 21.75 16.672 1 97 208 LEU B C 1
ATOM 3546 O O . LEU B 1 208 ? -4.195 20.75 17 1 97 208 LEU B O 1
ATOM 3550 N N . GLY B 1 209 ? -5.809 22.219 17.406 1 94.81 209 GLY B N 1
ATOM 3551 C CA . GLY B 1 209 ? -5.973 21.797 18.781 1 94.81 209 GLY B CA 1
ATOM 3552 C C . GLY B 1 209 ? -5.051 22.531 19.75 1 94.81 209 GLY B C 1
ATOM 3553 O O . GLY B 1 209 ? -4.082 23.172 19.328 1 94.81 209 GLY B O 1
ATOM 3554 N N . ASN B 1 210 ? -5.266 22.344 21 1 93.75 210 ASN B N 1
ATOM 3555 C CA . ASN B 1 210 ? -4.605 23.156 22.031 1 93.75 210 ASN B CA 1
ATOM 3556 C C . ASN B 1 210 ? -3.109 22.859 22.078 1 93.75 210 ASN B C 1
ATOM 3558 O O . ASN B 1 210 ? -2.299 23.797 22.125 1 93.75 210 ASN B O 1
ATOM 3562 N N . SER B 1 211 ? -2.75 21.703 22.047 1 94.62 211 SER B N 1
ATOM 3563 C CA . SER B 1 211 ? -1.352 21.312 22.219 1 94.62 211 SER B CA 1
ATOM 3564 C C . SER B 1 211 ? -0.491 21.859 21.078 1 94.62 211 SER B C 1
ATOM 3566 O O . SER B 1 211 ? 0.501 22.547 21.312 1 94.62 211 SER B O 1
ATOM 3568 N N . LEU B 1 212 ? -0.865 21.656 19.859 1 96.25 212 LEU B N 1
ATOM 3569 C CA . LEU B 1 212 ? -0.096 22.094 18.703 1 96.25 212 LEU B CA 1
ATOM 3570 C C . LEU B 1 212 ? -0.153 23.609 18.562 1 96.25 212 LEU B C 1
ATOM 3572 O O . LEU B 1 212 ? 0.816 24.234 18.125 1 96.25 212 LEU B O 1
ATOM 3576 N N . TYR B 1 213 ? -1.3 24.156 18.938 1 96.38 213 TYR B N 1
ATOM 3577 C CA . TYR B 1 213 ? -1.425 25.594 18.859 1 96.38 213 TYR B CA 1
ATOM 3578 C C . TYR B 1 213 ? -0.464 26.281 19.828 1 96.38 213 TYR B C 1
ATOM 3580 O O . TYR B 1 213 ? 0.138 27.312 19.5 1 96.38 213 TYR B O 1
ATOM 3588 N N . THR B 1 214 ? -0.328 25.719 21 1 95.94 214 THR B N 1
ATOM 3589 C CA . THR B 1 214 ? 0.612 26.25 21.984 1 95.94 214 THR B CA 1
ATOM 3590 C C . THR B 1 214 ? 2.039 26.203 21.453 1 95.94 214 THR B C 1
ATOM 3592 O O . THR B 1 214 ? 2.801 27.156 21.609 1 95.94 214 THR B O 1
ATOM 3595 N N . LYS B 1 215 ? 2.375 25.156 20.797 1 94.31 215 LYS B N 1
ATOM 3596 C CA . LYS B 1 215 ? 3.699 25.047 20.203 1 94.31 215 LYS B CA 1
ATOM 3597 C C . LYS B 1 215 ? 3.889 26.062 19.094 1 94.31 215 LYS B C 1
ATOM 3599 O O . LYS B 1 215 ? 4.965 26.656 18.953 1 94.31 215 LYS B O 1
ATOM 3604 N N . PHE B 1 216 ? 2.85 26.219 18.312 1 95.62 216 PHE B N 1
ATOM 3605 C CA . PHE B 1 216 ? 2.883 27.203 17.234 1 95.62 216 PHE B CA 1
ATOM 3606 C C . PHE B 1 216 ? 3.121 28.594 17.781 1 95.62 216 PHE B C 1
ATOM 3608 O O . PHE B 1 216 ? 3.951 29.344 17.266 1 95.62 216 PHE B O 1
ATOM 3615 N N . LYS B 1 217 ? 2.482 28.938 18.875 1 94.44 217 LYS B N 1
ATOM 3616 C CA . LYS B 1 217 ? 2.611 30.266 19.484 1 94.44 217 LYS B CA 1
ATOM 3617 C C . LYS B 1 217 ? 4.012 30.469 20.047 1 94.44 217 LYS B C 1
ATOM 3619 O O . LYS B 1 217 ? 4.531 31.594 20.031 1 94.44 217 LYS B O 1
ATOM 3624 N N . ALA B 1 218 ? 4.547 29.391 20.453 1 93.06 218 ALA B N 1
ATOM 3625 C CA . ALA B 1 218 ? 5.875 29.469 21.047 1 93.06 218 ALA B CA 1
ATOM 3626 C C . ALA B 1 218 ? 6.938 29.766 20 1 93.06 218 ALA B C 1
ATOM 3628 O O . ALA B 1 218 ? 8.039 30.219 20.328 1 93.06 218 ALA B O 1
ATOM 3629 N N . LEU B 1 219 ? 6.664 29.484 18.812 1 89.69 219 LEU B N 1
ATOM 3630 C CA . LEU B 1 219 ? 7.598 29.734 17.719 1 89.69 219 LEU B CA 1
ATOM 3631 C C . LEU B 1 219 ? 7.559 31.203 17.312 1 89.69 219 LEU B C 1
ATOM 3633 O O . LEU B 1 219 ? 8.469 31.688 16.625 1 89.69 219 LEU B O 1
ATOM 3637 N N . ASN B 1 220 ? 6.492 31.922 17.641 1 78.75 220 ASN B N 1
ATOM 3638 C CA . ASN B 1 220 ? 6.355 33.344 17.328 1 78.75 220 ASN B CA 1
ATOM 3639 C C . ASN B 1 220 ? 6.867 34.219 18.469 1 78.75 220 ASN B C 1
ATOM 3641 O O . ASN B 1 220 ? 6.598 33.938 19.641 1 78.75 220 ASN B O 1
#

Organism: Salmonella typhimurium (strain 14028s / SGSC 2262) (NCBI:txid588858)

Secondary structure (DSSP, 8-state):
---S-TT-HHHHHHHHHHHHTTT---HHHHHHHHHHHHHHHHHHHHHHH-TT-TTHHHHHHHHHHHHHHHHHHHTTBHHHHHHHHHHHHHHHHHHHTT----SSTTTT---HHHHHHHHHH-TTS-HHHHHHHHHHHHHHHTT-TTS---TT--HHHHHH-B-SS-HHHHHHHHHHHHHHHHHHHHHHSHHHHHHHTTT-HHHHHHHH-HHHHHHHHHH-/---S-TT-HHHHHHHHHHHHTTT---HHHHHHHHHHHHHHHHHHHHHHH-TT-TTHHHHHHHHHHHHHHHHHHHTTBHHHHHHHHHHHHHHHHHHHHT----SSTTTT---HHHHHHHHHH-TTS-HHHHHHHHHHHHHHHTT-TTS---TT--HHHHHH-B-SS-HHHHHHHHHHHHHHHHHHHHHH-HHHHHHHTTT-HHHHHHHH-HHHHHHHHHH-

Nearest PDB structures (foldseek):
  5vju-assembly1_A  TM=2.671E-01  e=1.422E-01  synthetic construct
  4e40-assembly1_A  TM=1.951E-01  e=2.225E-01  Trypanosoma congolense IL3000
  2o6y-assembly1_A  TM=2.921E-01  e=9.548E+00  Cereibacter sphaeroides
  2o78-assembly1_B  TM=2.168E-01  e=7.983E+00  Cereibacter sphaeroides
  5vju-assembly1_A  TM=2.656E-01  e=1.018E-01  synthetic construct

pLDDT: mean 92.45, std 10.65, range [32.09, 98.88]

Sequence (440 aa):
MLSNDPYGNRAETDRFRQEATKYLSDESDINTLVSVFKHVRIYSMIIEMNTNLSHKSHVKGIIYDSLNSIVAILNKRERYLHLNLRSMIEHIARIALNKTYSGGDFDGTVRRRDFDYLKSNRRNENWNYLHNVYINACHYVHFSPQANINTSATFLQLLVNDCHSSQKNLIRNLHRLTSSVMETYITYFHYEVASTFYRSMADLKYLLGNSLYTKFKALNMLSNDPYGNRAETDRFRQEATKYLSDESDINTLVSVFKHVRIYSMIIEMNTNLSHKSHVKGIIYDSLNSIVAILNKRERYLHLNLRSMIEHIARIALNKTYSGGDFDGTVRRRDFDYLKSNRRNENWNYLHNVYINACHYVHFSPQANINTSATFLQLLVNDCHSSQKNLIRNLHRLTSSVMETYITYFHYEVASTFYRSMADLKYLLGNSLYTKFKALN